Protein AF-A0A7C7DMS9-F1 (afdb_monomer)

Nearest PDB structures (foldseek):
  5zb8-assembly1_A  TM=8.514E-01  e=8.353E-33  Pyrococcus furiosus
  7k33-assembly1_A  TM=8.145E-01  e=4.654E-29  Pyrococcus furiosus
  4hyk-assembly1_A  TM=7.665E-01  e=1.404E+00  Sulfolobus acidocaldarius DSM 639
  6l97-assembly1_A  TM=7.652E-01  e=1.778E+00  Saccharolobus solfataricus P2
  4f50-assembly1_A  TM=7.042E-01  e=1.886E+00  Sulfolobus acidocaldarius DSM 639

Foldseek 3Di:
DDDQPQAPDDDPPDDPDPDDQAFDKFWEFAAAEAQDFPNHGAEVLFDPCSYPVSLVCLCQFAANGQEYHYAQLLAPRNLVSVVVCVVVVQWDFDPQAFIQGNVGYTYWYKHKAWEDAVNAIAIKIKTARDSVLSVVLSVVQVVFFPDSNHGHTYGPDLVLVNQVSSVVRVIAMERALQLPCHRHVLNINDLDCQVSVCSSPVHRQCLDQLQLASHPPDDDHHYAYENHLQDDPQLQVLFVNNSSHQYFHHQNDSYSLSGPLKTWMFGFSHDGNSRVSCLGRVRVPNGTAAIEHADNLQPQQAFKAQQVPGDTDDLVNVVVQADPVPRDGPPRMRHGSSSSSVVSGPHDGPDHGPPRHYYHHFDFQCQQPPRHPVLSSQQSNQQRHRCSSLRHDALVSSCVRRRNVSSVSSVCVNVVQKDWAGHRDRHGIHIDHPDPPDDDD

Radius of gyration: 21.7 Å; Cα contacts (8 Å, |Δi|>4): 1029; chains: 1; bounding box: 55×47×57 Å

Solvent-accessible surface area (backbone atoms only — not comparable to full-atom values): 22758 Å² total; per-residue (Å²): 135,85,74,76,84,46,79,81,71,72,78,90,73,85,74,94,63,92,82,80,78,68,59,44,79,38,41,29,26,58,36,31,51,45,8,24,30,83,92,39,78,25,24,85,93,26,38,77,70,17,24,69,69,48,45,55,50,30,38,45,50,52,28,40,36,39,30,35,15,43,25,33,32,38,8,66,40,43,43,47,54,51,47,52,34,37,75,72,63,48,29,37,80,44,81,60,20,18,32,32,35,78,86,63,31,34,36,32,43,16,28,36,32,27,40,69,47,93,90,26,44,20,37,36,32,37,38,29,39,36,71,68,45,30,52,55,49,27,64,64,43,44,90,32,30,94,49,46,50,36,45,50,33,57,42,71,65,62,66,27,63,53,53,52,50,38,47,76,53,70,24,38,37,27,42,32,34,23,36,28,76,67,41,2,36,61,37,53,40,47,78,68,62,61,72,58,46,20,69,37,68,76,45,68,65,57,50,44,76,54,32,35,42,39,46,71,96,84,59,89,76,58,55,34,36,23,36,25,74,44,36,50,59,63,63,50,37,11,28,65,84,51,43,22,40,38,75,40,25,32,33,68,14,44,39,66,87,39,48,64,52,10,20,25,31,33,38,32,61,52,95,21,36,48,35,53,50,36,18,54,40,42,42,97,67,42,31,53,62,32,29,32,25,49,56,22,48,39,21,30,40,18,35,20,16,33,70,83,79,65,46,77,42,55,71,64,41,56,69,70,40,38,37,90,90,75,65,52,42,72,84,43,57,38,80,8,36,54,54,53,43,64,74,53,40,80,46,62,81,82,57,67,49,76,86,65,54,53,66,44,69,49,76,55,57,82,72,40,89,92,35,49,72,69,55,39,51,54,42,9,70,75,41,60,1,44,49,24,51,64,61,47,54,51,59,67,62,39,24,74,74,66,33,59,71,52,20,53,51,50,53,28,50,69,70,64,46,53,50,76,44,70,9,32,67,74,36,61,29,50,78,49,66,82,50,101,80,61,74,91,127

pLDDT: mean 87.85, std 17.33, range [26.2, 98.75]

Sequence (441 aa):
MRRHWWQSYGNGSDAEGPGKCISGEYRIDLHIHVGKACGKPVKIPSSCDMTVPRILEAALYDKGLDALGIVDCNSRWVVADLDELIQAGDLKEVEGGGLLWRKKLLVIPGAEVEIDKDGRPFHLVAFFPGIVQCREFTAFLMPHCANVNMSTPRVNIDPGSLLRKVESLGGFSAIAHAFTPYKGYFGSAGTRLSPWLERAYGFLPMLEPGSYSPFGKGTTGHIALELGLSADTTMADRISELHGFPFLSSSDAHSPQRIAREFTVLYMELPSFEGVKSSLFGGSMRFQVANVGIDPRLGKYHRSVCGKCGSFLDSQAYANGTCPACGAKRPHFVKGVKERIDEIADLEEGNHPPGRPPYIYQVPLSMIPGIGPVTASRLSHALGGEIGVLHGSSHDDISRVAGVRVADTIMALRAGRYGVKEGGGGRYGEVWTYLPHSKHI

Secondary structure (DSSP, 8-state):
----GGGG--------SS-----EEEEEEEEE--SEETTEES-TTS-TT--HHHHHHIIIIII--SEEEETBTTSHHHHHHHHHHHHTTSEEE-TTS-EEETTTEEEEEEEEEEEEETTEEEEEEEE-SSHHHHHHHHHHHGGGSS-TTSSS-EE-S-HHHHHHHHHHTT-EEEETTTT-TTB-IIIII-S-SHHHHHHHHSS-----TT-SSTT-TT----EEEE--TT--HHHHTTSGGGGGS-EE----BSSGGGTTSSEEEEEESS-SHHHHHHHHH-GGG--EEEEEE--GGGSTTSB-EETTT--B--HHHHHHTB-TTT-PBTTSEEPPHHHHHHHH--S-TT-PPTTPPPEEE---GGGSTT--HHHHHHHHHHTTHHHIIIII--HHHHHHHH-HHHHHHHHHHHTT-EEEE--BTTB--EEEE--TT----

Structure (mmCIF, N/CA/C/O backbone):
data_AF-A0A7C7DMS9-F1
#
_entry.id   AF-A0A7C7DMS9-F1
#
loop_
_atom_site.group_PDB
_atom_site.id
_atom_site.type_symbol
_atom_site.label_atom_id
_atom_site.label_alt_id
_atom_site.label_comp_id
_atom_site.label_asym_id
_atom_site.label_entity_id
_atom_site.label_seq_id
_atom_site.pdbx_PDB_ins_code
_atom_site.Cartn_x
_atom_site.Cartn_y
_atom_site.Cartn_z
_atom_site.occupancy
_atom_site.B_iso_or_equiv
_atom_site.auth_seq_id
_atom_site.auth_comp_id
_atom_site.auth_asym_id
_atom_site.auth_atom_id
_atom_site.pdbx_PDB_model_num
ATOM 1 N N . MET A 1 1 ? -9.057 -24.529 -12.590 1.00 26.41 1 MET A N 1
ATOM 2 C CA . MET A 1 1 ? -10.408 -24.563 -11.986 1.00 26.41 1 MET A CA 1
ATOM 3 C C . MET A 1 1 ? -10.534 -23.403 -11.003 1.00 26.41 1 MET A C 1
ATOM 5 O O . MET A 1 1 ? -10.032 -23.505 -9.894 1.00 26.41 1 MET A O 1
ATOM 9 N N . ARG A 1 2 ? -11.118 -22.270 -11.417 1.00 31.89 2 ARG A N 1
ATOM 10 C CA . ARG A 1 2 ? -11.382 -21.126 -10.529 1.00 31.89 2 ARG A CA 1
ATOM 11 C C . ARG A 1 2 ? -12.698 -21.407 -9.798 1.00 31.89 2 ARG A C 1
ATOM 13 O O . ARG A 1 2 ? -13.753 -21.283 -10.409 1.00 31.89 2 ARG A O 1
ATOM 20 N N . ARG A 1 3 ? -12.649 -21.869 -8.544 1.00 31.64 3 ARG A N 1
ATOM 21 C CA . ARG A 1 3 ? -13.853 -21.901 -7.696 1.00 31.64 3 ARG A CA 1
ATOM 22 C C . ARG A 1 3 ? -14.326 -20.453 -7.519 1.00 31.64 3 ARG A C 1
ATOM 24 O O . ARG A 1 3 ? -13.498 -19.557 -7.387 1.00 31.64 3 ARG A O 1
ATOM 31 N N . HIS A 1 4 ? -15.630 -20.209 -7.599 1.00 37.47 4 HIS A N 1
ATOM 32 C CA . HIS A 1 4 ? -16.215 -18.893 -7.351 1.00 37.47 4 HIS A CA 1
ATOM 33 C C . HIS A 1 4 ? -16.080 -18.553 -5.857 1.00 37.47 4 HIS A C 1
ATOM 35 O O . HIS A 1 4 ? -16.980 -18.837 -5.078 1.00 37.47 4 HIS A O 1
ATOM 41 N N . TRP A 1 5 ? -14.943 -17.968 -5.467 1.00 39.28 5 TRP A N 1
ATOM 42 C CA . TRP A 1 5 ? -14.619 -17.568 -4.086 1.00 39.28 5 TRP A CA 1
ATOM 43 C C . TRP A 1 5 ? -15.650 -16.611 -3.466 1.00 39.28 5 TRP A C 1
ATOM 45 O O . TRP A 1 5 ? -15.839 -16.590 -2.262 1.00 39.28 5 TRP A O 1
ATOM 55 N N . TRP A 1 6 ? -16.364 -15.855 -4.298 1.00 42.12 6 TRP A N 1
ATOM 56 C CA . TRP A 1 6 ? -17.214 -14.748 -3.861 1.00 42.12 6 TRP A CA 1
ATOM 57 C C . TRP A 1 6 ? -18.674 -15.118 -3.548 1.00 42.12 6 TRP A C 1
ATOM 59 O O . TRP A 1 6 ? -19.425 -14.265 -3.084 1.00 42.12 6 TRP A O 1
ATOM 69 N N . GLN A 1 7 ? -19.108 -16.361 -3.800 1.00 31.94 7 GLN A N 1
ATOM 70 C CA . GLN A 1 7 ? -20.526 -16.753 -3.688 1.00 31.94 7 GLN A CA 1
ATOM 71 C C . GLN A 1 7 ? -21.050 -16.910 -2.247 1.00 31.94 7 GLN A C 1
ATOM 73 O O . GLN A 1 7 ? -22.244 -17.130 -2.064 1.00 31.94 7 GLN A O 1
ATOM 78 N N . SER A 1 8 ? -20.209 -16.761 -1.223 1.00 32.09 8 SER A N 1
ATOM 79 C CA . SER A 1 8 ? -20.615 -16.807 0.191 1.00 32.09 8 SER A CA 1
ATOM 80 C C . SER A 1 8 ? -21.048 -15.453 0.778 1.00 32.09 8 SER A C 1
ATOM 82 O O . SER A 1 8 ? -21.508 -15.418 1.916 1.00 32.09 8 SER A O 1
ATOM 84 N N . TYR A 1 9 ? -20.970 -14.346 0.031 1.00 38.66 9 TYR A N 1
ATOM 85 C CA . TYR A 1 9 ? -21.384 -13.024 0.521 1.00 38.66 9 TYR A CA 1
ATOM 86 C C . TYR A 1 9 ? -22.782 -12.650 0.018 1.00 38.66 9 TYR A C 1
ATOM 88 O O . TYR A 1 9 ? -22.940 -11.902 -0.943 1.00 38.66 9 TYR A O 1
ATOM 96 N N . GLY A 1 10 ? -23.800 -13.187 0.692 1.00 28.66 10 GLY A N 1
ATOM 97 C CA . GLY A 1 10 ? -2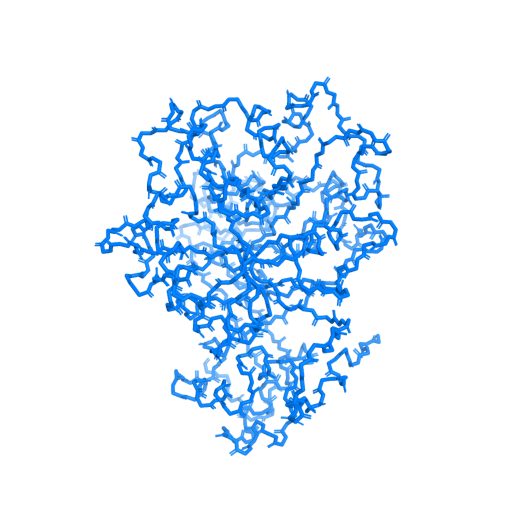5.203 -12.812 0.520 1.00 28.66 10 GLY A CA 1
ATOM 98 C C . GLY A 1 10 ? -25.795 -12.284 1.827 1.00 28.66 10 GLY A C 1
ATOM 99 O O . GLY A 1 10 ? -25.859 -13.015 2.808 1.00 28.66 10 GLY A O 1
ATOM 100 N N . ASN A 1 11 ? -26.221 -11.019 1.808 1.00 31.11 11 ASN A N 1
ATOM 101 C CA . ASN A 1 11 ? -27.142 -10.348 2.735 1.00 31.11 11 ASN A CA 1
ATOM 102 C C . ASN A 1 11 ? -26.954 -10.594 4.242 1.00 31.11 11 ASN A C 1
ATOM 104 O O . ASN A 1 11 ? -27.740 -11.283 4.883 1.00 31.11 11 ASN A O 1
ATOM 108 N N . GLY A 1 12 ? -26.004 -9.870 4.836 1.00 31.86 12 GLY A N 1
ATOM 109 C CA . GLY A 1 12 ? -26.105 -9.429 6.230 1.00 31.86 12 GLY A CA 1
ATOM 110 C C . GLY A 1 12 ? -26.983 -8.178 6.355 1.00 31.86 12 GLY A C 1
ATOM 111 O O . GLY A 1 12 ? -26.533 -7.167 6.885 1.00 31.86 12 GLY A O 1
ATOM 112 N N . SER A 1 13 ? -28.198 -8.206 5.803 1.00 34.38 13 SER A N 1
ATOM 113 C CA . SER A 1 13 ? -29.260 -7.285 6.212 1.00 34.38 13 SER A CA 1
ATOM 114 C C . SER A 1 13 ? -30.003 -7.958 7.361 1.00 34.38 13 SER A C 1
ATOM 116 O O . SER A 1 13 ? -30.458 -9.086 7.201 1.00 34.38 13 SER A O 1
ATOM 118 N N . ASP A 1 14 ? -30.091 -7.262 8.492 1.00 32.62 14 ASP A N 1
ATOM 119 C CA . ASP A 1 14 ? -30.799 -7.646 9.722 1.00 32.62 14 ASP A CA 1
ATOM 120 C C . ASP A 1 14 ? -30.001 -8.515 10.710 1.00 32.62 14 ASP A C 1
ATOM 122 O O . ASP A 1 14 ? -30.327 -9.658 11.017 1.00 32.62 14 ASP A O 1
ATOM 126 N N . ALA A 1 15 ? -28.973 -7.908 11.304 1.00 30.06 15 ALA A N 1
ATOM 127 C CA . ALA A 1 15 ? -28.509 -8.289 12.636 1.00 30.06 15 ALA A CA 1
ATOM 128 C C . ALA A 1 15 ? -28.464 -7.048 13.540 1.00 30.06 15 ALA A C 1
ATOM 130 O O . ALA A 1 15 ? -27.403 -6.585 13.958 1.00 30.06 15 ALA A O 1
ATOM 131 N N . GLU A 1 16 ? -29.638 -6.489 13.844 1.00 30.06 16 GLU A N 1
ATOM 132 C CA . GLU A 1 16 ? -29.807 -5.644 15.027 1.00 30.06 16 GLU A CA 1
ATOM 133 C C . GLU A 1 16 ? -29.753 -6.541 16.274 1.00 30.06 16 GLU A C 1
ATOM 135 O O . GLU A 1 16 ? -30.755 -7.065 16.752 1.00 30.06 16 GLU A O 1
ATOM 140 N N . GLY A 1 17 ? -28.545 -6.769 16.785 1.00 26.20 17 GLY A N 1
ATOM 141 C CA . GLY A 1 17 ? -28.317 -7.469 18.045 1.00 26.20 17 GLY A CA 1
ATOM 142 C C . GLY A 1 17 ? -26.904 -7.206 18.573 1.00 26.20 17 GLY A C 1
ATOM 143 O O . GLY A 1 17 ? -25.962 -7.119 17.782 1.00 26.20 17 GLY A O 1
ATOM 144 N N . PRO A 1 18 ? -26.708 -7.043 19.894 1.00 30.00 18 PRO A N 1
ATOM 145 C CA . PRO A 1 18 ? -25.389 -6.780 20.446 1.00 30.00 18 PRO A CA 1
ATOM 146 C C . PRO A 1 18 ? -24.520 -8.047 20.383 1.00 30.00 18 PRO A C 1
ATOM 148 O O . PRO A 1 18 ? -24.828 -9.050 21.017 1.00 30.00 18 PRO A O 1
ATOM 151 N N . GLY A 1 19 ? -23.400 -7.976 19.658 1.00 35.91 19 GLY A N 1
ATOM 152 C CA . GLY A 1 19 ? -22.199 -8.753 19.987 1.00 35.91 19 GLY A CA 1
ATOM 153 C C . GLY A 1 19 ? -22.096 -10.191 19.470 1.00 35.91 19 GLY A C 1
ATOM 154 O O . GLY A 1 19 ? -21.625 -11.048 20.212 1.00 35.91 19 GLY A O 1
ATOM 155 N N . LYS A 1 20 ? -22.445 -10.477 18.208 1.00 30.36 20 LYS A N 1
ATOM 156 C CA . LYS A 1 20 ? -21.991 -11.721 17.560 1.00 30.36 20 LYS A CA 1
ATOM 157 C C . LYS A 1 20 ? -20.785 -11.446 16.662 1.00 30.36 20 LYS A C 1
ATOM 159 O O . LYS A 1 20 ? -20.908 -10.836 15.606 1.00 30.36 20 LYS A O 1
ATOM 164 N N . CYS A 1 21 ? -19.623 -11.881 17.136 1.00 34.12 21 CYS A N 1
ATOM 165 C CA . CYS A 1 21 ? -18.363 -11.925 16.407 1.00 34.12 21 CYS A CA 1
ATOM 166 C C . CYS A 1 21 ? -18.504 -12.955 15.280 1.00 34.12 21 CYS A C 1
ATOM 168 O O . CYS A 1 21 ? -18.748 -14.128 15.564 1.00 34.12 21 CYS A O 1
ATOM 170 N N . ILE A 1 22 ? -18.439 -12.528 14.020 1.00 48.78 22 ILE A N 1
ATOM 171 C CA . ILE A 1 22 ? -18.521 -13.437 12.873 1.00 48.78 22 ILE A CA 1
ATOM 172 C C . ILE A 1 22 ? -17.105 -13.595 12.334 1.00 48.78 22 ILE A C 1
ATOM 174 O O . ILE A 1 22 ? -16.583 -12.657 11.742 1.00 48.78 22 ILE A O 1
ATOM 178 N N . SER A 1 23 ? -16.506 -14.770 12.530 1.00 62.44 23 SER A N 1
ATOM 179 C CA . SER A 1 23 ? -15.273 -15.152 11.842 1.00 62.44 23 SER A CA 1
ATOM 180 C C . SER A 1 23 ? -15.491 -15.113 10.329 1.00 62.44 23 SER A C 1
ATOM 182 O O . SER A 1 23 ? -16.500 -15.637 9.847 1.00 62.44 23 SER A O 1
ATOM 184 N N . GLY A 1 24 ? -14.566 -14.538 9.567 1.00 85.88 24 GLY A N 1
ATOM 185 C CA . GLY A 1 24 ? -14.749 -14.388 8.125 1.00 85.88 24 GLY A CA 1
ATOM 186 C C . GLY A 1 24 ? -13.552 -13.781 7.414 1.00 85.88 24 GLY A C 1
ATOM 187 O O . GLY A 1 24 ? -12.518 -13.519 8.024 1.00 85.88 24 GLY A O 1
ATOM 188 N N . GLU A 1 25 ? -13.696 -13.575 6.105 1.00 92.25 25 GLU A N 1
ATOM 189 C CA . GLU A 1 25 ? -12.704 -12.865 5.300 1.00 92.25 25 GLU A CA 1
ATOM 190 C C . GLU A 1 25 ? -12.939 -11.350 5.386 1.00 92.25 25 GLU A C 1
ATOM 192 O O . GLU A 1 25 ? -14.057 -10.869 5.180 1.00 92.25 25 GLU A O 1
ATOM 197 N N . TYR A 1 26 ? -11.867 -10.615 5.662 1.00 95.75 26 TYR A N 1
ATOM 198 C CA . TYR A 1 26 ? -11.822 -9.167 5.828 1.00 95.75 26 TYR A CA 1
ATOM 199 C C . TYR A 1 26 ? -10.931 -8.552 4.751 1.00 95.75 26 TYR A C 1
ATOM 201 O O . TYR A 1 26 ? -9.820 -9.030 4.508 1.00 95.75 26 TYR A O 1
ATOM 209 N N . ARG A 1 27 ? -11.400 -7.471 4.125 1.00 97.31 27 ARG A N 1
ATOM 210 C CA . ARG A 1 27 ? -10.677 -6.690 3.111 1.00 97.31 27 ARG A CA 1
ATOM 211 C C . ARG A 1 27 ? -9.934 -5.552 3.791 1.00 97.31 27 ARG A C 1
ATOM 213 O O . ARG A 1 27 ? -10.553 -4.715 4.452 1.00 97.31 27 ARG A O 1
ATOM 220 N N . ILE A 1 28 ? -8.619 -5.525 3.618 1.00 98.00 28 ILE A N 1
ATOM 221 C CA . ILE A 1 28 ? -7.737 -4.669 4.404 1.00 98.00 28 ILE A CA 1
ATOM 222 C C . ILE A 1 28 ? -6.769 -3.913 3.503 1.00 98.00 28 ILE A C 1
ATOM 224 O O . ILE A 1 28 ? -5.976 -4.520 2.787 1.00 98.00 28 ILE A O 1
ATOM 228 N N . ASP A 1 29 ? -6.800 -2.588 3.585 1.00 98.75 29 ASP A N 1
ATOM 229 C CA . ASP A 1 29 ? -5.851 -1.699 2.909 1.00 98.75 29 ASP A CA 1
ATOM 230 C C . ASP A 1 29 ? -4.980 -0.991 3.950 1.00 98.75 29 ASP A C 1
ATOM 232 O O . ASP A 1 29 ? -5.421 -0.043 4.600 1.00 98.75 29 ASP A O 1
ATOM 236 N N . LEU A 1 30 ? -3.751 -1.469 4.154 1.00 98.56 30 LEU A N 1
ATOM 237 C CA . LEU A 1 30 ? -2.907 -1.016 5.263 1.00 98.56 30 LEU A CA 1
ATOM 238 C C . LEU A 1 30 ? -2.098 0.254 4.963 1.00 98.56 30 LEU A C 1
ATOM 240 O O . LEU A 1 30 ? -1.422 0.743 5.859 1.00 98.56 30 LEU A O 1
ATOM 244 N N . HIS A 1 31 ? -2.146 0.809 3.752 1.00 98.75 31 HIS A N 1
ATOM 245 C CA . HIS A 1 31 ? -1.252 1.904 3.365 1.00 98.75 31 HIS A CA 1
ATOM 246 C C . HIS A 1 31 ? -2.032 3.102 2.817 1.00 98.75 31 HIS A C 1
ATOM 248 O O . HIS A 1 31 ? -2.155 3.295 1.608 1.00 98.75 31 HIS A O 1
ATOM 254 N N . ILE A 1 32 ? -2.562 3.930 3.722 1.00 98.69 32 ILE A N 1
ATOM 255 C CA . ILE A 1 32 ? -3.317 5.139 3.376 1.00 98.69 32 ILE A CA 1
ATOM 256 C C . ILE A 1 32 ? -2.698 6.365 4.050 1.00 98.69 32 ILE A C 1
ATOM 258 O O . ILE A 1 32 ? -2.464 6.373 5.261 1.00 98.69 32 ILE A O 1
ATOM 262 N N . HIS A 1 33 ? -2.486 7.423 3.264 1.00 98.50 33 HIS A N 1
ATOM 263 C CA . HIS A 1 33 ? -1.915 8.677 3.748 1.00 98.50 33 HIS A CA 1
ATOM 264 C C . HIS A 1 33 ? -2.957 9.734 4.091 1.00 98.50 33 HIS A C 1
ATOM 266 O O . HIS A 1 33 ? -3.932 9.938 3.374 1.00 98.50 33 HIS A O 1
ATOM 272 N N . VAL A 1 34 ? -2.673 10.513 5.125 1.00 98.31 34 VAL A N 1
ATOM 273 C CA . VAL A 1 34 ? -3.381 11.731 5.498 1.00 98.31 34 VAL A CA 1
ATOM 274 C C . VAL A 1 34 ? -2.728 12.914 4.785 1.00 98.31 34 VAL A C 1
ATOM 276 O O . VAL A 1 34 ? -1.529 13.163 4.880 1.00 98.31 34 VAL A O 1
ATOM 279 N N . GLY A 1 35 ? -3.521 13.676 4.041 1.00 96.88 35 GLY A N 1
ATOM 280 C CA . GLY A 1 35 ? -3.081 14.914 3.399 1.00 96.88 35 GLY A CA 1
ATOM 281 C C . GLY A 1 35 ? -3.106 16.102 4.355 1.00 96.88 35 GLY A C 1
ATOM 282 O O . GLY A 1 35 ? -2.210 16.946 4.308 1.00 96.88 35 GLY A O 1
ATOM 283 N N . LYS A 1 36 ? -4.098 16.158 5.253 1.00 97.12 36 LYS A N 1
ATOM 284 C CA . LYS A 1 36 ? -4.298 17.263 6.201 1.00 97.12 36 LYS A CA 1
ATOM 285 C C . LYS A 1 36 ? -4.911 16.763 7.514 1.00 97.12 36 LYS A C 1
ATOM 287 O O . LYS A 1 36 ? -5.907 16.050 7.473 1.00 97.12 36 LYS A O 1
ATOM 292 N N . ALA A 1 37 ? -4.361 17.202 8.644 1.00 97.00 37 ALA A N 1
ATOM 293 C CA . ALA A 1 37 ? -4.853 16.912 9.997 1.00 97.00 37 ALA A CA 1
ATOM 294 C C . ALA A 1 37 ? -4.740 18.161 10.879 1.00 97.00 37 ALA A C 1
ATOM 296 O O . ALA A 1 37 ? -3.832 18.968 10.664 1.00 97.00 37 ALA A O 1
ATOM 297 N N . CYS A 1 38 ? -5.665 18.382 11.818 1.00 94.62 38 CYS A N 1
ATOM 298 C CA . CYS A 1 38 ? -5.740 19.613 12.628 1.00 94.62 38 CYS A CA 1
ATOM 299 C C . CYS A 1 38 ? -5.626 20.921 11.801 1.00 94.62 38 CYS A C 1
ATOM 301 O O . CYS A 1 38 ? -5.010 21.906 12.219 1.00 94.62 38 CYS A O 1
ATOM 303 N N . GLY A 1 39 ? -6.124 20.922 10.557 1.00 92.56 39 GLY A N 1
ATOM 304 C CA . GLY A 1 39 ? -5.988 22.046 9.618 1.00 92.56 39 GLY A CA 1
ATOM 305 C C . GLY A 1 39 ? -4.570 22.298 9.070 1.00 92.56 39 GLY A C 1
ATOM 306 O O . GLY A 1 39 ? -4.370 23.265 8.334 1.00 92.56 39 GLY A O 1
ATOM 307 N N . LYS A 1 40 ? -3.587 21.448 9.385 1.00 95.38 40 LYS A N 1
ATOM 308 C CA . LYS A 1 40 ? -2.196 21.524 8.911 1.00 95.38 40 LYS A CA 1
ATOM 309 C C . LYS A 1 40 ? -1.921 20.481 7.820 1.00 95.38 40 LYS A C 1
ATOM 311 O O . LYS A 1 40 ? -2.456 19.374 7.893 1.00 95.38 40 LYS A O 1
ATOM 316 N N . PRO A 1 41 ? -1.097 20.800 6.805 1.00 95.38 41 PRO A N 1
ATOM 317 C CA . PRO A 1 41 ? -0.682 19.815 5.810 1.00 95.38 41 PRO A CA 1
ATOM 318 C C . PRO A 1 41 ? 0.203 18.738 6.452 1.00 95.38 41 PRO A C 1
ATOM 320 O O . PRO A 1 41 ? 1.110 19.063 7.214 1.00 95.38 41 PRO A O 1
ATOM 323 N N . VAL A 1 42 ? -0.047 17.474 6.107 1.00 96.38 42 VAL A N 1
ATOM 324 C CA . VAL A 1 42 ? 0.716 16.300 6.572 1.00 96.38 42 VAL A CA 1
ATOM 325 C C . VAL A 1 42 ? 1.512 15.702 5.409 1.00 96.38 42 VAL A C 1
ATOM 327 O O . VAL A 1 42 ? 2.730 15.560 5.503 1.00 96.38 42 VAL A O 1
ATOM 330 N N . LYS A 1 43 ? 0.856 15.428 4.272 1.00 92.94 43 LYS A N 1
ATOM 331 C CA . LYS A 1 43 ? 1.487 14.952 3.030 1.00 92.94 43 LYS A CA 1
ATOM 332 C C . LYS A 1 43 ? 1.133 15.874 1.868 1.00 92.94 43 LYS A C 1
ATOM 334 O O . LYS A 1 43 ? 0.009 15.858 1.381 1.00 92.94 43 LYS A O 1
ATOM 339 N N . ILE A 1 44 ? 2.102 16.666 1.403 1.00 84.31 44 ILE A N 1
ATOM 340 C CA . ILE A 1 44 ? 1.887 17.683 0.352 1.00 84.31 44 ILE A CA 1
ATOM 341 C C . ILE A 1 44 ? 1.374 17.079 -0.972 1.00 84.31 44 ILE A C 1
ATOM 343 O O . ILE A 1 44 ? 0.464 17.660 -1.556 1.00 84.31 44 ILE A O 1
ATOM 347 N N . PRO A 1 45 ? 1.896 15.934 -1.464 1.00 80.31 45 PRO A N 1
ATOM 348 C CA . PRO A 1 45 ? 1.376 15.315 -2.687 1.00 80.31 45 PRO A CA 1
ATOM 349 C C . PRO A 1 45 ? -0.034 14.715 -2.562 1.00 80.31 45 PRO A C 1
ATOM 351 O O . PRO A 1 45 ? -0.609 14.323 -3.579 1.00 80.31 45 PRO A O 1
ATOM 354 N N . SER A 1 46 ? -0.581 14.604 -1.347 1.00 79.62 46 SER A N 1
ATOM 355 C CA . SER A 1 46 ? -1.927 14.081 -1.110 1.00 79.62 46 SER A CA 1
ATOM 356 C C . SER A 1 46 ? -2.991 15.161 -1.241 1.00 79.62 46 SER A C 1
ATOM 358 O O . SER A 1 46 ? -2.753 16.335 -0.963 1.00 79.62 46 SER A O 1
ATOM 360 N N . SER A 1 47 ? -4.201 14.751 -1.626 1.00 89.31 47 SER A N 1
ATOM 361 C CA . SER A 1 47 ? -5.356 15.650 -1.638 1.00 89.31 47 SER A CA 1
ATOM 362 C C . SER A 1 47 ? -5.580 16.260 -0.251 1.00 89.31 47 SER A C 1
ATOM 364 O O . SER A 1 47 ? -5.486 15.568 0.764 1.00 89.31 47 SER A O 1
ATOM 366 N N . CYS A 1 48 ? -5.952 17.540 -0.202 1.00 87.75 48 CYS A N 1
ATOM 367 C CA . CYS A 1 48 ? -6.355 18.201 1.040 1.00 87.75 48 CYS A CA 1
ATOM 368 C C . CYS A 1 48 ? -7.656 17.628 1.636 1.00 87.75 48 CYS A C 1
ATOM 370 O O . CYS A 1 48 ? -7.950 17.902 2.804 1.00 87.75 48 CYS A O 1
ATOM 372 N N . ASP A 1 49 ? -8.378 16.815 0.855 1.00 91.44 49 ASP A N 1
ATOM 373 C CA . ASP A 1 49 ? -9.544 16.031 1.271 1.00 91.44 49 ASP A CA 1
ATOM 374 C C . ASP A 1 49 ? -9.166 14.712 1.958 1.00 91.44 49 ASP A C 1
ATOM 376 O O . ASP A 1 49 ? -10.039 14.040 2.499 1.00 91.44 49 ASP A O 1
ATOM 380 N N . MET A 1 50 ? -7.888 14.314 1.958 1.00 96.81 50 MET A N 1
ATOM 381 C CA . MET A 1 50 ? -7.408 13.179 2.756 1.00 96.81 50 MET A CA 1
ATOM 382 C C . MET A 1 50 ? -7.290 13.593 4.228 1.00 96.81 50 MET A C 1
ATOM 384 O O . MET A 1 50 ? -6.190 13.696 4.766 1.00 96.81 50 MET A O 1
ATOM 388 N N . THR A 1 51 ? -8.419 13.892 4.865 1.00 98.00 51 THR A N 1
ATOM 389 C CA . THR A 1 51 ? -8.538 14.055 6.321 1.00 98.00 51 THR A CA 1
ATOM 390 C C . THR A 1 51 ? -8.915 12.721 6.956 1.00 98.00 51 THR A C 1
ATOM 392 O O . THR A 1 51 ? -9.502 11.870 6.283 1.00 98.00 51 THR A O 1
ATOM 395 N N . VAL A 1 52 ? -8.627 12.532 8.250 1.00 97.81 52 VAL A N 1
ATOM 396 C CA . VAL A 1 52 ? -8.980 11.285 8.953 1.00 97.81 52 VAL A CA 1
ATOM 397 C C . VAL A 1 52 ? -10.473 10.948 8.782 1.00 97.81 52 VAL A C 1
ATOM 399 O O . VAL A 1 52 ? -10.754 9.866 8.269 1.00 97.81 52 VAL A O 1
ATOM 402 N N . PRO A 1 53 ? -11.444 11.849 9.050 1.00 96.62 53 PRO A N 1
ATOM 403 C CA . PRO A 1 53 ? -12.860 11.528 8.853 1.00 96.62 53 PRO A CA 1
ATOM 404 C C . PRO A 1 53 ? -13.207 11.118 7.417 1.00 96.62 53 PRO A C 1
ATOM 406 O O . PRO A 1 53 ? -13.926 10.141 7.212 1.00 96.62 53 PRO A O 1
ATOM 409 N N . ARG A 1 54 ? -12.669 11.815 6.403 1.00 97.62 54 ARG A N 1
ATOM 410 C CA . ARG A 1 54 ? -12.982 11.506 5.001 1.00 97.62 54 ARG A CA 1
ATOM 411 C C . ARG A 1 54 ? -12.399 10.164 4.563 1.00 97.62 54 ARG A C 1
ATOM 413 O O . ARG A 1 54 ? -13.044 9.468 3.780 1.00 97.62 54 ARG A O 1
ATOM 420 N N . ILE A 1 55 ? -11.219 9.798 5.067 1.00 98.56 55 ILE A N 1
ATOM 421 C CA . ILE A 1 55 ? -10.607 8.482 4.839 1.00 98.56 55 ILE A CA 1
ATOM 422 C C . ILE A 1 55 ? -11.502 7.379 5.405 1.00 98.56 55 ILE A C 1
ATOM 424 O O . ILE A 1 55 ? -11.796 6.427 4.685 1.00 98.56 55 ILE A O 1
ATOM 428 N N . LEU A 1 56 ? -11.976 7.526 6.647 1.00 98.44 56 LEU A N 1
ATOM 429 C CA . LEU A 1 56 ? -12.852 6.541 7.291 1.00 98.44 56 LEU A CA 1
ATOM 430 C C . LEU A 1 56 ? -14.172 6.369 6.524 1.00 98.44 56 LEU A C 1
ATOM 432 O O . LEU A 1 56 ? -14.590 5.241 6.260 1.00 98.44 56 LEU A O 1
ATOM 436 N N . GLU A 1 57 ? -14.795 7.473 6.095 1.00 97.44 57 GLU A N 1
ATOM 437 C CA . GLU A 1 57 ? -16.015 7.418 5.281 1.00 97.44 57 GLU A CA 1
ATOM 438 C C . GLU A 1 57 ? -15.779 6.749 3.922 1.00 97.44 57 GLU A C 1
ATOM 440 O O . GLU A 1 57 ? -16.554 5.884 3.516 1.00 97.44 57 GLU A O 1
ATOM 445 N N . ALA A 1 58 ? -14.708 7.127 3.217 1.00 97.56 58 ALA A N 1
ATOM 446 C CA . ALA A 1 58 ? -14.396 6.569 1.906 1.00 97.56 58 ALA A CA 1
ATOM 447 C C . ALA A 1 58 ? -14.079 5.072 1.987 1.00 97.56 58 ALA A C 1
ATOM 449 O O . ALA A 1 58 ? -14.572 4.289 1.178 1.00 97.56 58 ALA A O 1
ATOM 450 N N . ALA A 1 59 ? -13.284 4.662 2.974 1.00 98.19 59 ALA A N 1
ATOM 451 C CA . ALA A 1 59 ? -12.931 3.267 3.174 1.00 98.19 59 ALA A CA 1
ATOM 452 C C . ALA A 1 59 ? -14.169 2.405 3.457 1.00 98.19 59 ALA A C 1
ATOM 454 O O . ALA A 1 59 ? -14.359 1.389 2.789 1.00 98.19 59 ALA A O 1
ATOM 455 N N . LEU A 1 60 ? -15.041 2.829 4.378 1.00 96.62 60 LEU A N 1
ATOM 456 C CA . LEU A 1 60 ? -16.218 2.042 4.747 1.00 96.62 60 LEU A CA 1
ATOM 457 C C . LEU A 1 60 ? -17.314 2.067 3.673 1.00 96.62 60 LEU A C 1
ATOM 459 O O . LEU A 1 60 ? -17.816 1.013 3.297 1.00 96.62 60 LEU A O 1
ATOM 463 N N . TYR A 1 61 ? -17.701 3.248 3.184 1.00 95.31 61 TYR A N 1
ATOM 464 C CA . TYR A 1 61 ? -18.906 3.397 2.357 1.00 95.31 61 TYR A CA 1
ATOM 465 C C . TYR A 1 61 ? -18.617 3.429 0.856 1.00 95.31 61 TYR A C 1
ATOM 467 O O . TYR A 1 61 ? -19.302 2.758 0.086 1.00 95.31 61 TYR A O 1
ATOM 475 N N . ASP A 1 62 ? -17.595 4.172 0.421 1.00 95.88 62 ASP A N 1
ATOM 476 C CA . ASP A 1 62 ? -17.288 4.280 -1.012 1.00 95.88 62 ASP A CA 1
ATOM 477 C C . ASP A 1 62 ? -16.605 3.001 -1.526 1.00 95.88 62 ASP A C 1
ATOM 479 O O . ASP A 1 62 ? -16.834 2.573 -2.664 1.00 95.88 62 ASP A O 1
ATOM 483 N N . LYS A 1 63 ? -15.759 2.388 -0.688 1.00 97.31 63 LYS A N 1
ATOM 484 C CA . LYS A 1 63 ? -14.910 1.246 -1.052 1.00 97.31 63 LYS A CA 1
ATOM 485 C C . LYS A 1 63 ? -15.393 -0.089 -0.498 1.00 97.31 63 LYS A C 1
ATOM 487 O O . LYS A 1 63 ? -15.333 -1.066 -1.241 1.00 97.31 63 LYS A O 1
ATOM 492 N N . GLY A 1 64 ? -15.913 -0.135 0.726 1.00 96.19 64 GLY A N 1
ATOM 493 C CA . GLY A 1 64 ? -16.342 -1.384 1.366 1.00 96.19 64 GLY A CA 1
ATOM 494 C C . GLY A 1 64 ? -15.179 -2.174 1.975 1.00 96.19 64 GLY A C 1
ATOM 495 O O . GLY A 1 64 ? -15.118 -3.394 1.829 1.00 96.19 64 GLY A O 1
ATOM 496 N N . LEU A 1 65 ? -14.219 -1.473 2.585 1.00 97.88 65 LEU A N 1
ATOM 497 C CA . LEU A 1 65 ? -13.156 -2.075 3.390 1.00 97.88 65 LEU A CA 1
ATOM 498 C C . LEU A 1 65 ? -13.671 -2.437 4.782 1.00 97.88 65 LEU A C 1
ATOM 500 O O . LEU A 1 65 ? -14.495 -1.723 5.354 1.00 97.88 65 LEU A O 1
ATOM 504 N N . ASP A 1 66 ? -13.105 -3.500 5.345 1.00 97.50 66 ASP A N 1
ATOM 505 C CA . ASP A 1 66 ? -13.390 -3.927 6.713 1.00 97.50 66 ASP A CA 1
ATOM 506 C C . ASP A 1 66 ? -12.309 -3.438 7.696 1.00 97.50 66 ASP A C 1
ATOM 508 O O . ASP A 1 66 ? -12.577 -3.198 8.877 1.00 97.50 66 ASP A O 1
ATOM 512 N N . ALA A 1 67 ? -11.084 -3.229 7.201 1.00 98.19 67 ALA A N 1
ATOM 513 C CA . ALA A 1 67 ? -10.014 -2.589 7.951 1.00 98.19 67 ALA A CA 1
ATOM 514 C C . ALA A 1 67 ? -9.115 -1.718 7.062 1.00 98.19 67 ALA A C 1
ATOM 516 O O . ALA A 1 67 ? -9.019 -1.917 5.849 1.00 98.19 67 ALA A O 1
ATOM 517 N N . LEU A 1 68 ? -8.426 -0.756 7.672 1.00 98.62 68 LEU A N 1
ATOM 518 C CA . LEU A 1 68 ? -7.443 0.082 6.994 1.00 98.62 68 LEU A CA 1
ATOM 519 C C . LEU A 1 68 ? -6.276 0.473 7.894 1.00 98.62 68 LEU A C 1
ATOM 521 O O . LEU A 1 68 ? -6.409 0.518 9.115 1.00 98.62 68 LEU A O 1
ATOM 525 N N . GLY A 1 69 ? -5.150 0.813 7.274 1.00 98.62 69 GLY A N 1
ATOM 526 C CA . GLY A 1 69 ? -3.988 1.386 7.937 1.00 98.62 69 GLY A CA 1
ATOM 527 C C . GLY A 1 69 ? -3.834 2.871 7.624 1.00 98.62 69 GLY A C 1
ATOM 528 O O . GLY A 1 69 ? -3.779 3.256 6.457 1.00 98.62 69 GLY A O 1
ATOM 529 N N . ILE A 1 70 ? -3.747 3.705 8.662 1.00 98.69 70 ILE A N 1
ATOM 530 C CA . ILE A 1 70 ? -3.368 5.120 8.526 1.00 98.69 70 ILE A CA 1
ATOM 531 C C . ILE A 1 70 ? -1.885 5.221 8.848 1.00 98.69 70 ILE A C 1
ATOM 533 O O . ILE A 1 70 ? -1.499 5.066 10.003 1.00 98.69 70 ILE A O 1
ATOM 537 N N . VAL A 1 71 ? -1.054 5.486 7.841 1.00 98.50 71 VAL A N 1
ATOM 538 C CA . VAL A 1 71 ? 0.411 5.375 7.968 1.00 98.50 71 VAL A CA 1
ATOM 539 C C . VAL A 1 71 ? 1.114 6.702 8.258 1.00 98.50 71 VAL A C 1
ATOM 541 O O . VAL A 1 71 ? 2.311 6.830 8.035 1.00 98.50 71 VAL A O 1
ATOM 544 N N . ASP A 1 72 ? 0.383 7.699 8.753 1.00 98.44 72 ASP A N 1
ATOM 545 C CA . ASP A 1 72 ? 0.934 9.014 9.104 1.00 98.44 72 ASP A CA 1
ATOM 546 C C . ASP A 1 72 ? 0.777 9.331 10.602 1.00 98.44 72 ASP A C 1
ATOM 548 O O . ASP A 1 72 ? 0.829 10.488 11.019 1.00 98.44 72 ASP A O 1
ATOM 552 N N . CYS A 1 73 ? 0.603 8.307 11.445 1.00 98.31 73 CYS A N 1
ATOM 553 C CA . CYS A 1 73 ? 0.476 8.436 12.900 1.00 98.31 73 CYS A CA 1
ATOM 554 C C . CYS A 1 73 ? 1.812 8.705 13.619 1.00 98.31 73 CYS A C 1
ATOM 556 O O . CYS A 1 73 ? 1.831 8.810 14.843 1.00 98.31 73 CYS A O 1
ATOM 558 N N . ASN A 1 74 ? 2.923 8.877 12.891 1.00 97.81 74 ASN A N 1
ATOM 559 C CA . ASN A 1 74 ? 4.091 9.607 13.403 1.00 97.81 74 ASN A CA 1
ATOM 560 C C . ASN A 1 74 ? 3.788 11.105 13.589 1.00 97.81 74 ASN A C 1
ATOM 562 O O . ASN A 1 74 ? 4.465 11.800 14.346 1.00 97.81 74 ASN A O 1
ATOM 566 N N . SER A 1 75 ? 2.780 11.626 12.883 1.00 98.19 75 SER A N 1
ATOM 567 C CA . SER A 1 75 ? 2.377 13.016 13.000 1.00 98.19 75 SER A CA 1
ATOM 568 C C . SER A 1 75 ? 1.501 13.239 14.220 1.00 98.19 75 SER A C 1
ATOM 570 O O . SER A 1 75 ? 0.424 12.657 14.358 1.00 98.19 75 SER A O 1
ATOM 572 N N . ARG A 1 76 ? 1.915 14.177 15.076 1.00 97.50 76 ARG A N 1
ATOM 573 C CA . ARG A 1 76 ? 1.139 14.569 16.262 1.00 97.50 76 ARG A CA 1
ATOM 574 C C . ARG A 1 76 ? -0.227 15.150 15.896 1.00 97.50 76 ARG A C 1
ATOM 576 O O . ARG A 1 76 ? -1.147 15.055 16.695 1.00 97.50 76 ARG A O 1
ATOM 583 N N . TRP A 1 77 ? -0.363 15.725 14.700 1.00 97.81 77 TRP A N 1
ATOM 584 C CA . TRP A 1 77 ? -1.638 16.243 14.197 1.00 97.81 77 TRP A CA 1
ATOM 585 C C . TRP A 1 77 ? -2.599 15.108 13.840 1.00 97.81 77 TRP A C 1
ATOM 587 O O . TRP A 1 77 ? -3.768 15.158 14.191 1.00 97.81 77 TRP A O 1
ATOM 597 N N . VAL A 1 78 ? -2.100 14.051 13.194 1.00 98.38 78 VAL A N 1
ATOM 598 C CA . VAL A 1 78 ? -2.915 12.874 12.857 1.00 98.38 78 VAL A CA 1
ATOM 599 C C . VAL A 1 78 ? -3.348 12.137 14.123 1.00 98.38 78 VAL A C 1
ATOM 601 O O . VAL A 1 78 ? -4.500 11.728 14.230 1.00 98.38 78 VAL A O 1
ATOM 604 N N . VAL A 1 79 ? -2.449 12.000 15.104 1.00 98.00 79 VAL A N 1
ATOM 605 C CA . VAL A 1 79 ? -2.791 11.408 16.407 1.00 98.00 79 VAL A CA 1
ATOM 606 C C . VAL A 1 79 ? -3.847 12.245 17.138 1.00 98.00 79 VAL A C 1
ATOM 608 O O . VAL A 1 79 ? -4.766 11.663 17.702 1.00 98.00 79 VAL A O 1
ATOM 611 N N . ALA A 1 80 ? -3.773 13.579 17.080 1.00 97.69 80 ALA A N 1
ATOM 612 C CA . ALA A 1 80 ? -4.793 14.455 17.658 1.00 97.69 80 ALA A CA 1
ATOM 613 C C . ALA A 1 80 ? -6.173 14.289 16.992 1.00 97.69 80 ALA A C 1
ATOM 615 O O . ALA A 1 80 ? -7.160 14.146 17.707 1.00 97.69 80 ALA A O 1
ATOM 616 N N . ASP A 1 81 ? -6.255 14.210 15.658 1.00 97.62 81 ASP A N 1
ATOM 617 C CA . ASP A 1 81 ? -7.526 13.925 14.967 1.00 97.62 81 ASP A CA 1
ATOM 618 C C . ASP A 1 81 ? -8.124 12.568 15.416 1.00 97.62 81 ASP A C 1
ATOM 620 O O . ASP A 1 81 ? -9.337 12.436 15.585 1.00 97.62 81 ASP A O 1
ATOM 624 N N . LEU A 1 82 ? -7.286 11.543 15.632 1.00 97.81 82 LEU A N 1
ATOM 625 C CA . LEU A 1 82 ? -7.734 10.241 16.149 1.00 97.81 82 LEU A CA 1
ATOM 626 C C . LEU A 1 82 ? -8.190 10.325 17.614 1.00 97.81 82 LEU A C 1
ATOM 628 O O . LEU A 1 82 ? -9.196 9.712 17.969 1.00 97.81 82 LEU A O 1
ATOM 632 N N . ASP A 1 83 ? -7.486 11.089 18.453 1.00 97.38 83 ASP A N 1
ATOM 633 C CA . ASP A 1 83 ? -7.868 11.330 19.848 1.00 97.38 83 ASP A CA 1
ATOM 634 C C . ASP A 1 83 ? -9.228 12.014 19.959 1.00 97.38 83 ASP A C 1
ATOM 636 O O . ASP A 1 83 ? -10.034 11.628 20.804 1.00 97.38 83 ASP A O 1
ATOM 640 N N . GLU A 1 84 ? -9.504 13.003 19.109 1.00 97.12 84 GLU A N 1
ATOM 641 C CA . GLU A 1 84 ? -10.799 13.687 19.075 1.00 97.12 84 GLU A CA 1
ATOM 642 C C . GLU A 1 84 ? -11.937 12.698 18.784 1.00 97.12 84 GLU A C 1
ATOM 644 O O . GLU A 1 84 ? -12.958 12.702 19.475 1.00 97.12 84 GLU A O 1
ATOM 649 N N . LEU A 1 85 ? -11.740 11.784 17.827 1.00 97.19 85 LEU A N 1
ATOM 650 C CA . LEU A 1 85 ? -12.711 10.728 17.522 1.00 97.19 85 LEU A CA 1
ATOM 651 C C . LEU A 1 85 ? -12.887 9.727 18.675 1.00 97.19 85 LEU A C 1
ATOM 653 O O . LEU A 1 85 ? -13.994 9.225 18.888 1.00 97.19 85 LEU A O 1
ATOM 657 N N . ILE A 1 86 ? -11.817 9.436 19.420 1.00 96.88 86 ILE A N 1
ATOM 658 C CA . ILE A 1 86 ? -11.874 8.572 20.607 1.00 96.88 86 ILE A CA 1
ATOM 659 C C . ILE A 1 86 ? -12.644 9.256 21.736 1.00 96.88 86 ILE A C 1
ATOM 661 O O . ILE A 1 86 ? -13.535 8.649 22.330 1.00 96.88 86 ILE A O 1
ATOM 665 N N . GLN A 1 87 ? -12.357 10.531 22.003 1.00 96.75 87 GLN A N 1
ATOM 666 C CA . GLN A 1 87 ? -13.046 11.326 23.022 1.00 96.75 87 GLN A CA 1
ATOM 667 C C . GLN A 1 87 ? -14.532 11.511 22.696 1.00 96.75 87 GLN A C 1
ATOM 669 O O . GLN A 1 87 ? -15.369 11.451 23.595 1.00 96.75 87 GLN A O 1
ATOM 674 N N . ALA A 1 88 ? -14.874 11.665 21.413 1.00 96.00 88 ALA A N 1
ATOM 675 C CA . ALA A 1 88 ? -16.256 11.692 20.938 1.00 96.00 88 ALA A CA 1
ATOM 676 C C . ALA A 1 88 ? -16.962 10.322 21.029 1.00 96.00 88 ALA A C 1
ATOM 678 O O . ALA A 1 88 ? -18.185 10.245 20.925 1.00 96.00 88 ALA A O 1
ATOM 679 N N . GLY A 1 89 ? -16.213 9.232 21.227 1.00 95.44 89 GLY A N 1
ATOM 680 C CA . GLY A 1 89 ? -16.733 7.866 21.305 1.00 95.44 89 GLY A CA 1
ATOM 681 C C . GLY A 1 89 ? -17.049 7.218 19.952 1.00 95.44 89 GLY A C 1
ATOM 682 O O . GLY A 1 89 ? -17.571 6.097 19.932 1.00 95.44 89 GLY A O 1
ATOM 683 N N . ASP A 1 90 ? -16.722 7.887 18.842 1.00 95.69 90 ASP A N 1
ATOM 684 C CA . ASP A 1 90 ? -16.875 7.383 17.471 1.00 95.69 90 ASP A CA 1
ATOM 685 C C . ASP A 1 90 ? -15.831 6.312 17.128 1.00 95.69 90 ASP A C 1
ATOM 687 O O . ASP A 1 90 ? -16.097 5.405 16.330 1.00 95.69 90 ASP A O 1
ATOM 691 N N . LEU A 1 91 ? -14.649 6.411 17.739 1.00 96.81 91 LEU A N 1
ATOM 692 C CA . LEU A 1 91 ? -13.533 5.488 17.587 1.00 96.81 91 LEU A CA 1
ATOM 693 C C . LEU A 1 91 ? -13.230 4.822 18.936 1.00 96.81 91 LEU A C 1
ATOM 695 O O . LEU A 1 91 ? -13.141 5.499 19.956 1.00 96.81 91 LEU A O 1
ATOM 699 N N . LYS A 1 92 ? -13.112 3.491 18.972 1.00 97.12 92 LYS A N 1
ATOM 700 C CA . LYS A 1 92 ? -12.908 2.748 20.228 1.00 97.12 92 LYS A CA 1
ATOM 701 C C . LYS A 1 92 ? -11.785 1.739 20.103 1.00 97.12 92 LYS A C 1
ATOM 703 O O . LYS A 1 92 ? -11.760 0.983 19.139 1.00 97.12 92 LYS A O 1
ATOM 708 N N . GLU A 1 93 ? -10.895 1.696 21.086 1.00 96.19 93 GLU A N 1
ATOM 709 C CA . GLU A 1 93 ? -9.923 0.608 21.195 1.00 96.19 93 GLU A CA 1
ATOM 710 C C . GLU A 1 93 ? -10.649 -0.735 21.345 1.00 96.19 93 GLU A C 1
ATOM 712 O O . GLU A 1 93 ? -11.705 -0.816 21.984 1.00 96.19 93 GLU A O 1
ATOM 717 N N . VAL A 1 94 ? -10.098 -1.781 20.732 1.00 95.31 94 VAL A N 1
ATOM 718 C CA . VAL A 1 94 ? -10.627 -3.147 20.826 1.00 95.31 94 VAL A CA 1
ATOM 719 C C . VAL A 1 94 ? -9.617 -4.089 21.464 1.00 95.31 94 VAL A C 1
ATOM 721 O O . VAL A 1 94 ? -8.409 -3.844 21.460 1.00 95.31 94 VAL A O 1
ATOM 724 N N . GLU A 1 95 ? -10.120 -5.191 22.015 1.00 94.31 95 GLU A N 1
ATOM 725 C CA . GLU A 1 95 ? -9.277 -6.276 22.507 1.00 94.31 95 GLU A CA 1
ATOM 726 C C . GLU A 1 95 ? -8.387 -6.819 21.375 1.00 94.31 95 GLU A C 1
ATOM 728 O O . GLU A 1 95 ? -8.831 -6.990 20.239 1.00 94.31 95 GLU A O 1
ATOM 733 N N . GLY A 1 96 ? -7.104 -7.045 21.670 1.00 94.44 96 GLY A N 1
ATOM 734 C CA . GLY A 1 96 ? -6.104 -7.388 20.653 1.00 94.44 96 GLY A CA 1
ATOM 735 C C . GLY A 1 96 ? -5.602 -6.196 19.823 1.00 94.44 96 GLY A C 1
ATOM 736 O O . GLY A 1 96 ? -4.859 -6.400 18.868 1.00 94.44 96 GLY A O 1
ATOM 737 N N . GLY A 1 97 ? -5.969 -4.961 20.177 1.00 97.38 97 GLY A N 1
ATOM 738 C CA . GLY A 1 97 ? -5.461 -3.733 19.565 1.00 97.38 97 GLY A CA 1
ATOM 739 C C . GLY A 1 97 ? -6.174 -3.320 18.276 1.00 97.38 97 GLY A C 1
ATOM 740 O O . GLY A 1 97 ? -6.923 -4.077 17.661 1.00 97.38 97 GLY A O 1
ATOM 741 N N . GLY A 1 98 ? -5.901 -2.095 17.843 1.00 97.81 98 GLY A N 1
ATOM 742 C CA . GLY A 1 98 ? -6.596 -1.395 16.772 1.00 97.81 98 GLY A CA 1
ATOM 743 C C . GLY A 1 98 ? -7.759 -0.553 17.296 1.00 97.81 98 GLY A C 1
ATOM 744 O O . GLY A 1 98 ? -8.131 -0.608 18.469 1.00 97.81 98 GLY A O 1
ATOM 745 N N . LEU A 1 99 ? -8.314 0.266 16.407 1.00 97.94 99 LEU A N 1
ATOM 746 C CA . LEU A 1 99 ? -9.339 1.250 16.733 1.00 97.94 99 LEU A CA 1
ATOM 747 C C . LEU A 1 99 ? -10.569 1.015 15.854 1.00 97.94 99 LEU A C 1
ATOM 749 O O . LEU A 1 99 ? -10.521 1.207 14.644 1.00 97.94 99 LEU A O 1
ATOM 753 N N . LEU A 1 100 ? -11.683 0.593 16.436 1.00 97.50 100 LEU A N 1
ATOM 754 C CA . LEU A 1 100 ? -12.899 0.279 15.702 1.00 97.50 100 LEU A CA 1
ATOM 755 C C . LEU A 1 100 ? -13.785 1.520 15.572 1.00 97.50 100 LEU A C 1
ATOM 757 O O . LEU A 1 100 ? -14.359 2.009 16.549 1.00 97.50 100 LEU A O 1
ATOM 761 N N . TRP A 1 101 ? -13.913 2.023 14.348 1.00 97.62 101 TRP A N 1
ATOM 762 C CA . TRP A 1 101 ? -14.754 3.167 14.028 1.00 97.62 101 TRP A CA 1
ATOM 763 C C . TRP A 1 101 ? -16.198 2.722 13.805 1.00 97.62 101 TRP A C 1
ATOM 765 O O . TRP A 1 101 ? -16.471 1.825 12.998 1.00 97.62 101 TRP A O 1
ATOM 775 N N . ARG A 1 102 ? -17.133 3.320 14.556 1.00 93.44 102 ARG A N 1
ATOM 776 C CA . ARG A 1 102 ? -18.583 3.039 14.492 1.00 93.44 102 ARG A CA 1
ATOM 777 C C . ARG A 1 102 ? -18.943 1.545 14.508 1.00 93.44 102 ARG A C 1
ATOM 779 O O . ARG A 1 102 ? -19.941 1.137 13.919 1.00 93.44 102 ARG A O 1
ATOM 786 N N . LYS A 1 103 ? -18.135 0.728 15.194 1.00 91.94 103 LYS A N 1
ATOM 787 C CA . LYS A 1 103 ? -18.268 -0.740 15.280 1.00 91.94 103 LYS A CA 1
ATOM 788 C C . LYS A 1 103 ? -18.167 -1.494 13.939 1.00 91.94 103 LYS A C 1
ATOM 790 O O . LYS A 1 103 ? -18.580 -2.647 13.882 1.00 91.94 103 LYS A O 1
ATOM 795 N N . LYS A 1 104 ? -17.669 -0.861 12.870 1.00 93.62 104 LYS A N 1
ATOM 796 C CA . LYS A 1 104 ? -17.696 -1.423 11.505 1.00 93.62 104 LYS A CA 1
ATOM 797 C C . LYS A 1 104 ? -16.335 -1.491 10.825 1.00 93.62 104 LYS A C 1
ATOM 799 O O . LYS A 1 104 ? -16.096 -2.436 10.090 1.00 93.62 104 LYS A O 1
ATOM 804 N N . LEU A 1 105 ? -15.475 -0.499 11.048 1.00 97.69 105 LEU A N 1
ATOM 805 C CA . LEU A 1 105 ? -14.209 -0.359 10.329 1.00 97.69 105 LEU A CA 1
ATOM 806 C C . LEU A 1 105 ? -13.044 -0.365 11.312 1.00 97.69 105 LEU A C 1
ATOM 808 O O . LEU A 1 105 ? -12.959 0.520 12.164 1.00 97.69 105 LEU A O 1
ATOM 812 N N . LEU A 1 106 ? -12.156 -1.348 11.204 1.00 98.50 106 LEU A N 1
ATOM 813 C CA . LEU A 1 106 ? -10.952 -1.408 12.027 1.00 98.50 106 LEU A CA 1
ATOM 814 C C . LEU A 1 106 ? -9.875 -0.478 11.457 1.00 98.50 106 LEU A C 1
ATOM 816 O O . LEU A 1 106 ? -9.485 -0.589 10.299 1.00 98.50 106 LEU A O 1
ATOM 820 N N . VAL A 1 107 ? -9.351 0.411 12.288 1.00 98.75 107 VAL A N 1
ATOM 821 C CA . VAL A 1 107 ? -8.244 1.305 11.957 1.00 98.75 107 VAL A CA 1
ATOM 822 C C . VAL A 1 107 ? -6.994 0.811 12.671 1.00 98.75 107 VAL A C 1
ATOM 824 O O . VAL A 1 107 ? -6.957 0.714 13.899 1.00 98.75 107 VAL A O 1
ATOM 827 N N . ILE A 1 108 ? -5.961 0.514 11.890 1.00 98.69 108 ILE A N 1
ATOM 828 C CA . ILE A 1 108 ? -4.625 0.180 12.370 1.00 98.69 108 ILE A CA 1
ATOM 829 C C . ILE A 1 108 ? -3.743 1.423 12.232 1.00 98.69 108 ILE A C 1
ATOM 831 O O . ILE A 1 108 ? -3.468 1.861 11.112 1.00 98.69 108 ILE A O 1
ATOM 835 N N . PRO A 1 109 ? -3.299 2.034 13.338 1.00 98.44 109 PRO A N 1
ATOM 836 C CA . PRO A 1 109 ? -2.422 3.185 13.250 1.00 98.44 109 PRO A CA 1
ATOM 837 C C . PRO A 1 109 ? -0.995 2.742 12.888 1.00 98.44 109 PRO A C 1
ATOM 839 O O . PRO A 1 109 ? -0.494 1.712 13.350 1.00 98.44 109 PRO A O 1
ATOM 842 N N . GLY A 1 110 ? -0.328 3.528 12.051 1.00 98.44 110 GLY A N 1
ATOM 843 C CA . GLY A 1 110 ? 1.005 3.225 11.551 1.00 98.44 110 GLY A CA 1
ATOM 844 C C . GLY A 1 110 ? 1.795 4.463 11.145 1.00 98.44 110 GLY A C 1
ATOM 845 O O . GLY A 1 110 ? 1.310 5.589 11.208 1.00 98.44 110 GLY A O 1
ATOM 846 N N . ALA A 1 111 ? 3.038 4.253 10.736 1.00 98.44 111 ALA A N 1
ATO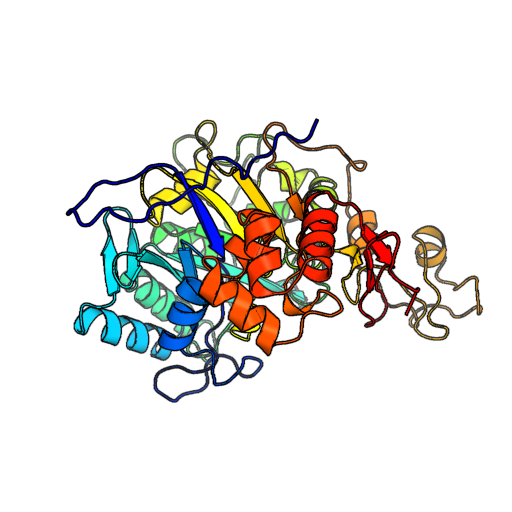M 847 C CA . ALA A 1 111 ? 3.960 5.292 10.302 1.00 98.44 111 ALA A CA 1
ATOM 848 C C . ALA A 1 111 ? 4.815 4.780 9.137 1.00 98.44 111 ALA A C 1
ATOM 850 O O . ALA A 1 111 ? 5.599 3.848 9.317 1.00 98.44 111 ALA A O 1
ATOM 851 N N . GLU A 1 112 ? 4.691 5.385 7.959 1.00 98.50 112 GLU A N 1
ATOM 852 C CA . GLU A 1 112 ? 5.671 5.243 6.883 1.00 98.50 112 GLU A CA 1
ATOM 853 C C . GLU A 1 112 ? 6.871 6.146 7.196 1.00 98.50 112 GLU A C 1
ATOM 855 O O . GLU A 1 112 ? 6.703 7.291 7.612 1.00 98.50 112 GLU A O 1
ATOM 860 N N . VAL A 1 113 ? 8.089 5.651 6.994 1.00 97.81 113 VAL A N 1
ATOM 861 C CA . VAL A 1 113 ? 9.334 6.417 7.117 1.00 97.81 113 VAL A CA 1
ATOM 862 C C . VAL A 1 113 ? 10.229 6.175 5.908 1.00 97.81 113 VAL A C 1
ATOM 864 O O . VAL A 1 113 ? 10.224 5.091 5.323 1.00 97.81 113 VAL A O 1
ATOM 867 N N . GLU A 1 114 ? 11.030 7.175 5.547 1.00 97.31 114 GLU A N 1
ATOM 868 C CA . GLU A 1 114 ? 12.048 7.042 4.504 1.00 97.31 114 GLU A CA 1
ATOM 869 C C . GLU A 1 114 ? 13.415 6.748 5.132 1.00 97.31 114 GLU A C 1
ATOM 871 O O . GLU A 1 114 ? 13.930 7.525 5.939 1.00 97.31 114 GLU A O 1
ATOM 876 N N . ILE A 1 115 ? 14.024 5.640 4.714 1.00 93.62 115 ILE A N 1
ATOM 877 C CA . ILE A 1 115 ? 15.338 5.176 5.158 1.00 93.62 115 ILE A CA 1
ATOM 878 C C . ILE A 1 115 ? 16.318 5.331 3.998 1.00 93.62 115 ILE A C 1
ATOM 880 O O . ILE A 1 115 ? 16.052 4.870 2.889 1.00 93.62 115 ILE A O 1
ATOM 884 N N . ASP A 1 116 ? 17.472 5.950 4.245 1.00 90.50 116 ASP A N 1
ATOM 885 C CA . ASP A 1 116 ? 18.543 6.025 3.252 1.00 90.50 116 ASP A CA 1
ATOM 886 C C . ASP A 1 116 ? 19.437 4.785 3.316 1.00 90.50 116 ASP A C 1
ATOM 888 O O . ASP A 1 116 ? 19.959 4.435 4.375 1.00 90.50 116 ASP A O 1
ATOM 892 N N . LYS A 1 117 ? 19.623 4.123 2.173 1.00 87.06 117 LYS A N 1
ATOM 893 C CA . LYS A 1 117 ? 20.602 3.053 2.016 1.00 87.06 117 LYS A CA 1
ATOM 894 C C . LYS A 1 117 ? 21.666 3.488 1.012 1.00 87.06 117 LYS A C 1
ATOM 896 O O . LYS A 1 117 ? 21.480 3.329 -0.193 1.00 87.06 117 LYS A O 1
ATOM 901 N N . ASP A 1 118 ? 22.787 4.005 1.503 1.00 87.06 118 ASP A N 1
ATOM 902 C CA . ASP A 1 118 ? 23.946 4.392 0.685 1.00 87.06 118 ASP A CA 1
ATOM 903 C C . ASP A 1 118 ? 23.580 5.390 -0.439 1.00 87.06 118 ASP A C 1
ATOM 905 O O . ASP A 1 118 ? 23.950 5.221 -1.603 1.00 87.06 118 ASP A O 1
ATOM 909 N N . GLY A 1 119 ? 22.774 6.406 -0.113 1.00 89.19 119 GLY A N 1
ATOM 910 C CA . GLY A 1 119 ? 22.250 7.394 -1.060 1.00 89.19 119 GLY A CA 1
ATOM 911 C C . GLY A 1 119 ? 21.053 6.911 -1.884 1.00 89.19 119 GLY A C 1
ATOM 912 O O . GLY A 1 119 ? 20.595 7.626 -2.779 1.00 89.19 119 GLY A O 1
ATOM 913 N N . ARG A 1 120 ? 20.541 5.703 -1.616 1.00 92.00 120 ARG A N 1
ATOM 914 C CA . ARG A 1 120 ? 19.365 5.129 -2.279 1.00 92.00 120 ARG A CA 1
ATOM 915 C C . ARG A 1 120 ? 18.232 4.936 -1.270 1.00 92.00 120 ARG A C 1
ATOM 917 O O . ARG A 1 120 ? 18.188 3.921 -0.573 1.00 92.00 120 ARG A O 1
ATOM 924 N N . PRO A 1 121 ? 17.335 5.920 -1.148 1.00 93.94 121 PRO A N 1
ATOM 925 C CA . PRO A 1 121 ? 16.265 5.869 -0.168 1.00 93.94 121 PRO A CA 1
ATOM 926 C C . PRO A 1 121 ? 15.191 4.846 -0.536 1.00 93.94 121 PRO A C 1
ATOM 928 O O . PRO A 1 121 ? 14.865 4.683 -1.712 1.00 93.94 121 PRO A O 1
ATOM 931 N N . PHE A 1 122 ? 14.608 4.220 0.480 1.00 95.81 122 PHE A N 1
ATOM 932 C CA . PHE A 1 122 ? 13.419 3.382 0.369 1.00 95.81 122 PHE A CA 1
ATOM 933 C C . PHE A 1 122 ? 12.467 3.626 1.540 1.00 95.81 122 PHE A C 1
ATOM 935 O O . PHE A 1 122 ? 12.855 4.230 2.541 1.00 95.81 122 PHE A O 1
ATOM 942 N N . HIS A 1 123 ? 11.223 3.179 1.413 1.00 97.69 123 HIS A N 1
ATOM 943 C CA . HIS A 1 123 ? 10.219 3.359 2.455 1.00 97.69 123 HIS A CA 1
ATOM 944 C C . HIS A 1 123 ? 9.972 2.081 3.262 1.00 97.69 123 HIS A C 1
ATOM 946 O O . HIS A 1 123 ? 10.015 0.959 2.748 1.00 97.69 123 HIS A O 1
ATOM 952 N N . LEU A 1 124 ? 9.688 2.274 4.545 1.00 96.94 124 LEU A N 1
ATOM 953 C CA . LEU A 1 124 ? 9.291 1.233 5.481 1.00 96.94 124 LEU A CA 1
ATOM 954 C C . LEU A 1 124 ? 8.064 1.716 6.247 1.00 96.94 124 LEU A C 1
ATOM 956 O O . LEU A 1 124 ? 8.053 2.843 6.733 1.00 96.94 124 LEU A O 1
ATOM 960 N N . VAL A 1 125 ? 7.054 0.862 6.381 1.00 98.44 125 VAL A N 1
ATOM 961 C CA . VAL A 1 125 ? 5.878 1.134 7.210 1.00 98.44 125 VAL A CA 1
ATOM 962 C C . VAL A 1 125 ? 6.001 0.377 8.523 1.00 98.44 125 VAL A C 1
ATOM 964 O O . VAL A 1 125 ? 6.355 -0.800 8.535 1.00 98.44 125 VAL A O 1
ATOM 967 N N . ALA A 1 126 ? 5.700 1.042 9.631 1.00 98.31 126 ALA A N 1
ATOM 968 C CA . ALA A 1 126 ? 5.515 0.437 10.941 1.00 98.31 126 ALA A CA 1
ATOM 969 C C . ALA A 1 126 ? 4.035 0.486 11.332 1.00 98.31 126 ALA A C 1
ATOM 971 O O . ALA A 1 126 ? 3.396 1.521 11.173 1.00 98.31 126 ALA A O 1
ATOM 972 N N . PHE A 1 127 ? 3.506 -0.607 11.871 1.00 98.69 127 PHE A N 1
ATOM 973 C CA . PHE A 1 127 ? 2.124 -0.727 12.335 1.00 98.69 127 PHE A CA 1
ATOM 974 C C . PHE A 1 127 ? 2.095 -1.017 13.827 1.00 98.69 127 PHE A C 1
ATOM 976 O O . PHE A 1 127 ? 2.909 -1.804 14.319 1.00 98.69 127 PHE A O 1
ATOM 983 N N . PHE A 1 128 ? 1.145 -0.413 14.538 1.00 98.50 128 PHE A N 1
ATOM 984 C CA . PHE A 1 128 ? 1.100 -0.455 15.994 1.00 98.50 128 PHE A CA 1
ATOM 985 C C . PHE A 1 128 ? -0.262 -0.911 16.536 1.00 98.50 128 PHE A C 1
ATOM 987 O O . PHE A 1 128 ? -1.290 -0.628 15.917 1.00 98.50 128 PHE A O 1
ATOM 994 N N . PRO A 1 129 ? -0.290 -1.544 17.727 1.00 98.00 129 PRO A N 1
ATOM 995 C CA . PRO A 1 129 ? -1.534 -1.925 18.395 1.00 98.00 129 PRO A CA 1
ATOM 996 C C . PRO A 1 129 ? -2.465 -0.757 18.733 1.00 98.00 129 PRO A C 1
ATOM 998 O O . PRO A 1 129 ? -3.659 -0.970 18.902 1.00 98.00 129 PRO A O 1
ATOM 1001 N N . GLY A 1 130 ? -1.961 0.470 18.864 1.00 97.38 130 GLY A N 1
ATOM 1002 C CA . GLY A 1 130 ? -2.778 1.604 19.281 1.00 97.38 130 GLY A CA 1
ATOM 1003 C C . GLY A 1 130 ? -2.036 2.935 19.257 1.00 97.38 130 GLY A C 1
ATOM 1004 O O . GLY A 1 130 ? -0.841 3.019 18.967 1.00 97.38 130 GLY A O 1
ATOM 1005 N N . ILE A 1 131 ? -2.767 4.003 19.581 1.00 96.50 131 ILE A N 1
ATOM 1006 C CA . ILE A 1 131 ? -2.257 5.383 19.550 1.00 96.50 131 ILE A CA 1
ATOM 1007 C C . ILE A 1 131 ? -1.178 5.653 20.603 1.00 96.50 131 ILE A C 1
ATOM 1009 O O . ILE A 1 131 ? -0.336 6.530 20.408 1.00 96.50 131 ILE A O 1
ATOM 1013 N N . VAL A 1 132 ? -1.169 4.910 21.716 1.00 97.25 132 VAL A N 1
ATOM 1014 C CA . VAL A 1 132 ? -0.136 5.028 22.758 1.00 97.25 132 VAL A CA 1
ATOM 1015 C C . VAL A 1 132 ? 1.233 4.687 22.171 1.00 97.25 132 VAL A C 1
ATOM 1017 O O . VAL A 1 132 ? 2.161 5.491 22.255 1.00 97.25 132 VAL A O 1
ATOM 1020 N N . GLN A 1 133 ? 1.327 3.559 21.468 1.00 98.38 133 GLN A N 1
ATOM 1021 C CA . GLN A 1 133 ? 2.550 3.124 20.802 1.00 98.38 133 GLN A CA 1
ATOM 1022 C C . GLN A 1 133 ? 2.974 4.101 19.699 1.00 98.38 133 GLN A C 1
ATOM 1024 O O . GLN A 1 133 ? 4.164 4.378 19.555 1.00 98.38 133 GLN A O 1
ATOM 1029 N N . CYS A 1 134 ? 2.028 4.702 18.969 1.00 98.00 134 CYS A N 1
ATOM 1030 C CA . CYS A 1 134 ? 2.345 5.742 17.986 1.00 98.00 134 CYS A CA 1
ATOM 1031 C C . CYS A 1 134 ? 2.994 6.978 18.618 1.00 98.00 134 CYS A C 1
ATOM 1033 O O . CYS A 1 134 ? 3.937 7.530 18.048 1.00 98.00 134 CYS A O 1
ATOM 1035 N N . ARG A 1 135 ? 2.548 7.409 19.807 1.00 98.44 135 ARG A N 1
ATOM 1036 C CA . ARG A 1 135 ? 3.183 8.526 20.529 1.00 98.44 135 ARG A CA 1
ATOM 1037 C C . ARG A 1 135 ? 4.604 8.181 20.962 1.00 98.44 135 ARG A C 1
ATOM 1039 O O . ARG A 1 135 ? 5.507 8.996 20.778 1.00 98.44 135 ARG A O 1
ATOM 1046 N N . GLU A 1 136 ? 4.819 6.974 21.480 1.00 98.50 136 GLU A N 1
ATOM 1047 C CA . GLU A 1 136 ? 6.159 6.504 21.843 1.00 98.50 136 GLU A CA 1
ATOM 1048 C C . GLU A 1 136 ? 7.089 6.404 20.630 1.00 98.50 136 GLU A C 1
ATOM 1050 O O . GLU A 1 136 ? 8.255 6.799 20.699 1.00 98.50 136 GLU A O 1
ATOM 1055 N N . PHE A 1 137 ? 6.577 5.909 19.503 1.00 98.31 137 PHE A N 1
ATOM 1056 C CA . PHE A 1 137 ? 7.326 5.843 18.253 1.00 98.31 137 PHE A CA 1
ATOM 1057 C C . PHE A 1 137 ? 7.646 7.240 17.710 1.00 98.31 137 PHE A C 1
ATOM 1059 O O . PHE A 1 137 ? 8.773 7.506 17.306 1.00 98.31 137 PHE A O 1
ATOM 1066 N N . THR A 1 138 ? 6.692 8.169 17.782 1.00 98.12 138 THR A N 1
ATOM 1067 C CA . THR A 1 138 ? 6.893 9.577 17.417 1.00 98.12 138 THR A CA 1
ATOM 1068 C C . THR A 1 138 ? 8.020 10.201 18.238 1.00 98.12 138 THR A C 1
ATOM 1070 O O . THR A 1 138 ? 8.937 10.790 17.668 1.00 98.12 138 THR A O 1
ATOM 1073 N N . ALA A 1 139 ? 7.996 10.035 19.565 1.00 98.19 139 ALA A N 1
ATOM 1074 C CA . ALA A 1 139 ? 9.041 10.547 20.452 1.00 98.19 139 ALA A CA 1
ATOM 1075 C C . ALA A 1 139 ? 10.419 9.953 20.120 1.00 98.19 139 ALA A C 1
ATOM 1077 O O . ALA A 1 139 ? 11.419 10.669 20.127 1.00 98.19 139 ALA A O 1
ATOM 1078 N N . PHE A 1 140 ? 10.460 8.667 19.764 1.00 98.12 140 PHE A N 1
ATOM 1079 C CA . PHE A 1 140 ? 11.670 8.002 19.293 1.00 98.12 140 PHE A CA 1
ATOM 1080 C C . PHE A 1 140 ? 12.190 8.569 17.964 1.00 98.12 140 PHE A C 1
ATOM 1082 O O . PHE A 1 140 ? 13.396 8.713 17.813 1.00 98.12 140 PHE A O 1
ATOM 1089 N N . LEU A 1 141 ? 11.320 8.932 17.014 1.00 97.62 141 LEU A N 1
ATOM 1090 C CA . LEU A 1 141 ? 11.730 9.468 15.708 1.00 97.62 141 LEU A CA 1
ATOM 1091 C C . LEU A 1 141 ? 12.175 10.935 15.739 1.00 97.62 141 LEU A C 1
ATOM 1093 O O . LEU A 1 141 ? 12.972 11.345 14.893 1.00 97.62 141 LEU A O 1
ATOM 1097 N N . MET A 1 142 ? 11.666 11.737 16.678 1.00 96.81 142 MET A N 1
ATOM 1098 C CA . MET A 1 142 ? 11.945 13.177 16.772 1.00 96.81 142 MET A CA 1
ATOM 1099 C C . MET A 1 142 ? 13.434 13.566 16.694 1.00 96.81 142 MET A C 1
ATOM 1101 O O . MET A 1 142 ? 13.739 14.477 15.927 1.00 96.81 142 MET A O 1
ATOM 1105 N N . PRO A 1 143 ? 14.375 12.921 17.413 1.00 97.25 143 PRO A N 1
ATOM 1106 C CA . PRO A 1 143 ? 15.797 13.265 17.307 1.00 97.25 143 PRO A CA 1
ATOM 1107 C C . PRO A 1 143 ? 16.443 12.852 15.973 1.00 97.25 143 PRO A C 1
ATOM 1109 O O . PRO A 1 143 ? 17.553 13.289 15.676 1.00 97.25 143 PRO A O 1
ATOM 1112 N N . HIS A 1 144 ? 15.773 12.027 15.164 1.00 96.38 144 HIS A N 1
ATOM 1113 C CA . HIS A 1 144 ? 16.318 11.444 13.936 1.00 96.38 144 HIS A CA 1
ATOM 1114 C C . HIS A 1 144 ? 15.721 12.029 12.651 1.00 96.38 144 HIS A C 1
ATOM 1116 O O . HIS A 1 144 ? 16.091 11.591 11.563 1.00 96.38 14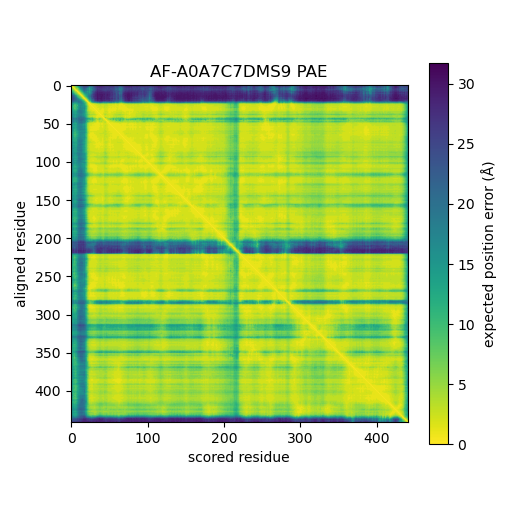4 HIS A O 1
ATOM 1122 N N . CYS A 1 145 ? 14.812 13.004 12.734 1.00 96.06 145 CYS A N 1
ATOM 1123 C CA . CYS A 1 145 ? 14.203 13.627 11.560 1.00 96.06 145 CYS A CA 1
ATOM 1124 C C . CYS A 1 145 ? 13.992 15.135 11.750 1.00 96.06 145 CYS A C 1
ATOM 1126 O O . CYS A 1 145 ? 13.848 15.631 12.863 1.00 96.06 145 CYS A O 1
ATOM 1128 N N . ALA A 1 146 ? 13.955 15.880 10.643 1.00 95.31 146 ALA A N 1
ATOM 1129 C CA . ALA A 1 146 ? 13.789 17.335 10.688 1.00 95.31 146 ALA A CA 1
ATOM 1130 C C . ALA A 1 146 ? 12.369 17.761 11.097 1.00 95.31 146 ALA A C 1
ATOM 1132 O O . ALA A 1 146 ? 12.184 18.778 11.763 1.00 95.31 146 ALA A O 1
ATOM 1133 N N . ASN A 1 147 ? 11.353 17.002 10.678 1.00 95.44 147 ASN A N 1
ATOM 1134 C CA . ASN A 1 147 ? 9.962 17.282 11.008 1.00 95.44 147 ASN A CA 1
ATOM 1135 C C . ASN A 1 147 ? 9.153 15.985 11.074 1.00 95.44 147 ASN A C 1
ATOM 1137 O O . ASN A 1 147 ? 8.694 15.477 10.053 1.00 95.44 147 ASN A O 1
ATOM 1141 N N . VAL A 1 148 ? 8.938 15.495 12.295 1.00 96.19 148 VAL A N 1
ATOM 1142 C CA . VAL A 1 148 ? 8.169 14.270 12.554 1.00 96.19 148 VAL A CA 1
ATOM 1143 C C . VAL A 1 148 ? 6.696 14.391 12.167 1.00 96.19 148 VAL A C 1
ATOM 1145 O O . VAL A 1 148 ? 6.020 13.384 12.034 1.00 96.19 148 VAL A O 1
ATOM 1148 N N . ASN A 1 149 ? 6.175 15.609 11.996 1.00 97.12 149 ASN A N 1
ATOM 1149 C CA . ASN A 1 149 ? 4.764 15.797 11.688 1.00 97.12 149 ASN A CA 1
ATOM 1150 C C . ASN A 1 149 ? 4.442 15.701 10.186 1.00 97.12 149 ASN A C 1
ATOM 1152 O O . ASN A 1 149 ? 3.265 15.655 9.825 1.00 97.12 149 ASN A O 1
ATOM 1156 N N . MET A 1 150 ? 5.463 15.663 9.324 1.00 96.94 150 MET A N 1
ATOM 1157 C CA . MET A 1 150 ? 5.282 15.342 7.910 1.00 96.94 150 MET A CA 1
ATOM 1158 C C . MET A 1 150 ? 5.095 13.837 7.731 1.00 96.94 150 MET A C 1
ATOM 1160 O O . MET A 1 150 ? 5.694 13.039 8.451 1.00 96.94 150 MET A O 1
ATOM 1164 N N . SER A 1 151 ? 4.294 13.463 6.738 1.00 95.69 151 SER A N 1
ATOM 1165 C CA . SER A 1 151 ? 4.225 12.085 6.254 1.00 95.69 151 SER A CA 1
ATOM 1166 C C . SER A 1 151 ? 5.582 11.628 5.726 1.00 95.69 151 SER A C 1
ATOM 1168 O O . SER A 1 151 ? 6.321 12.426 5.138 1.00 95.69 151 SER A O 1
ATOM 1170 N N . THR A 1 152 ? 5.882 10.344 5.917 1.00 96.81 152 THR A N 1
ATOM 1171 C CA . THR A 1 152 ? 7.088 9.693 5.398 1.00 96.81 152 THR A CA 1
ATOM 1172 C C . THR A 1 152 ? 8.373 10.457 5.750 1.00 96.81 152 THR A C 1
ATOM 1174 O O . THR A 1 152 ? 9.165 10.784 4.859 1.00 96.81 152 THR A O 1
ATOM 1177 N N . PRO A 1 153 ? 8.604 10.827 7.028 1.00 96.81 153 PRO A N 1
ATOM 1178 C CA . PRO A 1 153 ? 9.780 11.600 7.374 1.00 96.81 153 PRO A CA 1
ATOM 1179 C C . PRO A 1 153 ? 11.026 10.784 7.035 1.00 96.81 153 PRO A C 1
ATOM 1181 O O . PRO A 1 153 ? 11.121 9.592 7.339 1.00 96.81 153 PRO A O 1
ATOM 1184 N N . ARG A 1 154 ? 12.007 11.442 6.417 1.00 96.50 154 ARG A N 1
ATOM 1185 C CA . ARG A 1 154 ? 13.332 10.854 6.265 1.00 96.50 154 ARG A CA 1
ATOM 1186 C C . ARG A 1 154 ? 13.991 10.775 7.632 1.00 96.50 154 ARG A C 1
ATOM 1188 O O . ARG A 1 154 ? 14.144 11.797 8.306 1.00 96.50 154 ARG A O 1
ATOM 1195 N N . VAL A 1 155 ? 14.383 9.567 8.014 1.00 95.69 155 VAL A N 1
ATOM 1196 C CA . VAL A 1 155 ? 14.985 9.278 9.314 1.00 95.69 155 VAL A CA 1
ATOM 1197 C C . VAL A 1 155 ? 16.463 8.950 9.143 1.00 95.69 155 VAL A C 1
ATOM 1199 O O . VAL A 1 155 ? 16.847 8.133 8.308 1.00 95.69 155 VAL A O 1
ATOM 1202 N N . ASN A 1 156 ? 17.310 9.608 9.931 1.00 93.50 156 ASN A N 1
ATOM 1203 C CA . ASN A 1 156 ? 18.731 9.298 10.031 1.00 93.50 156 ASN A CA 1
ATOM 1204 C C . ASN A 1 156 ? 18.961 8.395 11.246 1.00 93.50 156 ASN A C 1
ATOM 1206 O O . ASN A 1 156 ? 19.356 8.854 12.321 1.00 93.50 156 ASN A O 1
ATOM 1210 N N . ILE A 1 157 ? 18.622 7.120 11.081 1.00 89.88 157 ILE A N 1
ATOM 1211 C CA . ILE A 1 157 ? 18.726 6.107 12.124 1.00 89.88 157 ILE A CA 1
ATOM 1212 C C . ILE A 1 157 ? 19.233 4.794 11.537 1.00 89.88 157 ILE A C 1
ATOM 1214 O O . ILE A 1 157 ? 18.930 4.453 10.393 1.00 89.88 157 ILE A O 1
ATOM 1218 N N . ASP A 1 158 ? 19.988 4.050 12.344 1.00 85.50 158 ASP A N 1
ATOM 1219 C CA . ASP A 1 158 ? 20.298 2.657 12.052 1.00 85.50 158 ASP A CA 1
ATOM 1220 C C . ASP A 1 158 ? 18.990 1.858 11.849 1.00 85.50 158 ASP A C 1
ATOM 1222 O O . ASP A 1 158 ? 18.134 1.842 12.743 1.00 85.50 158 ASP A O 1
ATOM 1226 N N . PRO A 1 159 ? 18.813 1.173 10.706 1.00 81.19 159 PRO A N 1
ATOM 1227 C CA . PRO A 1 159 ? 17.578 0.453 10.423 1.00 81.19 159 PRO A CA 1
ATOM 1228 C C . PRO A 1 159 ? 17.256 -0.665 11.422 1.00 81.19 159 PRO A C 1
ATOM 1230 O O . PRO A 1 159 ? 16.084 -0.911 11.702 1.00 81.19 159 PRO A O 1
ATOM 1233 N N . GLY A 1 160 ? 18.271 -1.308 12.010 1.00 83.44 160 GLY A N 1
ATOM 1234 C CA . GLY A 1 160 ? 18.057 -2.306 13.060 1.00 83.44 160 GLY A CA 1
ATOM 1235 C C . GLY A 1 160 ? 17.433 -1.711 14.313 1.00 83.44 160 GLY A C 1
ATOM 1236 O O . GLY A 1 160 ? 16.523 -2.287 14.902 1.00 83.44 160 GLY A O 1
ATOM 1237 N N . SER A 1 161 ? 17.879 -0.519 14.698 1.00 89.31 161 SER A N 1
ATOM 1238 C CA . SER A 1 161 ? 17.325 0.219 15.834 1.00 89.31 161 SER A CA 1
ATOM 1239 C C . SER A 1 161 ? 15.864 0.605 15.607 1.00 89.31 161 SER A C 1
ATOM 1241 O O . SER A 1 161 ? 15.062 0.524 16.536 1.00 89.31 161 SER A O 1
ATOM 1243 N N . LEU A 1 162 ? 15.503 0.956 14.370 1.00 92.31 162 LEU A N 1
ATOM 1244 C CA . LEU A 1 162 ? 14.119 1.219 13.984 1.00 92.31 162 LEU A CA 1
ATOM 1245 C C . LEU A 1 162 ? 13.244 -0.039 14.106 1.00 92.31 162 LEU A C 1
ATOM 1247 O O . LEU A 1 162 ? 12.220 0.008 14.783 1.00 92.31 162 LEU A O 1
ATOM 1251 N N . LEU A 1 163 ? 13.659 -1.160 13.504 1.00 90.75 163 LEU A N 1
ATOM 1252 C CA . LEU A 1 163 ? 12.917 -2.428 13.548 1.00 90.75 163 LEU A CA 1
ATOM 1253 C C . LEU A 1 163 ? 12.725 -2.930 14.986 1.00 90.75 163 LEU A C 1
ATOM 1255 O O . LEU A 1 163 ? 11.598 -3.189 15.408 1.00 90.75 163 LEU A O 1
ATOM 1259 N N . ARG A 1 164 ? 13.801 -2.949 15.785 1.00 89.38 164 ARG A N 1
ATOM 1260 C CA . ARG A 1 164 ? 13.739 -3.320 17.209 1.00 89.38 164 ARG A CA 1
ATOM 1261 C C . ARG A 1 164 ? 12.814 -2.405 18.003 1.00 89.38 164 ARG A C 1
ATOM 1263 O O . ARG A 1 164 ? 12.126 -2.869 18.911 1.00 89.38 164 ARG A O 1
ATOM 1270 N N . LYS A 1 165 ? 12.762 -1.105 17.675 1.00 94.88 165 LYS A N 1
ATOM 1271 C CA . LYS A 1 165 ? 11.818 -0.193 18.330 1.00 94.88 165 LYS A CA 1
ATOM 1272 C C . LYS A 1 165 ? 10.376 -0.558 17.989 1.00 94.88 165 LYS A C 1
ATOM 1274 O O . LYS A 1 165 ? 9.565 -0.617 18.912 1.00 94.88 165 LYS A O 1
ATOM 1279 N N . VAL A 1 166 ? 10.060 -0.827 16.721 1.00 95.81 166 VAL A N 1
ATOM 1280 C CA . VAL A 1 166 ? 8.711 -1.258 16.311 1.00 95.81 166 VAL A CA 1
ATOM 1281 C C . VAL A 1 166 ? 8.299 -2.526 17.061 1.00 95.81 166 VAL A C 1
ATOM 1283 O O . VAL A 1 166 ? 7.217 -2.571 17.643 1.00 95.81 166 VAL A O 1
ATOM 1286 N N . GLU A 1 167 ? 9.187 -3.515 17.140 1.00 91.06 167 GLU A N 1
ATOM 1287 C CA . GLU A 1 167 ? 8.951 -4.765 17.871 1.00 91.06 167 GLU A CA 1
ATOM 1288 C C . GLU A 1 167 ? 8.744 -4.554 19.372 1.00 91.06 167 GLU A C 1
ATOM 1290 O O . GLU A 1 167 ? 7.818 -5.124 19.945 1.00 91.06 167 GLU A O 1
ATOM 1295 N N . SER A 1 168 ? 9.560 -3.703 20.007 1.00 93.62 168 SER A N 1
ATOM 1296 C CA . SER A 1 168 ? 9.429 -3.382 21.438 1.00 93.62 168 SER A CA 1
ATOM 1297 C C . SER A 1 168 ? 8.081 -2.743 21.785 1.00 93.62 168 SER A C 1
ATOM 1299 O O . SER A 1 168 ? 7.636 -2.822 22.924 1.00 93.62 168 SER A O 1
ATOM 1301 N N . LEU A 1 169 ? 7.418 -2.140 20.792 1.00 96.69 169 LEU A N 1
ATOM 1302 C CA . LEU A 1 169 ? 6.081 -1.561 20.901 1.00 96.69 169 LEU A CA 1
ATOM 1303 C C . LEU A 1 169 ? 4.975 -2.569 20.533 1.00 96.69 169 LEU A C 1
ATOM 1305 O O . LEU A 1 169 ? 3.824 -2.183 20.349 1.00 96.69 169 LEU A O 1
ATOM 1309 N N . GLY A 1 170 ? 5.308 -3.852 20.371 1.00 94.44 170 GLY A N 1
ATOM 1310 C CA . GLY A 1 170 ? 4.376 -4.897 19.944 1.00 94.44 170 GLY A CA 1
ATOM 1311 C C . GLY A 1 170 ? 3.986 -4.818 18.464 1.00 94.44 170 GLY A C 1
ATOM 1312 O O . GLY A 1 170 ? 3.132 -5.585 18.017 1.00 94.44 170 GLY A O 1
ATOM 1313 N N . GLY A 1 171 ? 4.607 -3.919 17.699 1.00 96.19 171 GLY A N 1
ATOM 1314 C CA . GLY A 1 171 ? 4.291 -3.652 16.303 1.00 96.19 171 GLY A CA 1
ATOM 1315 C C . GLY A 1 171 ? 4.773 -4.721 15.319 1.00 96.19 171 GLY A C 1
ATOM 1316 O O . GLY A 1 171 ? 5.385 -5.728 15.687 1.00 96.19 171 GLY A O 1
ATOM 1317 N N . PHE A 1 172 ? 4.514 -4.467 14.037 1.00 95.69 172 PHE A N 1
ATOM 1318 C CA . PHE A 1 172 ? 5.160 -5.148 12.912 1.00 95.69 172 PHE A CA 1
ATOM 1319 C C . PHE A 1 172 ? 5.518 -4.137 11.818 1.00 95.69 172 PHE A C 1
ATOM 1321 O O . PHE A 1 172 ? 5.015 -3.013 11.811 1.00 95.69 172 PHE A O 1
ATOM 1328 N N . SER A 1 173 ? 6.398 -4.520 10.898 1.00 96.19 173 SER A N 1
ATOM 1329 C CA . SER A 1 173 ? 6.849 -3.663 9.801 1.00 96.19 173 SER A CA 1
ATOM 1330 C C . SER A 1 173 ? 6.477 -4.230 8.435 1.00 96.19 173 SER A C 1
ATOM 1332 O O . SER A 1 173 ? 6.241 -5.426 8.281 1.00 96.19 173 SER A O 1
ATOM 1334 N N . ALA A 1 174 ? 6.465 -3.373 7.420 1.00 96.94 174 ALA A N 1
ATOM 1335 C CA . ALA A 1 174 ? 6.418 -3.768 6.022 1.00 96.94 174 ALA A CA 1
ATOM 1336 C C . ALA A 1 174 ? 7.442 -2.970 5.211 1.00 96.94 174 ALA A C 1
ATOM 1338 O O . ALA A 1 174 ? 7.545 -1.752 5.359 1.00 96.94 174 ALA A O 1
ATOM 1339 N N . ILE A 1 175 ? 8.187 -3.641 4.332 1.00 96.88 175 ILE A N 1
ATOM 1340 C CA . ILE A 1 175 ? 8.938 -2.943 3.281 1.00 96.88 175 ILE A CA 1
ATOM 1341 C C . ILE A 1 175 ? 7.909 -2.431 2.276 1.00 96.88 175 ILE A C 1
ATOM 1343 O O . ILE A 1 175 ? 7.228 -3.237 1.640 1.00 96.88 175 ILE A O 1
ATOM 1347 N N . ALA A 1 176 ? 7.766 -1.112 2.182 1.00 97.81 176 ALA A N 1
ATOM 1348 C CA . ALA A 1 176 ? 6.702 -0.481 1.414 1.00 97.81 176 ALA A CA 1
ATOM 1349 C C . ALA A 1 176 ? 6.957 -0.604 -0.092 1.00 97.81 176 ALA A C 1
ATOM 1351 O O . ALA A 1 176 ? 8.115 -0.514 -0.516 1.00 97.81 176 ALA A O 1
ATOM 1352 N N . HIS A 1 177 ? 5.879 -0.800 -0.866 1.00 97.62 177 HIS A N 1
ATOM 1353 C CA . HIS A 1 177 ? 5.831 -0.782 -2.336 1.00 97.62 177 HIS A CA 1
ATOM 1354 C C . HIS A 1 177 ? 7.147 -1.194 -3.018 1.00 97.62 177 HIS A C 1
ATOM 1356 O O . HIS A 1 177 ? 7.737 -0.467 -3.825 1.00 97.62 177 HIS A O 1
ATOM 1362 N N . ALA A 1 178 ? 7.626 -2.391 -2.673 1.00 97.75 178 ALA A N 1
ATOM 1363 C CA . ALA A 1 178 ? 9.039 -2.754 -2.718 1.00 97.75 178 ALA A CA 1
ATOM 1364 C C . ALA A 1 178 ? 9.658 -2.721 -4.125 1.00 97.75 178 ALA A C 1
ATOM 1366 O O . ALA A 1 178 ? 10.875 -2.574 -4.272 1.00 97.75 178 ALA A O 1
ATOM 1367 N N . PHE A 1 179 ? 8.835 -2.829 -5.167 1.00 97.88 179 PHE A N 1
ATOM 1368 C CA . PHE A 1 179 ? 9.265 -2.881 -6.564 1.00 97.88 179 PHE A CA 1
ATOM 1369 C C . PHE A 1 179 ? 9.087 -1.563 -7.318 1.00 97.88 179 PHE A C 1
ATOM 1371 O O . PHE A 1 179 ? 9.434 -1.478 -8.498 1.00 97.88 179 PHE A O 1
ATOM 1378 N N . THR A 1 180 ? 8.568 -0.518 -6.670 1.00 94.44 180 THR A N 1
ATOM 1379 C CA . THR A 1 180 ? 8.416 0.782 -7.326 1.00 94.44 180 THR A CA 1
ATOM 1380 C C . THR A 1 180 ? 9.787 1.358 -7.725 1.00 94.44 180 THR A C 1
ATOM 1382 O O . THR A 1 180 ? 10.743 1.288 -6.947 1.00 94.44 180 THR A O 1
ATOM 1385 N N . PRO A 1 181 ? 9.930 1.962 -8.925 1.00 92.19 181 PRO A N 1
ATOM 1386 C CA . PRO A 1 181 ? 11.222 2.477 -9.410 1.00 92.19 181 PRO A CA 1
ATOM 1387 C C . PRO A 1 181 ? 11.834 3.606 -8.574 1.00 92.19 181 PRO A C 1
ATOM 1389 O O . PRO A 1 181 ? 12.978 3.994 -8.802 1.00 92.19 181 PRO A O 1
ATOM 1392 N N . TYR A 1 182 ? 11.063 4.171 -7.649 1.00 90.88 182 TYR A N 1
ATOM 1393 C CA . TYR A 1 182 ? 11.470 5.255 -6.771 1.00 90.88 182 TYR A CA 1
ATOM 1394 C C . TYR A 1 182 ? 11.020 4.900 -5.367 1.00 90.88 182 TYR A C 1
ATOM 1396 O O . TYR A 1 182 ? 9.834 4.668 -5.171 1.00 90.88 182 TYR A O 1
ATOM 1404 N N . LYS A 1 183 ? 11.945 4.891 -4.405 1.00 94.56 183 LYS A N 1
ATOM 1405 C CA . LYS A 1 183 ? 11.657 4.614 -2.989 1.00 94.56 183 LYS A CA 1
ATOM 1406 C C . LYS A 1 183 ? 11.150 3.192 -2.683 1.00 94.56 183 LYS A C 1
ATOM 1408 O O . LYS A 1 183 ? 10.977 2.862 -1.514 1.00 94.56 183 LYS A O 1
ATOM 1413 N N . GLY A 1 184 ? 11.027 2.321 -3.684 1.00 96.25 184 GLY A N 1
ATOM 1414 C CA . GLY A 1 184 ? 10.924 0.876 -3.499 1.00 96.25 184 GLY A CA 1
ATOM 1415 C C . GLY A 1 184 ? 12.300 0.242 -3.281 1.00 96.25 184 GLY A C 1
ATOM 1416 O O . GLY A 1 184 ? 13.275 0.592 -3.966 1.00 96.25 184 GLY A O 1
ATOM 1417 N N . TYR A 1 185 ? 12.391 -0.706 -2.344 1.00 96.56 185 TYR A N 1
ATOM 1418 C CA . TYR A 1 185 ? 13.653 -1.366 -2.001 1.00 96.56 185 TYR A CA 1
ATOM 1419 C C . TYR A 1 185 ? 14.285 -2.083 -3.202 1.00 96.56 185 TYR A C 1
ATOM 1421 O O . TYR A 1 185 ? 15.384 -1.732 -3.620 1.00 96.56 185 TYR A O 1
ATOM 1429 N N . PHE A 1 186 ? 13.592 -3.044 -3.810 1.00 96.94 186 PHE A N 1
ATOM 1430 C CA . PHE A 1 186 ? 14.092 -3.802 -4.962 1.00 96.94 186 PHE A CA 1
ATOM 1431 C C . PHE A 1 186 ? 14.060 -2.994 -6.257 1.00 96.94 186 PHE A C 1
ATOM 1433 O O . PHE A 1 186 ? 14.912 -3.179 -7.133 1.00 96.94 186 PHE A O 1
ATOM 1440 N N . GLY A 1 187 ? 13.114 -2.060 -6.365 1.00 94.06 187 GLY A N 1
ATOM 1441 C CA . GLY A 1 187 ? 13.008 -1.173 -7.518 1.00 94.06 187 GLY A CA 1
ATOM 1442 C C . GLY A 1 187 ? 14.176 -0.191 -7.637 1.00 94.06 187 GLY A C 1
ATOM 1443 O O . GLY A 1 187 ? 14.605 0.098 -8.755 1.00 94.06 187 GLY A O 1
ATOM 1444 N N . SER A 1 188 ? 14.734 0.282 -6.512 1.00 92.75 188 SER A N 1
ATOM 1445 C CA . SER A 1 188 ? 15.738 1.358 -6.534 1.00 92.75 188 SER A CA 1
ATOM 1446 C C . SER A 1 188 ? 16.892 1.254 -5.528 1.00 92.75 188 SER A C 1
ATOM 1448 O O . SER A 1 188 ? 18.001 1.680 -5.857 1.00 92.75 188 SER A O 1
ATOM 1450 N N . ALA A 1 189 ? 16.698 0.674 -4.339 1.00 92.25 189 ALA A N 1
ATOM 1451 C CA . ALA A 1 189 ? 17.678 0.750 -3.248 1.00 92.25 189 ALA A CA 1
ATOM 1452 C C . ALA A 1 189 ? 18.640 -0.443 -3.146 1.00 92.25 189 ALA A C 1
ATOM 1454 O O . ALA A 1 189 ? 19.833 -0.264 -2.886 1.00 92.25 189 ALA A O 1
ATOM 1455 N N . GLY A 1 190 ? 18.154 -1.659 -3.378 1.00 92.94 190 GLY A N 1
ATOM 1456 C CA . GLY A 1 190 ? 18.883 -2.901 -3.146 1.00 92.94 190 GLY A CA 1
ATOM 1457 C C . GLY A 1 190 ? 18.475 -4.029 -4.090 1.00 92.94 190 GLY A C 1
ATOM 1458 O O . GLY A 1 190 ? 17.591 -3.887 -4.933 1.00 92.94 190 GLY A O 1
ATOM 1459 N N . THR A 1 191 ? 19.186 -5.148 -3.981 1.00 94.62 191 THR A N 1
ATOM 1460 C CA . THR A 1 191 ? 18.922 -6.392 -4.728 1.00 94.62 191 THR A CA 1
ATOM 1461 C C . THR A 1 191 ? 18.618 -7.565 -3.805 1.00 94.62 191 THR A C 1
ATOM 1463 O O . THR A 1 191 ? 17.976 -8.513 -4.248 1.00 94.62 191 THR A O 1
ATOM 1466 N N . ARG A 1 192 ? 19.093 -7.508 -2.553 1.00 92.69 192 ARG A N 1
ATOM 1467 C CA . ARG A 1 192 ? 18.868 -8.512 -1.515 1.00 92.69 192 ARG A CA 1
ATOM 1468 C C . ARG A 1 192 ? 18.629 -7.851 -0.157 1.00 92.69 192 ARG A C 1
ATOM 1470 O O . ARG A 1 192 ? 19.400 -6.964 0.212 1.00 92.69 192 ARG A O 1
ATOM 1477 N N . LEU A 1 193 ? 17.592 -8.274 0.563 1.00 89.62 193 LEU A N 1
ATOM 1478 C CA . LEU A 1 193 ? 17.263 -7.830 1.924 1.00 89.62 193 LEU A CA 1
ATOM 1479 C C . LEU A 1 193 ? 18.135 -8.509 2.980 1.00 89.62 193 LEU A C 1
ATOM 1481 O O . LEU A 1 193 ? 18.430 -7.894 4.004 1.00 89.62 193 LEU A O 1
ATOM 1485 N N . SER A 1 194 ? 18.576 -9.743 2.727 1.00 85.25 194 SER A N 1
ATOM 1486 C CA . SER A 1 194 ? 19.338 -10.560 3.681 1.00 85.25 194 SER A CA 1
ATOM 1487 C C . SER A 1 194 ? 20.502 -9.826 4.375 1.00 85.25 194 SER A C 1
ATOM 1489 O O . SER A 1 194 ? 20.513 -9.816 5.607 1.00 85.25 194 SER A O 1
ATOM 1491 N N . PRO A 1 195 ? 21.407 -9.090 3.690 1.00 84.56 195 PRO A N 1
ATOM 1492 C CA . PRO A 1 195 ? 22.509 -8.409 4.376 1.00 84.56 195 PRO A CA 1
ATOM 1493 C C . PRO A 1 195 ? 22.035 -7.226 5.229 1.00 84.56 195 PRO A C 1
ATOM 1495 O O . PRO A 1 195 ? 22.709 -6.814 6.170 1.00 84.56 195 PRO A O 1
ATOM 1498 N N . TRP A 1 196 ? 20.905 -6.613 4.866 1.00 83.31 196 TRP A N 1
ATOM 1499 C CA . TRP A 1 196 ? 20.311 -5.520 5.634 1.00 83.31 196 TRP A CA 1
ATOM 1500 C C . TRP A 1 196 ? 19.646 -6.046 6.910 1.00 83.31 196 TRP A C 1
ATOM 1502 O O . TRP A 1 196 ? 19.843 -5.459 7.971 1.00 83.31 196 TRP A O 1
ATOM 1512 N N . LEU A 1 197 ? 18.951 -7.184 6.827 1.00 82.69 197 LEU A N 1
ATOM 1513 C CA . LEU A 1 197 ? 18.348 -7.859 7.979 1.00 82.69 197 LEU A CA 1
ATOM 1514 C C . LEU A 1 197 ? 19.398 -8.436 8.927 1.00 82.69 197 LEU A C 1
ATOM 1516 O O . LEU A 1 197 ? 19.276 -8.277 10.135 1.00 82.69 197 LEU A O 1
ATOM 1520 N N . GLU A 1 198 ? 20.461 -9.036 8.395 1.00 80.31 198 GLU A N 1
ATOM 1521 C CA . GLU A 1 198 ? 21.561 -9.548 9.212 1.00 80.31 198 GLU A CA 1
ATOM 1522 C C . GLU A 1 198 ? 22.214 -8.436 10.039 1.00 80.31 198 GLU A C 1
ATOM 1524 O O . GLU A 1 198 ? 22.436 -8.603 11.235 1.00 80.31 198 GLU A O 1
ATOM 1529 N N . ARG A 1 199 ? 22.437 -7.254 9.449 1.00 79.19 199 ARG A N 1
ATOM 1530 C CA . ARG A 1 199 ? 22.901 -6.084 10.212 1.00 79.19 199 ARG A CA 1
ATOM 1531 C C . ARG A 1 199 ? 21.881 -5.614 11.245 1.00 79.19 199 ARG A C 1
ATOM 1533 O O . ARG A 1 199 ? 22.271 -5.186 12.327 1.00 79.19 199 ARG A O 1
ATOM 1540 N N . ALA A 1 200 ? 20.593 -5.676 10.915 1.00 77.06 200 ALA A N 1
ATOM 1541 C CA . ALA A 1 200 ? 19.530 -5.242 11.809 1.00 77.06 200 ALA A CA 1
ATOM 1542 C C . ALA A 1 200 ? 19.389 -6.138 13.049 1.00 77.06 200 ALA A C 1
ATOM 1544 O O . ALA A 1 200 ? 19.162 -5.623 14.142 1.00 77.06 200 ALA A O 1
ATOM 1545 N N . TYR A 1 201 ? 19.543 -7.452 12.899 1.00 73.75 201 TYR A N 1
ATOM 1546 C CA . TYR A 1 201 ? 19.310 -8.423 13.973 1.00 73.75 201 TYR A CA 1
ATOM 1547 C C . TYR A 1 201 ? 20.591 -9.031 14.559 1.00 73.75 201 TYR A C 1
ATOM 1549 O O . TYR A 1 201 ? 20.541 -9.660 15.612 1.00 73.75 201 TYR A O 1
ATOM 1557 N N . GLY A 1 202 ? 21.747 -8.827 13.922 1.00 71.38 202 GLY A N 1
ATOM 1558 C CA . GLY A 1 202 ? 23.025 -9.435 14.310 1.00 71.38 202 GLY A CA 1
ATOM 1559 C C . GLY A 1 202 ? 23.185 -10.896 13.871 1.00 71.38 202 GLY A C 1
ATOM 1560 O O . GLY A 1 202 ? 24.203 -11.513 14.169 1.00 71.38 202 GLY A O 1
ATOM 1561 N N . PHE A 1 203 ? 22.192 -11.447 13.173 1.00 65.75 203 PHE A N 1
ATOM 1562 C CA . PHE A 1 203 ? 22.196 -12.763 12.538 1.00 65.75 203 PHE A CA 1
ATOM 1563 C C . PHE A 1 203 ? 21.218 -12.741 11.362 1.00 65.75 203 PHE A C 1
ATOM 1565 O O . PHE A 1 203 ? 20.266 -11.956 11.366 1.00 65.75 203 PHE A O 1
ATOM 1572 N N . LEU A 1 204 ? 21.430 -13.593 10.357 1.00 63.50 204 LEU A N 1
ATOM 1573 C CA . LEU A 1 204 ? 20.448 -13.754 9.292 1.00 63.50 204 LEU A CA 1
ATOM 1574 C C . LEU A 1 204 ? 19.237 -14.514 9.856 1.00 63.50 204 LEU A C 1
ATOM 1576 O O . LEU A 1 204 ? 19.404 -15.662 10.278 1.00 63.50 204 LEU A O 1
ATOM 1580 N N . PRO A 1 205 ? 18.031 -13.921 9.874 1.00 57.72 205 PRO A N 1
ATOM 1581 C CA . PRO A 1 205 ? 16.842 -14.654 10.273 1.00 57.72 205 PRO A CA 1
ATOM 1582 C C . PRO A 1 205 ? 16.686 -15.864 9.347 1.00 57.72 205 PRO A C 1
ATOM 1584 O O . PRO A 1 205 ? 16.744 -15.702 8.124 1.00 57.72 205 PRO A O 1
ATOM 1587 N N . MET A 1 206 ? 16.527 -17.073 9.893 1.00 53.50 206 MET A N 1
ATOM 1588 C CA . MET A 1 206 ? 16.272 -18.253 9.067 1.00 53.50 206 MET A CA 1
ATOM 1589 C C . MET A 1 206 ? 14.854 -18.153 8.507 1.00 53.50 206 MET A C 1
ATOM 1591 O O . MET A 1 206 ? 13.884 -18.611 9.102 1.00 53.50 206 MET A O 1
ATOM 1595 N N . LEU A 1 207 ? 14.743 -17.527 7.341 1.00 55.81 207 LEU A N 1
ATOM 1596 C CA . LEU A 1 207 ? 13.554 -17.542 6.504 1.00 55.81 207 LEU A CA 1
ATOM 1597 C C . LEU A 1 207 ? 13.438 -18.931 5.869 1.00 55.81 207 LEU A C 1
ATOM 1599 O O . LEU A 1 207 ? 13.740 -19.099 4.688 1.00 55.81 207 LEU A O 1
ATOM 1603 N N . GLU A 1 208 ? 13.078 -19.958 6.644 1.00 51.41 208 GLU A N 1
ATOM 1604 C CA . GLU A 1 208 ? 12.760 -21.239 6.014 1.00 51.41 208 GLU A CA 1
ATOM 1605 C C . GLU A 1 208 ? 11.570 -21.035 5.060 1.00 51.41 208 GLU A C 1
ATOM 1607 O O . GLU A 1 208 ? 10.587 -20.391 5.442 1.00 51.41 208 GLU A O 1
ATOM 1612 N N . PRO A 1 209 ? 11.622 -21.543 3.815 1.00 48.91 209 PRO A N 1
ATOM 1613 C CA . PRO A 1 209 ? 10.499 -21.446 2.889 1.00 48.91 209 PRO A CA 1
ATOM 1614 C C . PRO A 1 209 ? 9.218 -22.000 3.524 1.00 48.91 209 PRO A C 1
ATOM 1616 O O . PRO A 1 209 ? 9.174 -23.146 3.963 1.00 48.91 209 PRO A O 1
ATOM 1619 N N . GLY A 1 210 ? 8.171 -21.176 3.606 1.00 46.00 210 GLY A N 1
ATOM 1620 C CA . GLY A 1 210 ? 6.920 -21.536 4.288 1.00 46.00 210 GLY A CA 1
ATOM 1621 C C . GLY A 1 210 ? 6.914 -21.307 5.808 1.00 46.00 210 GLY A C 1
ATOM 1622 O O . GLY A 1 210 ? 5.836 -21.243 6.400 1.00 46.00 210 GLY A O 1
ATOM 1623 N N . SER A 1 211 ? 8.069 -21.081 6.442 1.00 47.41 211 SER A N 1
ATOM 1624 C CA . SER A 1 211 ? 8.171 -20.538 7.800 1.00 47.41 211 SER A CA 1
ATOM 1625 C C . SER A 1 211 ? 8.116 -19.014 7.728 1.00 47.41 211 SER A C 1
ATOM 1627 O O . SER A 1 211 ? 9.116 -18.312 7.831 1.00 47.41 211 SER A O 1
ATOM 1629 N N . TYR A 1 212 ? 6.907 -18.474 7.568 1.00 53.19 212 TYR A N 1
ATOM 1630 C CA . TYR A 1 212 ? 6.632 -17.025 7.583 1.00 53.19 212 TYR A CA 1
ATOM 1631 C C . TYR A 1 212 ? 6.827 -16.365 8.967 1.00 53.19 212 TYR A C 1
ATOM 1633 O O . TYR A 1 212 ? 6.369 -15.249 9.208 1.00 53.19 212 TYR A O 1
ATOM 1641 N N . SER A 1 213 ? 7.504 -17.069 9.878 1.00 46.19 213 SER A N 1
ATOM 1642 C CA . SER A 1 213 ? 8.164 -16.534 11.058 1.00 46.19 213 SER A CA 1
ATOM 1643 C C . SER A 1 213 ? 9.640 -16.945 10.974 1.00 46.19 213 SER A C 1
ATOM 1645 O O . SER A 1 213 ? 9.939 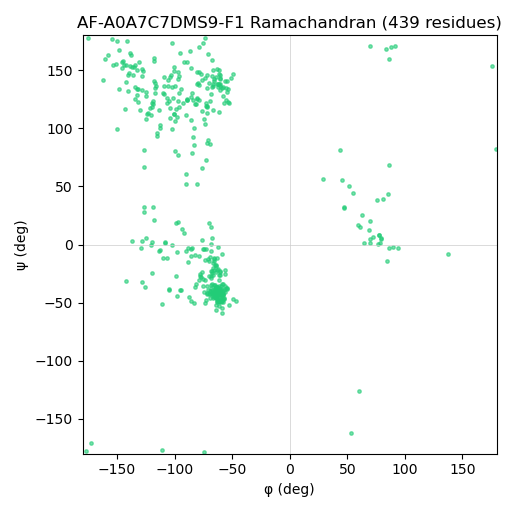-18.139 11.068 1.00 46.19 213 SER A O 1
ATOM 1647 N N . PRO A 1 214 ? 10.571 -15.996 10.801 1.00 41.88 214 PRO A N 1
ATOM 1648 C CA . PRO A 1 214 ? 11.991 -16.311 10.644 1.00 41.88 214 PRO A CA 1
ATOM 1649 C C . PRO A 1 214 ? 12.681 -16.881 11.902 1.00 41.88 214 PRO A C 1
ATOM 1651 O O . PRO A 1 214 ? 13.897 -17.079 11.895 1.00 41.88 214 PRO A O 1
ATOM 1654 N N . PHE A 1 215 ? 11.956 -17.046 13.017 1.00 45.84 215 PHE A N 1
ATOM 1655 C CA . PHE A 1 215 ? 12.573 -17.053 14.349 1.00 45.84 215 PHE A CA 1
ATOM 1656 C C . PHE A 1 215 ? 12.210 -18.226 15.264 1.00 45.84 215 PHE A C 1
ATOM 1658 O O . PHE A 1 215 ? 12.751 -18.314 16.366 1.00 45.84 215 PHE A O 1
ATOM 1665 N N . GLY A 1 216 ? 11.322 -19.142 14.865 1.00 39.09 216 GLY A N 1
ATOM 1666 C CA . GLY A 1 216 ? 10.847 -20.173 15.795 1.00 39.09 216 GLY A CA 1
ATOM 1667 C C . GLY A 1 216 ? 10.302 -19.572 17.107 1.00 39.09 216 GLY A C 1
ATOM 1668 O O . GLY A 1 216 ? 9.960 -18.391 17.190 1.00 39.09 216 GLY A O 1
ATOM 1669 N N . LYS A 1 217 ? 10.174 -20.381 18.163 1.00 34.84 217 LYS A N 1
ATOM 1670 C CA . LYS A 1 217 ? 9.734 -19.888 19.478 1.00 34.84 217 LYS A CA 1
ATOM 1671 C C . LYS A 1 217 ? 10.859 -19.081 20.146 1.00 34.84 217 LYS A C 1
ATOM 1673 O O . LYS A 1 217 ? 11.757 -19.690 20.717 1.00 34.84 217 LYS A O 1
ATOM 1678 N N . GLY A 1 218 ? 10.770 -17.746 20.158 1.00 37.03 218 GLY A N 1
ATOM 1679 C CA . GLY A 1 218 ? 11.492 -16.924 21.144 1.00 37.03 218 GLY A CA 1
ATOM 1680 C C . GLY A 1 218 ? 12.189 -15.636 20.688 1.00 37.03 218 GLY A C 1
ATOM 1681 O O . GLY A 1 218 ? 12.608 -14.899 21.574 1.00 37.03 218 GLY A O 1
ATOM 1682 N N . THR A 1 219 ? 12.300 -15.306 19.394 1.00 43.34 219 THR A N 1
ATOM 1683 C CA . THR A 1 219 ? 12.801 -13.984 18.932 1.00 43.34 219 THR A CA 1
ATOM 1684 C C . THR A 1 219 ? 12.060 -13.443 17.698 1.00 43.34 219 THR A C 1
ATOM 1686 O O . THR A 1 219 ? 11.110 -14.052 17.219 1.00 43.34 219 THR A O 1
ATOM 1689 N N . THR A 1 220 ? 12.396 -12.214 17.292 1.00 50.81 220 THR A N 1
ATOM 1690 C CA . THR A 1 220 ? 11.468 -11.115 17.009 1.00 50.81 220 THR A CA 1
ATOM 1691 C C . THR A 1 220 ? 11.743 -10.457 15.650 1.00 50.81 220 THR A C 1
ATOM 1693 O O . THR A 1 220 ? 12.789 -9.855 15.454 1.00 50.81 220 THR A O 1
ATOM 1696 N N . GLY A 1 221 ? 10.804 -10.539 14.704 1.00 66.56 221 GLY A N 1
ATOM 1697 C CA . GLY A 1 221 ? 10.887 -9.768 13.459 1.00 66.56 221 GLY A CA 1
ATOM 1698 C C . GLY A 1 221 ? 9.719 -10.037 12.526 1.00 66.56 221 GLY 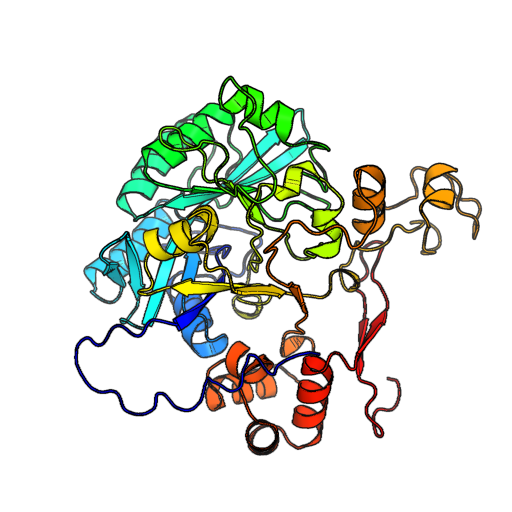A C 1
ATOM 1699 O O . GLY A 1 221 ? 9.799 -10.839 11.599 1.00 66.56 221 GLY A O 1
ATOM 1700 N N . HIS A 1 222 ? 8.605 -9.363 12.795 1.00 86.25 222 HIS A N 1
ATOM 1701 C CA . HIS A 1 222 ? 7.415 -9.414 11.955 1.00 86.25 222 HIS A CA 1
ATOM 1702 C C . HIS A 1 222 ? 7.574 -8.400 10.822 1.00 86.25 222 HIS A C 1
ATOM 1704 O O . HIS A 1 222 ? 7.266 -7.221 10.997 1.00 86.25 222 HIS A O 1
ATOM 1710 N N . ILE A 1 223 ? 8.102 -8.848 9.682 1.00 91.50 223 ILE A N 1
ATOM 1711 C CA . ILE A 1 223 ? 8.284 -8.010 8.494 1.00 91.50 223 ILE A CA 1
ATOM 1712 C C . ILE A 1 223 ? 7.485 -8.604 7.340 1.00 91.50 223 ILE A C 1
ATOM 1714 O O . ILE A 1 223 ? 7.706 -9.745 6.944 1.00 91.50 223 ILE A O 1
ATOM 1718 N N . ALA A 1 224 ? 6.564 -7.823 6.791 1.00 94.88 224 ALA A N 1
ATOM 1719 C CA . ALA A 1 224 ? 5.892 -8.121 5.536 1.00 94.88 224 ALA A CA 1
ATOM 1720 C C . ALA A 1 224 ? 6.591 -7.421 4.359 1.00 94.88 224 ALA A C 1
ATOM 1722 O O . ALA A 1 224 ? 7.376 -6.485 4.532 1.00 94.88 224 ALA A O 1
ATOM 1723 N N . LEU A 1 225 ? 6.278 -7.854 3.143 1.00 96.75 225 LEU A N 1
ATOM 1724 C CA . LEU A 1 225 ? 6.684 -7.171 1.919 1.00 96.75 225 LEU A CA 1
ATOM 1725 C C . LEU A 1 225 ? 5.434 -6.633 1.225 1.00 96.75 225 LEU A C 1
ATOM 1727 O O . LEU A 1 225 ? 4.587 -7.409 0.789 1.00 96.75 225 LEU A O 1
ATOM 1731 N N . GLU A 1 226 ? 5.309 -5.318 1.106 1.00 98.62 226 GLU A N 1
ATOM 1732 C CA . GLU A 1 226 ? 4.263 -4.722 0.284 1.00 98.62 226 GLU A CA 1
ATOM 1733 C C . GLU A 1 226 ? 4.707 -4.736 -1.182 1.00 98.62 226 GLU A C 1
ATOM 1735 O O . GLU A 1 226 ? 5.746 -4.173 -1.533 1.00 98.62 226 GLU A O 1
ATOM 1740 N N . LEU A 1 227 ? 3.930 -5.388 -2.046 1.00 98.44 227 LEU A N 1
ATOM 1741 C CA . LEU A 1 227 ? 4.246 -5.513 -3.473 1.00 98.44 227 LEU A CA 1
ATOM 1742 C C . LEU A 1 227 ? 4.237 -4.136 -4.156 1.00 98.44 227 LEU A C 1
ATOM 1744 O O . LEU A 1 227 ? 5.175 -3.761 -4.870 1.00 98.44 227 LEU A O 1
ATOM 1748 N N . GLY A 1 228 ? 3.192 -3.361 -3.862 1.00 95.94 228 GLY A N 1
ATOM 1749 C CA . GLY A 1 228 ? 2.882 -2.092 -4.502 1.00 95.94 228 GLY A CA 1
ATOM 1750 C C . GLY A 1 228 ? 2.423 -2.255 -5.953 1.00 95.94 228 GLY A C 1
ATOM 1751 O O . GLY A 1 228 ? 2.588 -3.292 -6.585 1.00 95.94 228 GLY A O 1
ATOM 1752 N N . LEU A 1 229 ? 1.949 -1.152 -6.530 1.00 95.19 229 LEU A N 1
ATOM 1753 C CA . LEU A 1 229 ? 1.240 -1.099 -7.824 1.00 95.19 229 LEU A CA 1
ATOM 1754 C C . LEU A 1 229 ? 2.028 -1.561 -9.064 1.00 95.19 229 LEU A C 1
ATOM 1756 O O . LEU A 1 229 ? 1.550 -1.420 -10.190 1.00 95.19 229 LEU A O 1
ATOM 1760 N N . SER A 1 230 ? 3.298 -1.927 -8.902 1.00 96.62 230 SER A N 1
ATOM 1761 C CA . SER A 1 230 ? 4.219 -2.210 -10.009 1.00 96.62 230 SER A CA 1
ATOM 1762 C C . SER A 1 230 ? 4.641 -3.674 -10.095 1.00 96.62 230 SER A C 1
ATOM 1764 O O . SER A 1 230 ? 5.348 -4.027 -11.040 1.00 96.62 230 SER A O 1
ATOM 1766 N N . ALA A 1 231 ? 4.232 -4.509 -9.141 1.00 97.69 231 ALA A N 1
ATOM 1767 C CA . ALA A 1 231 ? 4.534 -5.930 -9.130 1.00 97.69 231 ALA A CA 1
ATOM 1768 C C . ALA A 1 231 ? 3.372 -6.730 -8.542 1.00 97.69 231 ALA A C 1
ATOM 1770 O O . ALA A 1 231 ? 2.629 -6.246 -7.695 1.00 97.69 231 ALA A O 1
ATOM 1771 N N . ASP A 1 232 ? 3.255 -7.977 -8.975 1.00 97.94 232 ASP A N 1
ATOM 1772 C CA . ASP A 1 232 ? 2.369 -8.962 -8.372 1.00 97.94 232 ASP A CA 1
ATOM 1773 C C . ASP A 1 232 ? 3.180 -10.064 -7.672 1.00 97.94 232 ASP A C 1
ATOM 1775 O O . ASP A 1 232 ? 4.413 -10.033 -7.593 1.00 97.94 232 ASP A O 1
ATOM 1779 N N . THR A 1 233 ? 2.469 -11.059 -7.141 1.00 97.31 233 THR A N 1
ATOM 1780 C CA . THR A 1 233 ? 3.084 -12.215 -6.478 1.00 97.31 233 THR A CA 1
ATOM 1781 C C . THR A 1 233 ? 3.983 -13.025 -7.413 1.00 97.31 233 THR A C 1
ATOM 1783 O O . THR A 1 233 ? 5.040 -13.473 -6.981 1.00 97.31 233 THR A O 1
ATOM 1786 N N . THR A 1 234 ? 3.617 -13.185 -8.686 1.00 97.00 234 THR A N 1
ATOM 1787 C CA . THR A 1 234 ? 4.403 -13.952 -9.665 1.00 97.00 234 THR A CA 1
ATOM 1788 C C . THR A 1 234 ? 5.717 -13.264 -10.003 1.00 97.00 234 THR A C 1
ATOM 1790 O O . THR A 1 234 ? 6.745 -13.927 -10.115 1.00 97.00 234 THR A O 1
ATOM 1793 N N . MET A 1 235 ? 5.715 -11.937 -10.092 1.00 97.50 235 MET A N 1
ATOM 1794 C CA . MET A 1 235 ? 6.931 -11.150 -10.260 1.00 97.50 235 MET A CA 1
ATOM 1795 C C . MET A 1 235 ? 7.829 -11.232 -9.015 1.00 97.50 235 MET A C 1
ATOM 1797 O O . MET A 1 235 ? 9.031 -11.450 -9.147 1.00 97.50 235 MET A O 1
ATOM 1801 N N . ALA A 1 236 ? 7.262 -11.089 -7.813 1.00 97.44 236 ALA A N 1
ATOM 1802 C CA . ALA A 1 236 ? 8.028 -11.077 -6.565 1.00 97.44 236 ALA A CA 1
ATOM 1803 C C . ALA A 1 236 ? 8.606 -12.451 -6.178 1.00 97.44 236 ALA A C 1
ATOM 1805 O O . ALA A 1 236 ? 9.750 -12.527 -5.733 1.00 97.44 236 ALA A O 1
ATOM 1806 N N . ASP A 1 237 ? 7.863 -13.544 -6.381 1.00 96.31 237 ASP A N 1
ATOM 1807 C CA . ASP A 1 237 ? 8.308 -14.900 -6.017 1.00 96.31 237 ASP A CA 1
ATOM 1808 C C . ASP A 1 237 ? 9.475 -15.418 -6.871 1.00 96.31 237 ASP A C 1
ATOM 1810 O O . ASP A 1 237 ? 10.060 -16.449 -6.553 1.00 96.31 237 ASP A O 1
ATOM 1814 N N . ARG A 1 238 ? 9.892 -14.687 -7.908 1.00 97.12 238 ARG A N 1
ATOM 1815 C CA . ARG A 1 238 ? 11.126 -14.987 -8.649 1.00 97.12 238 ARG A CA 1
ATOM 1816 C C . ARG A 1 238 ? 12.408 -14.653 -7.879 1.00 97.12 238 ARG A C 1
ATOM 1818 O O . ARG A 1 238 ? 13.504 -14.892 -8.381 1.00 97.12 238 ARG A O 1
ATOM 1825 N N . ILE A 1 239 ? 12.275 -14.077 -6.685 1.00 95.62 239 ILE A N 1
ATOM 1826 C CA . ILE A 1 239 ? 13.369 -13.768 -5.769 1.00 95.62 239 ILE A CA 1
ATOM 1827 C C . ILE A 1 239 ? 13.207 -14.668 -4.539 1.00 95.62 239 ILE A C 1
ATOM 1829 O O . ILE A 1 239 ? 12.369 -14.413 -3.676 1.00 95.62 239 ILE A O 1
ATOM 1833 N N . SER A 1 240 ? 14.016 -15.718 -4.456 1.00 91.94 240 SER A N 1
ATOM 1834 C CA . SER A 1 240 ? 13.902 -16.800 -3.473 1.00 91.94 240 SER A CA 1
ATOM 1835 C C . SER A 1 240 ? 13.906 -16.327 -2.014 1.00 91.94 240 SER A C 1
ATOM 1837 O O . SER A 1 240 ? 13.129 -16.835 -1.208 1.00 91.94 240 SER A O 1
ATOM 1839 N N . GLU A 1 241 ? 14.690 -15.299 -1.660 1.00 88.69 241 GLU A N 1
ATOM 1840 C CA . GLU A 1 241 ? 14.694 -14.758 -0.287 1.00 88.69 241 GLU A CA 1
ATOM 1841 C C . GLU A 1 241 ? 13.325 -14.186 0.131 1.00 88.69 241 GLU A C 1
ATOM 1843 O O . GLU A 1 241 ? 13.030 -14.103 1.320 1.00 88.69 241 GLU A O 1
ATOM 1848 N N . LEU A 1 242 ? 12.459 -13.828 -0.828 1.00 91.81 242 LEU A N 1
ATOM 1849 C CA . LEU A 1 242 ? 11.117 -13.305 -0.564 1.00 91.81 242 LEU A CA 1
ATOM 1850 C C . LEU A 1 242 ? 10.100 -14.396 -0.202 1.00 91.81 242 LEU A C 1
ATOM 1852 O O . LEU A 1 242 ? 8.991 -14.093 0.252 1.00 91.81 242 LEU A O 1
ATOM 1856 N N . HIS A 1 243 ? 10.464 -15.673 -0.350 1.00 89.81 243 HIS A N 1
ATOM 1857 C CA . HIS A 1 243 ? 9.589 -16.803 -0.025 1.00 89.81 243 HIS A CA 1
ATOM 1858 C C . HIS A 1 243 ? 9.273 -16.907 1.470 1.00 89.81 243 HIS A C 1
ATOM 1860 O O . HIS A 1 243 ? 8.230 -17.457 1.819 1.00 89.81 243 HIS A O 1
ATOM 1866 N N . GLY A 1 244 ? 10.112 -16.330 2.336 1.00 80.88 244 GLY A N 1
ATOM 1867 C CA . GLY A 1 244 ? 9.882 -16.261 3.784 1.00 80.88 244 GLY A CA 1
ATOM 1868 C C . GLY A 1 244 ? 9.021 -15.084 4.256 1.00 80.88 244 GLY A C 1
ATOM 1869 O O . GLY A 1 244 ? 8.719 -14.998 5.442 1.00 80.88 244 GLY A O 1
ATOM 1870 N N . PHE A 1 245 ? 8.597 -14.179 3.365 1.00 88.31 245 PHE A N 1
ATOM 1871 C CA . PHE A 1 245 ? 7.812 -12.996 3.738 1.00 88.31 245 PHE A CA 1
ATOM 1872 C C . PHE A 1 245 ? 6.339 -13.150 3.344 1.00 88.31 245 PHE A C 1
ATOM 1874 O O . PHE A 1 245 ? 6.043 -13.567 2.214 1.00 88.31 245 PHE A O 1
ATOM 1881 N N . PRO A 1 246 ? 5.381 -12.775 4.214 1.00 92.06 246 PRO A N 1
ATOM 1882 C CA . PRO A 1 246 ? 4.019 -12.545 3.762 1.00 92.06 246 PRO A CA 1
ATOM 1883 C C . PRO A 1 246 ? 3.998 -11.327 2.835 1.00 92.06 246 PRO A C 1
ATOM 1885 O O . PRO A 1 246 ? 4.667 -10.319 3.078 1.00 92.06 246 PRO A O 1
ATOM 1888 N N . PHE A 1 247 ? 3.231 -11.436 1.753 1.00 96.06 247 PHE A N 1
ATOM 1889 C CA . PHE A 1 247 ? 3.048 -10.342 0.806 1.00 96.06 247 PHE A CA 1
ATOM 1890 C C . PHE A 1 247 ? 1.790 -9.572 1.158 1.00 96.06 247 PHE A C 1
ATOM 1892 O O . PHE A 1 247 ? 0.751 -10.187 1.386 1.00 96.06 247 PHE A O 1
ATOM 1899 N N . LEU A 1 248 ? 1.894 -8.249 1.172 1.00 97.81 248 LEU A N 1
ATOM 1900 C CA . LEU A 1 248 ? 0.778 -7.328 1.308 1.00 97.81 248 LEU A CA 1
ATOM 1901 C C . LEU A 1 248 ? 0.537 -6.616 -0.020 1.00 97.81 248 LEU A C 1
ATOM 1903 O O . LEU A 1 248 ? 1.476 -6.255 -0.731 1.00 97.81 248 LEU A O 1
ATOM 1907 N N . SER A 1 249 ? -0.731 -6.373 -0.312 1.00 98.50 249 SER A N 1
ATOM 1908 C CA . SER A 1 249 ? -1.165 -5.435 -1.344 1.00 98.50 249 SER A CA 1
ATOM 1909 C C . SER A 1 249 ? -1.981 -4.353 -0.653 1.00 98.50 249 SER A C 1
ATOM 1911 O O . SER A 1 249 ? -2.937 -4.670 0.057 1.00 98.50 249 SER A O 1
ATOM 1913 N N . SER A 1 250 ? -1.564 -3.104 -0.826 1.00 98.25 250 SER A N 1
ATOM 1914 C CA . SER A 1 250 ? -2.153 -1.916 -0.205 1.00 98.25 250 SER A CA 1
ATOM 1915 C C . SER A 1 250 ? -2.092 -0.764 -1.198 1.00 98.25 250 SER A C 1
ATOM 1917 O O . SER A 1 250 ? -1.249 -0.738 -2.096 1.00 98.25 250 SER A O 1
ATOM 1919 N N . SER A 1 251 ? -2.992 0.199 -1.062 1.00 97.75 251 SER A N 1
ATOM 1920 C CA . SER A 1 251 ? -3.218 1.174 -2.119 1.00 97.75 251 SER A CA 1
ATOM 1921 C C . SER A 1 251 ? -2.149 2.257 -2.235 1.00 97.75 251 SER A C 1
ATOM 1923 O O . SER A 1 251 ? -2.063 2.844 -3.317 1.00 97.75 251 SER A O 1
ATOM 1925 N N . ASP A 1 252 ? -1.392 2.571 -1.178 1.00 97.44 252 ASP A N 1
ATOM 1926 C CA . ASP A 1 252 ? -0.597 3.808 -1.074 1.00 97.44 252 ASP A CA 1
ATOM 1927 C C . ASP A 1 252 ? -1.455 5.012 -1.520 1.00 97.44 252 ASP A C 1
ATOM 1929 O O . ASP A 1 252 ? -1.215 5.679 -2.536 1.00 97.44 252 ASP A O 1
ATOM 1933 N N . ALA A 1 253 ? -2.611 5.168 -0.867 1.00 97.38 253 ALA A N 1
ATOM 1934 C CA . ALA A 1 253 ? -3.624 6.124 -1.295 1.00 97.38 253 ALA A CA 1
ATOM 1935 C C . ALA A 1 253 ? -3.276 7.558 -0.882 1.00 97.38 253 ALA A C 1
ATOM 1937 O O . ALA A 1 253 ? -3.155 7.885 0.297 1.00 97.38 253 ALA A O 1
ATOM 1938 N N . HIS A 1 254 ? -3.244 8.443 -1.883 1.00 96.38 254 HIS A N 1
ATOM 1939 C CA . HIS A 1 254 ? -3.115 9.904 -1.731 1.00 96.38 254 HIS A CA 1
ATOM 1940 C C . HIS A 1 254 ? -4.409 10.668 -2.056 1.00 96.38 254 HIS A C 1
ATOM 1942 O O . HIS A 1 254 ? -4.430 11.900 -2.055 1.00 96.38 254 HIS A O 1
ATOM 1948 N N . SER A 1 255 ? -5.490 9.958 -2.388 1.00 96.38 255 SER A N 1
ATOM 1949 C CA . SER A 1 255 ? -6.829 10.526 -2.575 1.00 96.38 255 SER A CA 1
ATOM 1950 C C . SER A 1 255 ? -7.907 9.488 -2.236 1.00 96.38 255 SER A C 1
ATOM 1952 O O . SER A 1 255 ? -7.644 8.289 -2.388 1.00 96.38 255 SER A O 1
ATOM 1954 N N . PRO A 1 256 ? -9.132 9.901 -1.852 1.00 94.94 256 PRO A N 1
ATOM 1955 C CA . PRO A 1 256 ? -10.181 8.957 -1.454 1.00 94.94 256 PRO A CA 1
ATOM 1956 C C . PRO A 1 256 ? -10.523 7.936 -2.549 1.00 94.94 256 PRO A C 1
ATOM 1958 O O . PRO A 1 256 ? -10.779 6.767 -2.283 1.00 94.94 256 PRO A O 1
ATOM 1961 N N . GLN A 1 257 ? -10.452 8.352 -3.815 1.00 93.19 257 GLN A N 1
ATOM 1962 C CA . GLN A 1 257 ? -10.750 7.499 -4.968 1.00 93.19 257 GLN A CA 1
ATOM 1963 C C . GLN A 1 257 ? -9.715 6.386 -5.172 1.00 93.19 257 GLN A C 1
ATOM 1965 O O . GLN A 1 257 ? -10.032 5.391 -5.822 1.00 93.19 257 GLN A O 1
ATOM 1970 N N . ARG A 1 258 ? -8.490 6.552 -4.653 1.00 95.31 258 ARG A N 1
ATOM 1971 C CA . ARG A 1 258 ? -7.397 5.577 -4.785 1.00 95.31 258 ARG A CA 1
ATOM 1972 C C . ARG A 1 258 ? -7.379 4.529 -3.676 1.00 95.31 258 ARG A C 1
ATOM 1974 O O . ARG A 1 258 ? -6.712 3.517 -3.866 1.00 95.31 258 ARG A O 1
ATOM 1981 N N . ILE A 1 259 ? -8.103 4.748 -2.577 1.00 97.88 259 ILE A N 1
ATOM 1982 C CA . ILE A 1 259 ? -8.254 3.763 -1.496 1.00 97.88 259 ILE A CA 1
ATOM 1983 C C . ILE A 1 259 ? -8.770 2.443 -2.081 1.00 97.88 259 ILE A C 1
ATOM 1985 O O . ILE A 1 259 ? -9.609 2.451 -2.990 1.00 97.88 259 ILE A O 1
ATOM 1989 N N . ALA A 1 260 ? -8.247 1.323 -1.579 1.00 97.44 260 ALA A N 1
ATOM 1990 C CA . ALA A 1 260 ? -8.597 -0.035 -1.988 1.00 97.44 260 ALA A CA 1
ATOM 1991 C C . ALA A 1 260 ? -8.360 -0.379 -3.472 1.00 97.44 260 ALA A C 1
ATOM 1993 O O . ALA A 1 260 ? -8.872 -1.388 -3.962 1.00 97.44 260 ALA A O 1
ATOM 1994 N N . ARG A 1 261 ? -7.564 0.411 -4.213 1.00 96.44 261 ARG A N 1
ATOM 1995 C CA . ARG A 1 261 ? -7.095 -0.019 -5.548 1.00 96.44 261 ARG A CA 1
ATOM 1996 C C . ARG A 1 261 ? -6.197 -1.257 -5.469 1.00 96.44 261 ARG A C 1
ATOM 1998 O O . ARG A 1 261 ? -6.131 -2.013 -6.434 1.00 96.44 261 ARG A O 1
ATOM 2005 N N . GLU A 1 262 ? -5.581 -1.474 -4.311 1.00 98.19 262 GLU A N 1
ATOM 2006 C CA . GLU A 1 262 ? -5.031 -2.748 -3.863 1.00 98.19 262 GLU A CA 1
ATOM 2007 C C . GLU A 1 262 ? -5.414 -2.958 -2.397 1.00 98.19 262 GLU A C 1
ATOM 2009 O O . GLU A 1 262 ? -5.535 -1.985 -1.650 1.00 98.19 262 GLU A O 1
ATOM 2014 N N . PHE A 1 263 ? -5.641 -4.206 -2.007 1.00 98.56 263 PHE A N 1
ATOM 2015 C CA . PHE A 1 263 ? -5.930 -4.600 -0.635 1.00 98.56 263 PHE A CA 1
ATOM 2016 C C . PHE A 1 263 ? -5.595 -6.079 -0.428 1.00 98.56 263 PHE A C 1
ATOM 2018 O O . PHE A 1 263 ? -5.472 -6.871 -1.365 1.00 98.56 263 PHE A O 1
ATOM 2025 N N . THR A 1 264 ? -5.474 -6.467 0.831 1.00 98.38 264 THR A N 1
ATOM 2026 C CA . THR A 1 264 ? -5.233 -7.841 1.254 1.00 98.38 264 THR A CA 1
ATOM 2027 C C . THR A 1 264 ? -6.510 -8.428 1.844 1.00 98.38 264 THR A C 1
ATOM 2029 O O . THR A 1 264 ? -7.239 -7.736 2.550 1.00 98.38 264 THR A O 1
ATOM 2032 N N . VAL A 1 265 ? -6.787 -9.703 1.569 1.00 97.88 265 VAL A N 1
ATOM 2033 C CA . VAL A 1 265 ? -7.896 -10.434 2.192 1.00 97.88 265 VAL A CA 1
ATOM 2034 C C . VAL A 1 265 ? -7.338 -11.365 3.260 1.00 97.88 265 VAL A C 1
ATOM 2036 O O . VAL A 1 265 ? -6.557 -12.268 2.947 1.00 97.88 265 VAL A O 1
ATOM 2039 N N . LEU A 1 266 ? -7.730 -11.142 4.513 1.00 95.94 266 LEU A N 1
ATOM 2040 C CA . LEU A 1 266 ? -7.339 -11.960 5.664 1.00 95.94 266 LEU A CA 1
ATOM 2041 C C . LEU A 1 266 ? -8.568 -12.632 6.254 1.00 95.94 266 LEU A C 1
ATOM 2043 O O . LEU A 1 266 ? -9.590 -11.981 6.437 1.00 95.94 266 LEU A O 1
ATOM 2047 N N . TYR A 1 267 ? -8.464 -13.909 6.593 1.00 92.69 267 TYR A N 1
ATOM 2048 C CA . TYR A 1 267 ? -9.459 -14.568 7.416 1.00 92.69 267 TYR A CA 1
ATOM 2049 C C . TYR A 1 267 ? -9.088 -14.398 8.890 1.00 92.69 267 TYR A C 1
ATOM 2051 O O . TYR A 1 267 ? -7.976 -14.721 9.297 1.00 92.69 267 TYR A O 1
ATOM 2059 N N . MET A 1 268 ? -10.015 -13.864 9.681 1.00 89.38 268 MET A N 1
ATOM 2060 C CA . MET A 1 268 ? -9.833 -13.621 11.114 1.00 89.38 268 MET A CA 1
ATOM 2061 C C . MET A 1 268 ? -11.078 -14.073 11.875 1.00 89.38 268 MET A C 1
ATOM 2063 O O . MET A 1 268 ? -12.186 -14.057 11.341 1.00 89.38 268 MET A O 1
ATOM 2067 N N . GLU A 1 269 ? -10.915 -14.451 13.142 1.00 84.56 269 GLU A N 1
ATOM 2068 C CA . GLU A 1 269 ? -12.066 -14.658 14.031 1.00 84.56 269 GLU A CA 1
ATOM 2069 C C . GLU A 1 269 ? -12.716 -13.326 14.414 1.00 84.56 269 GLU A C 1
ATOM 2071 O O . GLU A 1 269 ? -13.940 -13.199 14.425 1.00 84.56 269 GLU A O 1
ATOM 2076 N N . LEU A 1 270 ? -11.875 -12.330 14.699 1.00 84.62 270 LEU A N 1
ATOM 2077 C CA . LEU A 1 270 ? -12.261 -10.980 15.069 1.00 84.62 270 LEU A CA 1
ATOM 2078 C C . LEU A 1 270 ? -11.298 -9.957 14.459 1.00 84.62 270 LEU A C 1
ATOM 2080 O O . LEU A 1 270 ? -10.087 -10.193 14.462 1.00 84.62 270 LEU A O 1
ATOM 2084 N N . PRO A 1 271 ? -11.800 -8.809 13.966 1.00 91.12 271 PRO A N 1
ATOM 2085 C CA . PRO A 1 271 ? -10.942 -7.767 13.434 1.00 91.12 271 PRO A CA 1
ATOM 2086 C C . PRO A 1 271 ? -10.244 -7.037 14.589 1.00 91.12 271 PRO A C 1
ATOM 2088 O O . PRO A 1 271 ? -10.858 -6.255 15.315 1.00 91.12 271 PRO A O 1
ATOM 2091 N N . SER A 1 272 ? -8.943 -7.277 14.731 1.00 96.75 272 SER A N 1
ATOM 2092 C CA . SER A 1 272 ? -8.044 -6.578 15.653 1.00 96.75 272 SER A CA 1
ATOM 2093 C C . SER A 1 272 ? -6.635 -6.500 15.063 1.00 96.75 272 SER A C 1
ATOM 2095 O O . SER A 1 272 ? -6.321 -7.175 14.079 1.00 96.75 272 SER A O 1
ATOM 2097 N N . PHE A 1 273 ? -5.766 -5.680 15.651 1.00 97.62 273 PHE A N 1
ATOM 2098 C CA . PHE A 1 273 ? -4.356 -5.607 15.268 1.00 97.62 273 PHE A CA 1
ATOM 2099 C C . PHE A 1 273 ? -3.667 -6.974 15.386 1.00 97.62 273 PHE A C 1
ATOM 2101 O O . PHE A 1 273 ? -3.001 -7.412 14.448 1.00 97.62 273 PHE A O 1
ATOM 2108 N N . GLU A 1 274 ? -3.867 -7.679 16.501 1.00 94.94 274 GLU A N 1
ATOM 2109 C CA . GLU A 1 274 ? -3.341 -9.032 16.699 1.00 94.94 274 GLU A CA 1
ATOM 2110 C C . GLU A 1 274 ? -3.962 -10.038 15.720 1.00 94.94 274 GLU A C 1
ATOM 2112 O O . GLU A 1 274 ? -3.259 -10.917 15.222 1.00 94.94 274 GLU A O 1
ATOM 2117 N N . GLY A 1 275 ? -5.239 -9.883 15.352 1.00 94.12 275 GLY A N 1
ATOM 2118 C CA . GLY A 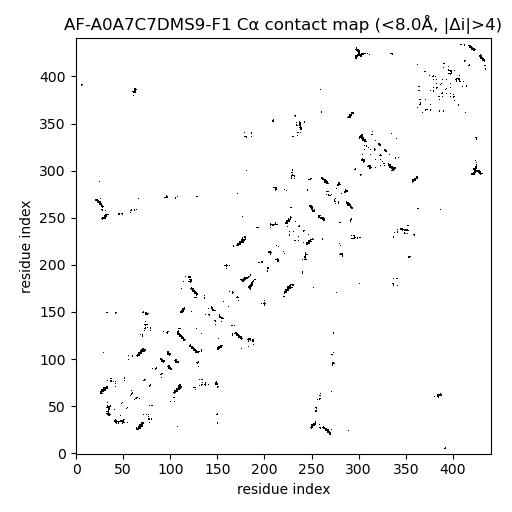1 275 ? -5.868 -10.664 14.282 1.00 94.12 275 GLY A CA 1
ATOM 2119 C C . GLY A 1 275 ? -5.157 -10.480 12.937 1.00 94.12 275 GLY A C 1
ATOM 2120 O O . GLY A 1 275 ? -4.811 -11.461 12.276 1.00 94.12 275 GLY A O 1
ATOM 2121 N N . VAL A 1 276 ? -4.851 -9.234 12.558 1.00 95.81 276 VAL A N 1
ATOM 2122 C CA . VAL A 1 276 ? -4.103 -8.918 11.328 1.00 95.81 276 VAL A CA 1
ATOM 2123 C C . VAL A 1 276 ? -2.691 -9.498 11.392 1.00 95.81 276 VAL A C 1
ATOM 2125 O O . VAL A 1 276 ? -2.254 -10.188 10.471 1.00 95.81 276 VAL A O 1
ATOM 2128 N N . LYS A 1 277 ? -1.979 -9.263 12.496 1.00 93.69 277 LYS A N 1
ATOM 2129 C CA . LYS A 1 277 ? -0.603 -9.724 12.698 1.00 93.69 277 LYS A CA 1
ATOM 2130 C C . LYS A 1 277 ? -0.508 -11.253 12.676 1.00 93.69 277 LYS A C 1
ATOM 2132 O O . LYS A 1 277 ? 0.307 -11.805 11.941 1.00 93.69 277 LYS A O 1
ATOM 2137 N N . SER A 1 278 ? -1.367 -11.955 13.409 1.00 90.25 278 SER A N 1
ATOM 2138 C CA . SER A 1 278 ? -1.414 -13.425 13.406 1.00 90.25 278 SER A CA 1
ATOM 2139 C C . SER A 1 278 ? -1.818 -13.992 12.040 1.00 90.25 278 SER A C 1
ATOM 2141 O O . SER A 1 278 ? -1.226 -14.970 11.587 1.00 90.25 278 SER A O 1
ATOM 2143 N N . SER A 1 279 ? -2.724 -13.336 11.313 1.00 91.69 279 SER A N 1
ATOM 2144 C CA . SER A 1 279 ? -3.109 -13.750 9.956 1.00 91.69 279 SER A CA 1
ATOM 2145 C C . SER A 1 279 ? -1.994 -13.604 8.923 1.00 91.69 279 SER A C 1
ATOM 2147 O O . SER A 1 279 ? -2.060 -14.247 7.876 1.00 91.69 279 SER A O 1
ATOM 2149 N N . LEU A 1 280 ? -0.981 -12.777 9.193 1.00 90.69 280 LEU A N 1
ATOM 2150 C CA . LEU A 1 280 ? 0.200 -12.608 8.343 1.00 90.69 280 LEU A CA 1
ATOM 2151 C C . LEU A 1 280 ? 1.364 -13.506 8.779 1.00 90.69 280 LEU A C 1
ATOM 2153 O O . LEU A 1 280 ? 2.046 -14.070 7.924 1.00 90.69 280 LEU A O 1
ATOM 2157 N N . PHE A 1 281 ? 1.573 -13.659 10.089 1.00 87.12 281 PHE A N 1
ATOM 2158 C CA . PHE A 1 281 ? 2.799 -14.233 10.656 1.00 87.12 281 PHE A CA 1
ATOM 2159 C C . PHE A 1 281 ? 2.592 -15.503 11.503 1.00 87.12 281 PHE A C 1
ATOM 2161 O O . PHE A 1 281 ? 3.562 -16.075 11.995 1.00 87.12 281 PHE A O 1
ATOM 2168 N N . GLY A 1 282 ? 1.358 -15.985 11.672 1.00 75.00 282 GLY A N 1
ATOM 2169 C CA . GLY A 1 282 ? 0.980 -17.106 12.550 1.00 75.00 282 GLY A CA 1
ATOM 2170 C C . GLY A 1 282 ? 1.441 -18.506 12.113 1.00 75.00 282 GLY A C 1
ATOM 2171 O O . GLY A 1 282 ? 0.880 -19.506 12.561 1.00 75.00 282 GLY A O 1
ATOM 2172 N N . GLY A 1 283 ? 2.440 -18.608 11.231 1.00 71.69 283 GLY A N 1
ATOM 2173 C CA . GLY A 1 283 ? 2.985 -19.879 10.750 1.00 71.69 283 GLY A CA 1
ATOM 2174 C C . GLY A 1 283 ? 1.941 -20.744 10.035 1.00 71.69 283 GLY A C 1
ATOM 2175 O O . GLY A 1 283 ? 1.276 -20.285 9.110 1.00 71.69 283 GLY A O 1
ATOM 2176 N N . SER A 1 284 ? 1.780 -21.999 10.466 1.00 62.62 284 SER A N 1
ATOM 2177 C CA . SER A 1 284 ? 0.800 -22.943 9.896 1.00 62.62 284 SER A CA 1
ATOM 2178 C C . SER A 1 284 ? -0.662 -22.545 10.128 1.00 62.62 284 SER A C 1
ATOM 2180 O O . SER A 1 284 ? -1.545 -23.080 9.465 1.00 62.62 284 SER A O 1
ATOM 2182 N N . MET A 1 285 ? -0.918 -21.601 11.039 1.00 61.19 285 MET A N 1
ATOM 2183 C CA . MET A 1 285 ? -2.236 -21.007 11.287 1.00 61.19 285 MET A CA 1
ATOM 2184 C C . MET A 1 285 ? -2.393 -19.656 10.574 1.00 61.19 285 MET A C 1
ATOM 2186 O O . MET A 1 285 ? -3.224 -18.841 10.957 1.00 61.19 285 MET A O 1
ATOM 2190 N N . ARG A 1 286 ? -1.563 -19.365 9.565 1.00 72.75 286 ARG A N 1
ATOM 2191 C CA . ARG A 1 286 ? -1.706 -18.164 8.742 1.00 72.75 286 ARG A CA 1
ATOM 2192 C C . ARG A 1 286 ? -2.965 -18.276 7.889 1.00 72.75 286 ARG A C 1
ATOM 2194 O O . ARG A 1 286 ? -3.144 -19.235 7.143 1.00 72.75 286 ARG A O 1
ATOM 2201 N N . PHE A 1 287 ? -3.780 -17.231 7.934 1.00 84.81 287 PHE A N 1
ATOM 2202 C CA . PHE A 1 287 ? -5.085 -17.186 7.284 1.00 84.81 287 PHE A CA 1
ATOM 2203 C C . PHE A 1 287 ? -5.182 -16.071 6.230 1.00 84.81 287 PHE A C 1
ATOM 2205 O O . PHE A 1 287 ? -6.244 -15.499 6.004 1.00 84.81 287 PHE A O 1
ATOM 2212 N N . GLN A 1 288 ? -4.082 -15.740 5.547 1.00 91.25 288 GLN A N 1
ATOM 2213 C CA . GLN A 1 288 ? -4.154 -14.846 4.390 1.00 91.25 288 GLN A CA 1
ATOM 2214 C C . GLN A 1 288 ? -4.800 -15.564 3.202 1.00 91.25 288 GLN A C 1
ATOM 2216 O O . GLN A 1 288 ? -4.268 -16.550 2.697 1.00 91.25 288 GLN A O 1
ATOM 2221 N N . VAL A 1 289 ? -5.922 -15.028 2.731 1.00 94.19 289 VAL A N 1
ATOM 2222 C CA . VAL A 1 289 ? -6.743 -15.625 1.674 1.00 94.19 289 VAL A CA 1
ATOM 2223 C C . VAL A 1 289 ? -6.233 -15.227 0.295 1.00 94.19 289 VAL A C 1
ATOM 2225 O O . VAL A 1 289 ? -6.064 -16.081 -0.572 1.00 94.19 289 VAL A O 1
ATOM 2228 N N . ALA A 1 290 ? -5.979 -13.934 0.079 1.00 96.00 290 ALA A N 1
ATOM 2229 C CA . ALA A 1 290 ? -5.544 -13.411 -1.211 1.00 96.00 290 ALA A CA 1
ATOM 2230 C C . ALA A 1 290 ? -4.875 -12.039 -1.084 1.00 96.00 290 ALA A C 1
ATOM 2232 O O . ALA A 1 290 ? -5.089 -11.291 -0.129 1.00 96.00 290 ALA A O 1
ATOM 2233 N N . ASN A 1 291 ? -4.104 -11.698 -2.106 1.00 98.06 291 ASN A N 1
ATOM 2234 C CA . ASN A 1 291 ? -3.751 -10.331 -2.452 1.00 98.06 291 ASN A CA 1
ATOM 2235 C C . ASN A 1 291 ? -4.663 -9.884 -3.598 1.00 98.06 291 ASN A C 1
ATOM 2237 O O . ASN A 1 291 ? -4.883 -10.657 -4.527 1.00 98.06 291 ASN A O 1
ATOM 2241 N N . VAL A 1 292 ? -5.206 -8.671 -3.555 1.00 98.25 292 VAL A N 1
ATOM 2242 C CA . VAL A 1 292 ? -6.048 -8.123 -4.625 1.00 98.25 292 VAL A CA 1
ATOM 2243 C C . VAL A 1 292 ? -5.451 -6.800 -5.074 1.00 98.25 292 VAL A C 1
ATOM 2245 O O . VAL A 1 292 ? -5.206 -5.922 -4.251 1.00 98.25 292 VAL A O 1
ATOM 2248 N N . GLY A 1 293 ? -5.227 -6.626 -6.371 1.00 97.06 293 GLY A N 1
ATOM 2249 C CA . GLY A 1 293 ? -4.616 -5.394 -6.855 1.00 97.06 293 GLY A CA 1
ATOM 2250 C C . GLY A 1 293 ? -4.583 -5.252 -8.365 1.00 97.06 293 GLY A C 1
ATOM 2251 O O . GLY A 1 293 ? -5.260 -5.985 -9.087 1.00 97.06 293 GLY A O 1
ATOM 2252 N N . ILE A 1 294 ? -3.868 -4.242 -8.848 1.00 94.69 294 ILE A N 1
ATOM 2253 C CA . ILE A 1 294 ? -3.884 -3.871 -10.264 1.00 94.69 294 ILE A CA 1
ATOM 2254 C C . ILE A 1 294 ? -2.954 -4.804 -11.043 1.00 94.69 294 ILE A C 1
ATOM 2256 O O . ILE A 1 294 ? -1.928 -5.250 -10.548 1.00 94.69 294 ILE A O 1
ATOM 2260 N N . ASP A 1 295 ? -3.289 -5.080 -12.301 1.00 95.75 295 ASP A N 1
ATOM 2261 C CA . ASP A 1 295 ? -2.366 -5.758 -13.208 1.00 95.75 295 ASP A CA 1
ATOM 2262 C C . ASP A 1 295 ? -1.089 -4.911 -13.416 1.00 95.75 295 ASP A C 1
ATOM 2264 O O . ASP A 1 295 ? -1.175 -3.822 -14.003 1.00 95.75 295 ASP A O 1
ATOM 2268 N N . PRO A 1 296 ? 0.100 -5.367 -12.970 1.00 96.56 296 PRO A N 1
ATOM 2269 C CA . PRO A 1 296 ? 1.317 -4.556 -12.987 1.00 96.56 296 PRO A CA 1
ATOM 2270 C C . PRO A 1 296 ? 1.755 -4.192 -14.408 1.00 96.56 296 PRO A C 1
ATOM 2272 O O . PRO A 1 296 ? 2.475 -3.207 -14.595 1.00 96.56 296 PRO A O 1
ATOM 2275 N N . ARG A 1 297 ? 1.268 -4.916 -15.426 1.00 96.25 297 ARG A N 1
ATOM 2276 C CA . ARG A 1 297 ? 1.463 -4.583 -16.843 1.00 96.25 297 ARG A CA 1
ATOM 2277 C C . ARG A 1 297 ? 0.879 -3.228 -17.218 1.00 96.25 297 ARG A C 1
ATOM 2279 O O . ARG A 1 297 ? 1.381 -2.587 -18.134 1.00 96.25 297 ARG A O 1
ATOM 2286 N N . LEU A 1 298 ? -0.137 -2.749 -16.501 1.00 94.50 298 LEU A N 1
ATOM 2287 C CA . LEU A 1 298 ? -0.709 -1.414 -16.698 1.00 94.50 298 LEU A CA 1
ATOM 2288 C C . LEU A 1 298 ? 0.199 -0.297 -16.161 1.00 94.50 298 LEU A C 1
ATOM 2290 O O . LEU A 1 298 ? -0.012 0.876 -16.475 1.00 94.50 298 LEU A O 1
ATOM 2294 N N . GLY A 1 299 ? 1.215 -0.632 -15.362 1.00 94.00 299 GLY A N 1
ATOM 2295 C CA . GLY A 1 299 ? 2.112 0.328 -14.736 1.00 94.00 299 GLY A CA 1
ATOM 2296 C C . GLY A 1 299 ? 2.880 1.187 -15.744 1.00 94.00 299 GLY A C 1
ATOM 2297 O O . GLY A 1 299 ? 3.446 0.699 -16.720 1.00 94.00 299 GLY A O 1
ATOM 2298 N N . LYS A 1 300 ? 2.988 2.491 -15.454 1.00 93.62 300 LYS A N 1
ATOM 2299 C CA . LYS A 1 300 ? 3.711 3.478 -16.283 1.00 93.62 300 LYS A CA 1
ATOM 2300 C C . LYS A 1 300 ? 5.182 3.140 -16.567 1.00 93.62 300 LYS A C 1
ATOM 2302 O O . LYS A 1 300 ? 5.764 3.664 -17.511 1.00 93.62 300 LYS A O 1
ATOM 2307 N N . TYR A 1 301 ? 5.789 2.299 -15.734 1.00 95.06 301 TYR A N 1
ATOM 2308 C CA . TYR A 1 301 ? 7.174 1.850 -15.857 1.00 95.06 301 TYR A CA 1
ATOM 2309 C C . TYR A 1 301 ? 7.262 0.321 -15.842 1.00 95.06 301 TYR A C 1
ATOM 2311 O O . TYR A 1 301 ? 8.228 -0.213 -15.316 1.00 95.06 301 TYR A O 1
ATOM 2319 N N . HIS A 1 302 ? 6.263 -0.398 -16.365 1.00 96.81 302 HIS A N 1
ATOM 2320 C CA . HIS A 1 302 ? 6.319 -1.861 -16.392 1.00 96.81 302 HIS A CA 1
ATOM 2321 C C . HIS A 1 302 ? 7.466 -2.362 -17.283 1.00 96.81 302 HIS A C 1
ATOM 2323 O O . HIS A 1 302 ? 8.358 -3.053 -16.791 1.00 96.81 302 HIS A O 1
ATOM 2329 N N . ARG A 1 303 ? 7.484 -1.946 -18.559 1.00 96.25 303 ARG A N 1
ATOM 2330 C CA . ARG A 1 303 ? 8.525 -2.294 -19.538 1.00 96.25 303 ARG A CA 1
ATOM 2331 C C . ARG A 1 303 ? 9.604 -1.229 -19.680 1.00 96.25 303 ARG A C 1
ATOM 2333 O O . ARG A 1 303 ? 9.347 -0.023 -19.584 1.00 96.25 303 ARG A O 1
ATOM 2340 N N . SER A 1 304 ? 10.810 -1.693 -19.984 1.00 95.69 304 SER A N 1
ATOM 2341 C CA . SER A 1 304 ? 11.943 -0.868 -20.382 1.00 95.69 304 SER A CA 1
ATOM 2342 C C . SER A 1 304 ? 11.720 -0.283 -21.768 1.00 95.69 304 SER A C 1
ATOM 2344 O O . SER A 1 304 ? 11.255 -0.971 -22.677 1.00 95.69 304 SER A O 1
ATOM 2346 N N . VAL A 1 305 ? 12.080 0.989 -21.953 1.00 96.06 305 VAL A N 1
ATOM 2347 C CA . VAL A 1 305 ? 11.904 1.682 -23.236 1.00 96.06 305 VAL A CA 1
ATOM 2348 C C . VAL A 1 305 ? 13.138 2.473 -23.644 1.00 96.06 305 VAL A C 1
ATOM 2350 O O . VAL A 1 305 ? 13.907 2.957 -22.808 1.00 96.06 305 VAL A O 1
ATOM 2353 N N . CYS A 1 306 ? 13.293 2.679 -24.949 1.00 95.81 306 CYS A N 1
ATOM 2354 C CA . CYS A 1 306 ? 14.175 3.707 -25.471 1.00 95.81 306 CYS A CA 1
ATOM 2355 C C . CYS A 1 306 ? 13.504 5.076 -25.316 1.00 95.81 306 CYS A C 1
ATOM 2357 O O . CYS A 1 306 ? 12.519 5.370 -25.979 1.00 95.81 306 CYS A O 1
ATOM 2359 N N . GLY A 1 307 ? 14.065 5.958 -24.501 1.00 94.12 307 GLY A N 1
ATOM 2360 C CA . GLY A 1 307 ? 13.607 7.336 -24.324 1.00 94.12 307 GLY A CA 1
ATOM 2361 C C . GLY A 1 307 ? 13.755 8.223 -25.566 1.00 94.12 307 GLY A C 1
ATOM 2362 O O . GLY A 1 307 ? 13.188 9.308 -25.583 1.00 94.12 307 GLY A O 1
ATOM 2363 N N . LYS A 1 308 ? 14.480 7.785 -26.611 1.00 94.19 308 LYS A N 1
ATOM 2364 C CA . LYS A 1 308 ? 14.565 8.509 -27.895 1.00 94.19 308 LYS A CA 1
ATOM 2365 C C . LYS A 1 308 ? 13.385 8.200 -28.820 1.00 94.19 308 LYS A C 1
ATOM 2367 O O . LYS A 1 308 ? 12.799 9.124 -29.367 1.00 94.19 308 LYS A O 1
ATOM 2372 N N . CYS A 1 309 ? 13.068 6.921 -29.041 1.00 94.06 309 CYS A N 1
ATOM 2373 C CA . CYS A 1 309 ? 12.046 6.509 -30.017 1.00 94.06 309 CYS A CA 1
ATOM 2374 C C . CYS A 1 309 ? 10.800 5.854 -29.401 1.00 94.06 309 CYS A C 1
ATOM 2376 O O . CYS A 1 309 ? 9.860 5.543 -30.123 1.00 94.06 309 CYS A O 1
ATOM 2378 N N . GLY A 1 310 ? 10.784 5.617 -28.089 1.00 93.19 310 GLY A N 1
ATOM 2379 C CA . GLY A 1 310 ? 9.673 4.993 -27.369 1.00 93.19 310 GLY A CA 1
ATOM 2380 C C . GLY A 1 310 ? 9.555 3.476 -27.536 1.00 93.19 310 GLY A C 1
ATOM 2381 O O . GLY A 1 310 ? 8.648 2.890 -26.953 1.00 93.19 310 GLY A O 1
ATOM 2382 N N . SER A 1 311 ? 10.439 2.821 -28.301 1.00 94.12 311 SER A N 1
ATOM 2383 C CA . SER A 1 311 ? 10.374 1.368 -28.499 1.00 94.12 311 SER A CA 1
ATOM 2384 C C . SER A 1 311 ? 10.634 0.619 -27.194 1.00 94.12 311 SER A C 1
ATOM 2386 O O . SER A 1 311 ? 11.548 0.984 -26.447 1.00 94.12 311 SER A O 1
ATOM 2388 N N . PHE A 1 312 ? 9.903 -0.469 -26.963 1.00 94.50 312 PHE A N 1
ATOM 2389 C CA . PHE A 1 312 ? 10.228 -1.402 -25.889 1.00 94.50 312 PHE A CA 1
ATOM 2390 C C . PHE A 1 312 ? 11.610 -2.021 -26.099 1.00 94.50 312 PHE A C 1
ATOM 2392 O O . PHE A 1 312 ? 12.072 -2.199 -27.228 1.00 94.50 312 PHE A O 1
ATOM 2399 N N . LEU A 1 313 ? 12.278 -2.297 -24.987 1.00 92.38 313 LEU A N 1
ATOM 2400 C CA . LEU A 1 313 ? 13.573 -2.953 -24.927 1.00 92.38 313 LEU A CA 1
ATOM 2401 C C . LEU A 1 313 ? 13.382 -4.241 -24.134 1.00 92.38 313 LEU A C 1
ATOM 2403 O O . LEU A 1 313 ? 12.947 -4.194 -22.986 1.00 92.38 313 LEU A O 1
ATOM 2407 N N . ASP A 1 314 ? 13.675 -5.381 -24.749 1.00 85.38 314 ASP A N 1
ATOM 2408 C CA . ASP A 1 314 ? 13.800 -6.636 -24.012 1.00 85.38 314 ASP A CA 1
ATOM 2409 C C . ASP A 1 314 ? 15.129 -6.685 -23.236 1.00 85.38 314 ASP A C 1
ATOM 2411 O O . ASP A 1 314 ? 15.989 -5.801 -23.359 1.00 85.38 314 ASP A O 1
ATOM 2415 N N . SER A 1 315 ? 15.303 -7.724 -22.419 1.00 79.25 315 SER A N 1
ATOM 2416 C CA . SER A 1 315 ? 16.493 -7.901 -21.584 1.00 79.25 315 SER A CA 1
ATOM 2417 C C . SER A 1 315 ? 17.785 -7.951 -22.409 1.00 79.25 315 SER A C 1
ATOM 2419 O O . SER A 1 315 ? 18.809 -7.426 -21.971 1.00 79.25 315 SER A O 1
ATOM 2421 N N . GLN A 1 316 ? 17.743 -8.503 -23.627 1.00 83.56 316 GLN A N 1
ATOM 2422 C CA . GLN A 1 316 ? 18.909 -8.596 -24.506 1.00 83.56 316 GLN A CA 1
ATOM 2423 C C . GLN A 1 316 ? 19.286 -7.226 -25.087 1.00 83.56 316 GLN A C 1
ATOM 2425 O O . GLN A 1 316 ? 20.445 -6.817 -25.011 1.00 83.56 316 GLN A O 1
ATOM 2430 N N . ALA A 1 317 ? 18.321 -6.476 -25.619 1.00 84.88 317 ALA A N 1
ATOM 2431 C CA . ALA A 1 317 ? 18.518 -5.116 -26.111 1.00 84.88 317 ALA A CA 1
ATOM 2432 C C . ALA A 1 317 ? 18.999 -4.178 -24.992 1.00 84.88 317 ALA A C 1
ATOM 2434 O O . ALA A 1 317 ? 19.892 -3.348 -25.201 1.00 84.88 317 ALA A O 1
ATOM 2435 N N . TYR A 1 318 ? 18.449 -4.330 -23.783 1.00 83.62 318 TYR A N 1
ATOM 2436 C CA . TYR A 1 318 ? 18.860 -3.553 -22.619 1.00 83.62 318 TYR A CA 1
ATOM 2437 C C . TYR A 1 318 ? 20.300 -3.875 -22.180 1.00 83.62 318 TYR A C 1
ATOM 2439 O O . TYR A 1 318 ? 21.067 -2.950 -21.869 1.00 83.62 318 TYR A O 1
ATOM 2447 N N . ALA A 1 319 ? 20.690 -5.156 -22.196 1.00 84.81 319 ALA A N 1
ATOM 2448 C CA . ALA A 1 319 ? 22.044 -5.622 -21.887 1.00 84.81 319 ALA A CA 1
ATOM 2449 C C . ALA A 1 319 ? 23.074 -5.163 -22.933 1.00 84.81 319 ALA A C 1
ATOM 2451 O O . ALA A 1 319 ? 24.111 -4.612 -22.567 1.00 84.81 319 ALA A O 1
ATOM 2452 N N . ASN A 1 320 ? 22.747 -5.273 -24.225 1.00 87.56 320 ASN A N 1
ATOM 2453 C CA . ASN A 1 320 ? 23.584 -4.801 -25.337 1.00 87.56 320 ASN A CA 1
ATOM 2454 C C . ASN A 1 320 ? 23.782 -3.273 -25.337 1.00 87.56 320 ASN A C 1
ATOM 2456 O O . ASN A 1 320 ? 24.658 -2.746 -26.026 1.00 87.56 320 ASN A O 1
ATOM 2460 N N . GLY A 1 321 ? 22.941 -2.533 -24.608 1.00 89.88 321 GLY A N 1
ATOM 2461 C CA . GLY A 1 321 ? 23.072 -1.089 -24.426 1.00 89.88 321 GLY A CA 1
ATOM 2462 C C . GLY A 1 321 ? 22.803 -0.260 -25.684 1.00 89.88 321 GLY A C 1
ATOM 2463 O O . GLY A 1 321 ? 23.099 0.935 -25.676 1.00 89.88 321 GLY A O 1
ATOM 2464 N N . THR A 1 322 ? 22.245 -0.867 -26.738 1.00 93.75 322 THR A N 1
ATOM 2465 C CA . THR A 1 322 ? 21.926 -0.224 -28.021 1.00 93.75 322 THR A CA 1
ATOM 2466 C C . THR A 1 322 ? 20.507 -0.585 -28.451 1.00 93.75 322 THR A C 1
ATOM 2468 O O . THR A 1 322 ? 20.132 -1.752 -28.480 1.00 93.75 322 THR A O 1
ATOM 2471 N N . CYS A 1 323 ? 19.705 0.429 -28.774 1.00 95.06 323 CYS A N 1
ATOM 2472 C CA . CYS A 1 323 ? 18.321 0.269 -29.190 1.00 95.06 323 CYS A CA 1
ATOM 2473 C C . CYS A 1 323 ? 18.292 -0.301 -30.614 1.00 95.06 323 CYS A C 1
ATOM 2475 O O . CYS A 1 323 ? 18.807 0.358 -31.522 1.00 95.06 323 CYS A O 1
ATOM 2477 N N . PRO A 1 324 ? 17.655 -1.461 -30.848 1.00 93.44 324 PRO A N 1
ATOM 2478 C CA . PRO A 1 324 ? 17.616 -2.074 -32.175 1.00 93.44 324 PRO A CA 1
ATOM 2479 C C . PRO A 1 324 ? 16.793 -1.256 -33.180 1.00 93.44 324 PRO A C 1
ATOM 2481 O O . PRO A 1 324 ? 17.045 -1.324 -34.376 1.00 93.44 324 PRO A O 1
ATOM 2484 N N . ALA A 1 325 ? 15.840 -0.447 -32.705 1.00 95.00 325 ALA A N 1
ATOM 2485 C CA . ALA A 1 325 ? 14.953 0.332 -33.565 1.00 95.00 325 ALA A CA 1
ATOM 2486 C C . ALA A 1 325 ? 15.574 1.644 -34.077 1.00 95.00 325 ALA A C 1
ATOM 2488 O O . ALA A 1 325 ? 15.251 2.083 -35.175 1.00 95.00 325 ALA A O 1
ATOM 2489 N N . CYS A 1 326 ? 16.428 2.310 -33.287 1.00 95.81 326 CYS A N 1
ATOM 2490 C CA . CYS A 1 326 ? 16.955 3.637 -33.649 1.00 95.81 326 CYS A CA 1
ATOM 2491 C C . CYS A 1 326 ? 18.457 3.838 -33.397 1.00 95.81 326 CYS A C 1
ATOM 2493 O O . CYS A 1 326 ? 18.958 4.954 -33.550 1.00 95.81 326 CYS A O 1
ATOM 2495 N N . GLY A 1 327 ? 19.172 2.802 -32.948 1.00 94.38 327 GLY A N 1
ATOM 2496 C CA . GLY A 1 327 ? 20.607 2.849 -32.654 1.00 94.38 327 GLY A CA 1
ATOM 2497 C C . GLY A 1 327 ? 20.994 3.682 -31.427 1.00 94.38 327 GLY A C 1
ATOM 2498 O O . GLY A 1 327 ? 22.179 3.793 -31.117 1.00 94.38 327 GLY A O 1
ATOM 2499 N N . ALA A 1 328 ? 20.030 4.278 -30.712 1.00 94.25 328 ALA A N 1
ATOM 2500 C CA . ALA A 1 328 ? 20.310 5.036 -29.496 1.00 94.25 328 ALA A CA 1
ATOM 2501 C C . ALA A 1 328 ? 20.960 4.142 -28.438 1.00 94.25 328 ALA A C 1
ATOM 2503 O O . ALA A 1 328 ? 20.507 3.023 -28.203 1.00 94.25 328 ALA A O 1
ATOM 2504 N N . LYS A 1 329 ? 21.995 4.655 -27.776 1.00 93.31 329 LYS A N 1
ATOM 2505 C CA . LYS A 1 329 ? 22.688 3.959 -26.690 1.00 93.31 329 LYS A CA 1
ATOM 2506 C C . LYS A 1 329 ? 22.257 4.504 -25.329 1.00 93.31 329 LYS A C 1
ATOM 2508 O O . LYS A 1 329 ? 21.543 5.509 -25.243 1.00 93.31 329 LYS A O 1
ATOM 2513 N N . ARG A 1 330 ? 22.707 3.865 -24.248 1.00 86.81 330 ARG A N 1
ATOM 2514 C CA . ARG A 1 330 ? 22.645 4.465 -22.901 1.00 86.81 330 ARG A CA 1
ATOM 2515 C C . ARG A 1 330 ? 23.267 5.884 -22.932 1.00 86.81 330 ARG A C 1
ATOM 2517 O O . ARG A 1 330 ? 24.228 6.080 -23.673 1.00 86.81 330 ARG A O 1
ATOM 2524 N N . PRO A 1 331 ? 22.739 6.872 -22.180 1.00 89.31 331 PRO A N 1
ATOM 2525 C CA . PRO A 1 331 ? 21.765 6.767 -21.089 1.00 89.31 331 PRO A CA 1
ATOM 2526 C C . PRO A 1 331 ? 20.296 6.942 -21.510 1.00 89.31 331 PRO A C 1
ATOM 2528 O O . PRO A 1 331 ? 19.438 7.083 -20.648 1.00 89.31 331 PRO A O 1
ATOM 2531 N N . HIS A 1 332 ? 19.961 6.907 -22.804 1.00 91.19 332 HIS A N 1
ATOM 2532 C CA . HIS A 1 332 ? 18.582 7.136 -23.261 1.00 91.19 332 HIS A CA 1
ATOM 2533 C C . HIS A 1 332 ? 17.583 6.039 -22.859 1.00 91.19 332 HIS A C 1
ATOM 2535 O O . HIS A 1 332 ? 16.456 6.070 -23.330 1.00 91.19 332 HIS A O 1
ATOM 2541 N N . PHE A 1 333 ? 17.953 5.035 -22.067 1.00 94.12 333 PHE A N 1
ATOM 2542 C CA . PHE A 1 333 ? 17.058 3.931 -21.723 1.00 94.12 333 PHE A CA 1
ATOM 2543 C C . PHE A 1 333 ? 16.389 4.197 -20.383 1.00 94.12 333 PHE A C 1
ATOM 2545 O O . PHE A 1 333 ? 17.063 4.468 -19.392 1.00 94.12 333 PHE A O 1
ATOM 2552 N N . VAL A 1 334 ? 15.069 4.052 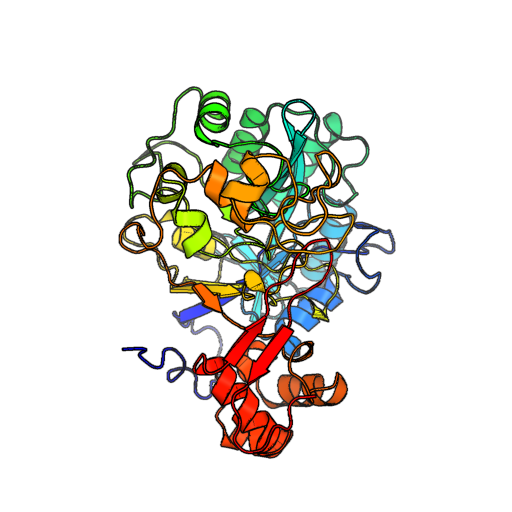-20.344 1.00 93.62 334 VAL A N 1
ATOM 2553 C CA . VAL A 1 334 ? 14.297 4.071 -19.101 1.00 93.62 334 VAL A CA 1
ATOM 2554 C C . VAL A 1 334 ? 14.043 2.622 -18.717 1.00 93.62 334 VAL A C 1
ATOM 2556 O O . VAL A 1 334 ? 13.406 1.894 -19.476 1.00 93.62 334 VAL A O 1
ATOM 2559 N N . LYS A 1 335 ? 14.584 2.193 -17.574 1.00 93.06 335 LYS A N 1
ATOM 2560 C CA . LYS A 1 335 ? 14.415 0.825 -17.074 1.00 93.06 335 LYS A CA 1
ATOM 2561 C C . LYS A 1 335 ? 12.986 0.613 -16.572 1.00 93.06 335 LYS A C 1
ATOM 2563 O O . LYS A 1 335 ? 12.458 1.454 -15.846 1.00 93.06 335 LYS A O 1
ATOM 2568 N N . GLY A 1 336 ? 12.397 -0.510 -16.960 1.00 95.12 336 GLY A N 1
ATOM 2569 C CA . GLY A 1 336 ? 11.118 -1.002 -16.468 1.00 95.12 336 GLY A CA 1
ATOM 2570 C C . GLY A 1 336 ? 11.270 -1.879 -15.229 1.00 95.12 336 GLY A C 1
ATOM 2571 O O . GLY A 1 336 ? 12.328 -2.457 -14.978 1.00 95.12 336 GLY A O 1
ATOM 2572 N N . VAL A 1 337 ? 10.196 -1.987 -14.453 1.00 96.31 337 VAL A N 1
ATOM 2573 C CA . VAL A 1 337 ? 10.121 -2.825 -13.252 1.00 96.31 337 VAL A CA 1
ATOM 2574 C C . VAL A 1 337 ? 10.247 -4.299 -13.610 1.00 96.31 337 VAL A C 1
ATOM 2576 O O . VAL A 1 337 ? 10.938 -5.026 -12.903 1.00 96.31 337 VAL A O 1
ATOM 2579 N N . LYS A 1 338 ? 9.665 -4.732 -14.736 1.00 95.38 338 LYS A N 1
ATOM 2580 C CA . LYS A 1 338 ? 9.798 -6.113 -15.202 1.00 95.38 338 LYS A CA 1
ATOM 2581 C C . LYS A 1 338 ? 11.266 -6.477 -15.417 1.00 95.38 338 LYS A C 1
ATOM 2583 O O . LYS A 1 338 ? 11.747 -7.428 -14.811 1.00 95.38 338 LYS A O 1
ATOM 2588 N N . GLU A 1 339 ? 11.994 -5.698 -16.219 1.00 93.44 339 GLU A N 1
ATOM 2589 C CA . GLU A 1 339 ? 13.407 -5.991 -16.480 1.00 93.44 339 GLU A CA 1
ATOM 2590 C C . GLU A 1 339 ? 14.273 -5.787 -15.227 1.00 93.44 339 GLU A C 1
ATOM 2592 O O . GLU A 1 339 ? 15.265 -6.486 -15.045 1.00 93.44 339 GLU A O 1
ATOM 2597 N N . ARG A 1 340 ? 13.891 -4.880 -14.315 1.00 94.69 340 ARG A N 1
ATOM 2598 C CA . ARG A 1 340 ? 14.552 -4.762 -13.008 1.00 94.69 340 ARG A CA 1
ATOM 2599 C C . ARG A 1 340 ? 14.409 -6.039 -12.176 1.00 94.69 340 ARG A C 1
ATOM 2601 O O . ARG A 1 340 ? 15.376 -6.425 -11.529 1.00 94.69 340 ARG A O 1
ATOM 2608 N N . ILE A 1 341 ? 13.236 -6.668 -12.179 1.00 95.31 341 ILE A N 1
ATOM 2609 C CA . ILE A 1 341 ? 13.009 -7.946 -11.496 1.00 95.31 341 ILE A CA 1
ATOM 2610 C C . ILE A 1 341 ? 13.757 -9.070 -12.212 1.00 95.31 341 ILE A C 1
ATOM 2612 O O . ILE A 1 341 ? 14.426 -9.847 -11.542 1.00 95.31 341 ILE A O 1
ATOM 2616 N N . ASP A 1 342 ? 13.739 -9.106 -13.549 1.00 93.38 342 ASP A N 1
ATOM 2617 C CA . ASP A 1 342 ? 14.515 -10.074 -14.338 1.00 93.38 342 ASP A CA 1
ATOM 2618 C C . ASP A 1 342 ? 16.016 -10.041 -13.983 1.00 93.38 342 ASP A C 1
ATOM 2620 O O . ASP A 1 342 ? 16.651 -11.086 -13.919 1.00 93.38 342 ASP A O 1
ATOM 2624 N N . GLU A 1 343 ? 16.583 -8.860 -13.705 1.00 92.50 343 GLU A N 1
ATOM 2625 C CA . GLU A 1 343 ? 17.990 -8.706 -13.295 1.00 92.50 343 GLU A CA 1
ATOM 2626 C C . GLU A 1 343 ? 18.320 -9.278 -11.907 1.00 92.50 343 GLU A C 1
ATOM 2628 O O . GLU A 1 343 ? 19.482 -9.582 -11.641 1.00 92.50 343 GLU A O 1
ATOM 2633 N N . ILE A 1 344 ? 17.347 -9.338 -10.995 1.00 95.25 344 ILE A N 1
ATOM 2634 C CA . ILE A 1 344 ? 17.563 -9.743 -9.593 1.00 95.25 344 ILE A CA 1
ATOM 2635 C C . ILE A 1 344 ? 16.943 -11.100 -9.261 1.00 95.25 344 ILE A C 1
ATOM 2637 O O . ILE A 1 344 ? 17.209 -11.630 -8.179 1.00 95.25 344 ILE A O 1
ATOM 2641 N N . ALA A 1 345 ? 16.112 -11.634 -10.151 1.00 95.62 345 ALA A N 1
ATOM 2642 C CA . ALA A 1 345 ? 15.499 -12.941 -10.025 1.00 95.62 345 ALA A CA 1
ATOM 2643 C C . ALA A 1 345 ? 16.568 -14.041 -9.983 1.00 95.62 345 ALA A C 1
ATOM 2645 O O . ALA A 1 345 ? 17.542 -14.013 -10.732 1.00 95.62 345 ALA A O 1
ATOM 2646 N N . ASP A 1 346 ? 16.371 -15.008 -9.097 1.00 96.00 346 ASP A N 1
ATOM 2647 C CA . ASP A 1 346 ? 17.163 -16.238 -8.992 1.00 96.00 346 ASP A CA 1
ATOM 2648 C C . ASP A 1 346 ? 16.309 -17.498 -9.206 1.00 96.00 346 ASP A C 1
ATOM 2650 O O . ASP A 1 346 ? 16.825 -18.614 -9.163 1.00 96.00 346 ASP A O 1
ATOM 2654 N N . LEU A 1 347 ? 15.018 -17.314 -9.493 1.00 95.56 347 LEU A N 1
ATOM 2655 C CA . LEU A 1 347 ? 14.077 -18.361 -9.853 1.00 95.56 347 LEU A CA 1
ATOM 2656 C C . LEU A 1 347 ? 13.361 -18.020 -11.165 1.00 95.56 347 LEU A C 1
ATOM 2658 O O . LEU A 1 347 ? 13.078 -16.858 -11.484 1.00 95.56 347 LEU A O 1
ATOM 2662 N N . GLU A 1 348 ? 13.014 -19.071 -11.902 1.00 92.50 348 GLU A N 1
ATOM 2663 C CA . GLU A 1 348 ? 12.123 -18.970 -13.055 1.00 92.50 348 GLU A CA 1
ATOM 2664 C C . GLU A 1 348 ? 10.699 -18.600 -12.619 1.00 92.50 348 GLU A C 1
ATOM 2666 O O . GLU A 1 348 ? 10.293 -18.805 -11.469 1.00 92.50 348 GLU A O 1
ATOM 2671 N N . GLU A 1 349 ? 9.915 -18.065 -13.549 1.00 89.69 349 GLU A N 1
ATOM 2672 C CA . GLU A 1 349 ? 8.513 -17.736 -13.298 1.00 89.69 349 GLU A CA 1
ATOM 2673 C C . GLU A 1 349 ? 7.690 -18.983 -12.914 1.00 89.69 349 GLU A C 1
ATOM 2675 O O . GLU A 1 349 ? 7.900 -20.075 -13.440 1.00 89.69 349 GLU A O 1
ATOM 2680 N N . GLY A 1 350 ? 6.746 -18.825 -11.979 1.00 84.56 350 GLY A N 1
ATOM 2681 C CA . GLY A 1 350 ? 5.866 -19.905 -11.510 1.00 84.56 350 GLY A CA 1
ATOM 2682 C C . GLY A 1 350 ? 6.393 -20.717 -10.319 1.00 84.56 350 GLY A C 1
ATOM 2683 O O . GLY A 1 350 ? 5.678 -21.584 -9.814 1.00 84.56 350 GLY A O 1
ATOM 2684 N N . ASN A 1 351 ? 7.600 -20.425 -9.826 1.00 89.50 351 ASN A N 1
ATOM 2685 C CA . ASN A 1 351 ? 8.144 -21.036 -8.610 1.00 89.50 351 ASN A CA 1
ATOM 2686 C C . ASN A 1 351 ? 7.629 -20.318 -7.353 1.00 89.50 351 ASN A C 1
ATOM 2688 O O . ASN A 1 351 ? 8.281 -19.423 -6.820 1.00 89.50 351 ASN A O 1
ATOM 2692 N N . HIS A 1 352 ? 6.452 -20.721 -6.877 1.00 90.62 352 HIS A N 1
ATOM 2693 C CA . HIS A 1 352 ? 5.845 -20.188 -5.655 1.00 90.62 352 HIS A CA 1
ATOM 2694 C C . HIS A 1 352 ? 6.122 -21.093 -4.445 1.00 90.62 352 HIS A C 1
ATOM 2696 O O . HIS A 1 352 ? 6.059 -22.320 -4.586 1.00 90.62 352 HIS A O 1
ATOM 2702 N N . PRO A 1 353 ? 6.354 -20.537 -3.240 1.00 87.19 353 PRO A N 1
ATOM 2703 C CA . PRO A 1 353 ? 6.418 -21.349 -2.034 1.00 87.19 353 PRO A CA 1
ATOM 2704 C C . PRO A 1 353 ? 5.039 -21.961 -1.717 1.00 87.19 353 PRO A C 1
ATOM 2706 O O . PRO A 1 353 ? 4.002 -21.356 -2.026 1.00 87.19 353 PRO A O 1
ATOM 2709 N N . PRO A 1 354 ? 4.988 -23.145 -1.077 1.00 84.88 354 PRO A N 1
ATOM 2710 C CA . PRO A 1 354 ? 3.731 -23.751 -0.655 1.00 84.88 354 PRO A CA 1
ATOM 2711 C C . PRO A 1 354 ? 2.895 -22.796 0.202 1.00 84.88 354 PRO A C 1
ATOM 2713 O O . PRO A 1 354 ? 3.399 -22.167 1.130 1.00 84.88 354 PRO A O 1
ATOM 2716 N N . GLY A 1 355 ? 1.602 -22.695 -0.104 1.00 84.19 355 GLY A N 1
ATOM 2717 C CA . GLY A 1 355 ? 0.682 -21.836 0.645 1.00 84.19 355 GLY A CA 1
ATOM 2718 C C . GLY A 1 355 ? 0.775 -20.342 0.318 1.00 84.19 355 GLY A C 1
ATOM 2719 O O . GLY A 1 355 ? 0.120 -19.551 0.995 1.00 84.19 355 GLY A O 1
ATOM 2720 N N . ARG A 1 356 ? 1.530 -19.927 -0.713 1.00 91.06 356 ARG A N 1
ATOM 2721 C CA . ARG A 1 356 ? 1.484 -18.544 -1.208 1.00 91.06 356 ARG A CA 1
ATOM 2722 C C . ARG A 1 356 ? 0.045 -18.170 -1.616 1.00 91.06 356 ARG A C 1
ATOM 2724 O O . ARG A 1 356 ? -0.511 -18.820 -2.505 1.00 91.06 356 ARG A O 1
ATOM 2731 N N . PRO A 1 357 ? -0.555 -17.115 -1.029 1.00 91.94 357 PRO A N 1
ATOM 2732 C CA . PRO A 1 357 ? -1.886 -16.666 -1.425 1.00 91.94 357 PRO A CA 1
ATOM 2733 C C . PRO A 1 357 ? -1.905 -16.170 -2.877 1.00 91.94 357 PRO A C 1
ATOM 2735 O O . PRO A 1 357 ? -0.938 -15.533 -3.307 1.00 91.94 357 PRO A O 1
ATOM 2738 N N . PRO A 1 358 ? -2.989 -16.409 -3.633 1.00 94.50 358 PRO A N 1
ATOM 2739 C CA . PRO A 1 358 ? -3.115 -15.912 -4.995 1.00 94.50 358 PRO A CA 1
ATOM 2740 C C . PRO A 1 358 ? -3.134 -14.380 -5.037 1.00 94.50 358 PRO A C 1
ATOM 2742 O O . PRO A 1 358 ? -3.639 -13.724 -4.123 1.00 94.50 358 PRO A O 1
ATOM 2745 N N . TYR A 1 359 ? -2.652 -13.824 -6.150 1.00 97.06 359 TYR A N 1
ATOM 2746 C CA . TYR A 1 359 ? -2.874 -12.430 -6.521 1.00 97.06 359 TYR A CA 1
ATOM 2747 C C . TYR A 1 359 ? -4.063 -12.347 -7.487 1.00 97.06 359 TYR A C 1
ATOM 2749 O O . TYR A 1 359 ? -4.047 -12.941 -8.567 1.00 97.06 359 TYR A O 1
ATOM 2757 N N . ILE A 1 360 ? -5.119 -11.644 -7.092 1.00 96.19 360 ILE A N 1
ATOM 2758 C CA . ILE A 1 360 ? -6.341 -11.456 -7.870 1.00 96.19 360 ILE A CA 1
ATOM 2759 C C . ILE A 1 360 ? -6.278 -10.073 -8.510 1.00 96.19 360 ILE A C 1
ATOM 2761 O O . ILE A 1 360 ? -6.359 -9.053 -7.826 1.00 96.19 360 ILE A O 1
ATOM 2765 N N . TYR A 1 361 ? -6.169 -10.039 -9.836 1.00 95.50 361 TYR A N 1
ATOM 2766 C CA . TYR A 1 361 ? -6.219 -8.778 -10.564 1.00 95.50 361 TYR A CA 1
ATOM 2767 C C . TYR A 1 361 ? -7.612 -8.153 -10.487 1.00 95.50 361 TYR A C 1
ATOM 2769 O O . TYR A 1 361 ? -8.627 -8.820 -10.705 1.00 95.50 361 TYR A O 1
ATOM 2777 N N . GLN A 1 362 ? -7.646 -6.850 -10.241 1.00 93.31 362 GLN A N 1
ATOM 2778 C CA . GLN A 1 362 ? -8.838 -6.024 -10.310 1.00 93.31 362 GLN A CA 1
ATOM 2779 C C . GLN A 1 362 ? -8.589 -4.766 -11.138 1.00 93.31 362 GLN A C 1
ATOM 2781 O O . GLN A 1 362 ? -7.466 -4.280 -11.276 1.00 93.31 362 GLN A O 1
ATOM 2786 N N . VAL A 1 363 ? -9.678 -4.212 -11.662 1.00 92.25 363 VAL A N 1
ATOM 2787 C CA . VAL A 1 363 ? -9.691 -2.914 -12.332 1.00 92.25 363 VAL A CA 1
ATOM 2788 C C . VAL A 1 363 ? -10.665 -2.027 -11.555 1.00 92.25 363 VAL A C 1
ATOM 2790 O O . VAL A 1 363 ? -11.861 -2.325 -11.574 1.00 92.25 363 VAL A O 1
ATOM 2793 N N . PRO A 1 364 ? -10.184 -0.980 -10.854 1.00 92.56 364 PRO A N 1
ATOM 2794 C CA . PRO A 1 364 ? -11.041 -0.023 -10.155 1.00 92.56 364 PRO A CA 1
ATOM 2795 C C . PRO A 1 364 ? -12.160 0.501 -11.055 1.00 92.56 364 PRO A C 1
ATOM 2797 O O . PRO A 1 364 ? -11.939 0.701 -12.251 1.00 92.56 364 PRO A O 1
ATOM 2800 N N . LEU A 1 365 ? -13.341 0.793 -10.499 1.00 93.31 365 LEU A N 1
ATOM 2801 C CA . LEU A 1 365 ? -14.500 1.221 -11.304 1.00 93.31 365 LEU A CA 1
ATOM 2802 C C . LEU A 1 365 ? -14.191 2.451 -12.167 1.00 93.31 365 LEU A C 1
ATOM 2804 O O . LEU A 1 365 ? -14.646 2.544 -13.302 1.00 93.31 365 LEU A O 1
ATOM 2808 N N . SER A 1 366 ? -13.371 3.366 -11.647 1.00 87.81 366 SER A N 1
ATOM 2809 C CA . SER A 1 366 ? -12.929 4.579 -12.344 1.00 87.81 366 SER A CA 1
ATOM 2810 C C . SER A 1 366 ? -12.020 4.323 -13.553 1.00 87.81 366 SER A C 1
ATOM 2812 O O . SER A 1 366 ? -11.834 5.222 -14.370 1.00 87.81 366 SER A O 1
ATOM 2814 N N . MET A 1 367 ? -11.452 3.121 -13.671 1.00 86.81 367 MET A N 1
ATOM 2815 C CA . MET A 1 367 ? -10.595 2.701 -14.782 1.00 86.81 367 MET A CA 1
ATOM 2816 C C . MET A 1 367 ? -11.351 1.883 -15.835 1.00 86.81 367 MET A C 1
ATOM 2818 O O . MET A 1 367 ? -10.782 1.576 -16.881 1.00 86.81 367 MET A O 1
ATOM 2822 N N . ILE A 1 368 ? -12.615 1.524 -15.589 1.00 88.00 368 ILE A N 1
ATOM 2823 C CA . ILE A 1 368 ? -13.413 0.738 -16.530 1.00 88.00 368 ILE A CA 1
ATOM 2824 C C . ILE A 1 368 ? -14.010 1.672 -17.596 1.00 88.00 368 ILE A C 1
ATOM 2826 O O . ILE A 1 368 ? -14.793 2.568 -17.259 1.00 88.00 368 ILE A O 1
ATOM 2830 N N . PRO A 1 369 ? -13.710 1.463 -18.894 1.00 79.81 369 PRO A N 1
ATOM 2831 C CA . PRO A 1 369 ? -14.281 2.272 -19.964 1.00 79.81 369 PRO A CA 1
ATOM 2832 C C . PRO A 1 369 ? -15.814 2.296 -19.918 1.00 79.81 369 PRO A C 1
ATOM 2834 O O . PRO A 1 369 ? -16.473 1.262 -19.826 1.00 79.81 369 PRO A O 1
ATOM 2837 N N . GLY A 1 370 ? -16.393 3.495 -19.995 1.00 82.88 370 GLY A N 1
ATOM 2838 C CA . GLY A 1 370 ? -17.844 3.694 -19.936 1.00 82.88 370 GLY A CA 1
ATOM 2839 C C . GLY A 1 370 ? -18.429 3.813 -18.524 1.00 82.88 370 GLY A C 1
ATOM 2840 O O . GLY A 1 370 ? -19.621 4.102 -18.406 1.00 82.88 370 GLY A O 1
ATOM 2841 N N . ILE A 1 371 ? -17.622 3.664 -17.469 1.00 90.38 371 ILE A N 1
ATOM 2842 C CA . ILE A 1 371 ? -18.022 3.971 -16.092 1.00 90.38 371 ILE A CA 1
ATOM 2843 C C . ILE A 1 371 ? -17.419 5.322 -15.691 1.00 90.38 371 ILE A C 1
ATOM 2845 O O . ILE A 1 371 ? -16.253 5.435 -15.332 1.00 90.38 371 ILE A O 1
ATOM 2849 N N . GLY A 1 372 ? -18.236 6.375 -15.765 1.00 91.25 372 GLY A N 1
ATOM 2850 C CA . GLY A 1 372 ? -17.868 7.693 -15.244 1.00 91.25 372 GLY A CA 1
ATOM 2851 C C . GLY A 1 372 ? -18.019 7.788 -13.716 1.00 91.25 372 GLY A C 1
ATOM 2852 O O . GLY A 1 372 ? -18.659 6.925 -13.108 1.00 91.25 372 GLY A O 1
ATOM 2853 N N . PRO A 1 373 ? -17.525 8.872 -13.085 1.00 91.56 373 PRO A N 1
ATOM 2854 C CA . PRO A 1 373 ? -17.578 9.058 -11.630 1.00 91.56 373 PRO A CA 1
ATOM 2855 C C . PRO A 1 373 ? -18.986 8.943 -11.029 1.00 91.56 373 PRO A C 1
ATOM 2857 O O . PRO A 1 373 ? -19.162 8.349 -9.968 1.00 91.56 373 PRO A O 1
ATOM 2860 N N . VAL A 1 374 ? -20.002 9.458 -11.730 1.00 93.94 374 VAL A N 1
ATOM 2861 C CA . VAL A 1 374 ? -21.409 9.389 -11.295 1.00 93.94 374 VAL A CA 1
ATOM 2862 C C . VAL A 1 374 ? -21.907 7.944 -11.267 1.00 93.94 374 VAL A C 1
ATOM 2864 O O . VAL A 1 374 ? -22.529 7.518 -10.297 1.00 93.94 374 VAL A O 1
ATOM 2867 N N . THR A 1 375 ? -21.615 7.172 -12.314 1.00 94.62 375 THR A N 1
ATOM 2868 C CA . THR A 1 375 ? -22.002 5.759 -12.393 1.00 94.62 375 THR A CA 1
ATOM 2869 C C . THR A 1 375 ? -21.269 4.929 -11.345 1.00 94.62 375 THR A C 1
ATOM 2871 O O . THR A 1 375 ? -21.904 4.117 -10.680 1.00 94.62 375 THR A O 1
ATOM 2874 N N . ALA A 1 376 ? -19.966 5.163 -11.155 1.00 94.75 376 ALA A N 1
ATOM 2875 C CA . ALA A 1 376 ? -19.178 4.497 -10.120 1.00 94.75 376 ALA A CA 1
ATOM 2876 C C . ALA A 1 376 ? -19.756 4.762 -8.722 1.00 94.75 376 ALA A C 1
ATOM 2878 O O . ALA A 1 376 ? -20.010 3.823 -7.977 1.00 94.75 376 ALA A O 1
ATOM 2879 N N . SER A 1 377 ? -20.057 6.026 -8.405 1.00 93.75 377 SER A N 1
ATOM 2880 C CA . SER A 1 377 ? -20.671 6.402 -7.129 1.00 93.75 377 SER A CA 1
ATOM 2881 C C . SER A 1 377 ? -22.028 5.722 -6.923 1.00 93.75 377 SER A C 1
ATOM 2883 O O . SER A 1 377 ? -22.250 5.128 -5.870 1.00 93.75 377 SER A O 1
ATOM 2885 N N . ARG A 1 378 ? -22.912 5.731 -7.932 1.00 95.06 378 ARG A N 1
ATOM 2886 C CA . ARG A 1 378 ? -24.216 5.046 -7.865 1.00 95.06 378 ARG A CA 1
ATOM 2887 C C . ARG A 1 378 ? -24.076 3.544 -7.620 1.00 95.06 378 ARG A C 1
ATOM 2889 O O . ARG A 1 378 ? -24.826 3.001 -6.817 1.00 95.06 378 ARG A O 1
ATOM 2896 N N . LEU A 1 379 ? -23.136 2.890 -8.304 1.00 96.44 379 LEU A N 1
ATOM 2897 C CA . LEU A 1 379 ? -22.845 1.469 -8.116 1.00 96.44 379 LEU A CA 1
ATOM 2898 C C . LEU A 1 379 ? -22.370 1.187 -6.690 1.00 96.44 379 LEU A C 1
ATOM 2900 O O . LEU A 1 379 ? -22.973 0.353 -6.022 1.00 96.44 379 LEU A O 1
ATOM 2904 N N . SER A 1 380 ? -21.354 1.910 -6.208 1.00 94.62 380 SER A N 1
ATOM 2905 C CA . SER A 1 380 ? -20.822 1.725 -4.854 1.00 94.62 380 SER A CA 1
ATOM 2906 C C . SER A 1 380 ? -21.895 1.928 -3.784 1.00 94.62 380 SER A C 1
ATOM 2908 O O . SER A 1 380 ? -22.052 1.080 -2.913 1.00 94.62 380 SER A O 1
ATOM 2910 N N . HIS A 1 381 ? -22.689 2.999 -3.869 1.00 93.56 381 HIS A N 1
ATOM 2911 C CA . HIS A 1 381 ? -23.739 3.268 -2.880 1.00 93.56 381 HIS A CA 1
ATOM 2912 C C . HIS A 1 381 ? -24.837 2.200 -2.878 1.00 93.56 381 HIS A C 1
ATOM 2914 O O . HIS A 1 381 ? -25.338 1.840 -1.817 1.00 93.56 381 HIS A O 1
ATOM 2920 N N . ALA A 1 382 ? -25.225 1.696 -4.053 1.00 94.94 382 ALA A N 1
ATOM 2921 C CA . ALA A 1 382 ? -26.303 0.719 -4.162 1.00 94.94 382 ALA A CA 1
ATOM 2922 C C . ALA A 1 382 ? -25.875 -0.703 -3.769 1.00 94.94 382 ALA A C 1
ATOM 2924 O O . ALA A 1 382 ? -26.722 -1.491 -3.360 1.00 94.94 382 ALA A O 1
ATOM 2925 N N . LEU A 1 383 ? -24.591 -1.042 -3.920 1.00 95.19 383 LEU A N 1
ATOM 2926 C CA . LEU A 1 383 ? -24.117 -2.430 -3.918 1.00 95.19 383 LEU A CA 1
ATOM 2927 C C . LEU A 1 383 ? -22.985 -2.700 -2.909 1.00 95.19 383 LEU A C 1
ATOM 2929 O O . LEU A 1 383 ? -22.166 -3.598 -3.110 1.00 95.19 383 LEU A O 1
ATOM 2933 N N . GLY A 1 384 ? -22.941 -1.936 -1.814 1.00 88.62 384 GLY A N 1
ATOM 2934 C CA . GLY A 1 384 ? -22.035 -2.206 -0.690 1.00 88.62 384 GLY A CA 1
ATOM 2935 C C . GLY A 1 384 ? -20.573 -1.830 -0.949 1.00 88.62 384 GLY A C 1
ATOM 2936 O O . GLY A 1 384 ? -19.664 -2.549 -0.539 1.00 88.62 384 GLY A O 1
ATOM 2937 N N . GLY A 1 385 ? -20.343 -0.712 -1.635 1.00 95.38 385 GLY A N 1
ATOM 2938 C CA . GLY A 1 385 ? -19.019 -0.175 -1.940 1.00 95.38 385 GLY A CA 1
ATOM 2939 C C . GLY A 1 385 ? -18.408 -0.727 -3.228 1.00 95.38 385 GLY A C 1
ATOM 2940 O O . GLY A 1 385 ? -18.898 -1.675 -3.842 1.00 95.38 385 GLY A O 1
ATOM 2941 N N . GLU A 1 386 ? -17.304 -0.117 -3.659 1.00 97.06 386 GLU A N 1
ATOM 2942 C CA . GLU A 1 386 ? -16.605 -0.498 -4.890 1.00 97.06 386 GLU A CA 1
ATOM 2943 C C . GLU A 1 386 ? -16.154 -1.967 -4.882 1.00 97.06 386 GLU A C 1
ATOM 2945 O O . GLU A 1 386 ? -16.315 -2.659 -5.887 1.00 97.06 386 GLU A O 1
ATOM 2950 N N . ILE A 1 387 ? -15.659 -2.482 -3.751 1.00 96.62 387 ILE A N 1
ATOM 2951 C CA . ILE A 1 387 ? -15.259 -3.891 -3.629 1.00 96.62 387 ILE A CA 1
ATOM 2952 C C . ILE A 1 387 ? -16.476 -4.813 -3.792 1.00 96.62 387 ILE A C 1
ATOM 2954 O O . ILE A 1 387 ? -16.401 -5.805 -4.523 1.00 96.62 387 ILE A O 1
ATOM 2958 N N . GLY A 1 388 ? -17.615 -4.464 -3.184 1.00 94.88 388 GLY A N 1
ATOM 2959 C CA . GLY A 1 388 ? -18.879 -5.186 -3.350 1.00 94.88 388 GLY A CA 1
ATOM 2960 C C . GLY A 1 388 ? -19.319 -5.249 -4.815 1.00 94.88 388 GLY A C 1
ATOM 2961 O O . GLY A 1 388 ? -19.686 -6.318 -5.314 1.00 94.88 388 GLY A O 1
ATOM 2962 N N . VAL A 1 389 ? -19.185 -4.144 -5.553 1.00 96.44 389 VAL A N 1
ATOM 2963 C CA . VAL A 1 389 ? -19.471 -4.083 -6.997 1.00 96.44 389 VAL A CA 1
ATOM 2964 C C . VAL A 1 389 ? -18.481 -4.907 -7.812 1.00 96.44 389 VAL A C 1
ATOM 2966 O O . VAL A 1 389 ? -18.886 -5.586 -8.752 1.00 96.44 389 VAL A O 1
ATOM 2969 N N . LEU A 1 390 ? -17.186 -4.854 -7.506 1.00 95.44 390 LEU A N 1
ATOM 2970 C CA . LEU A 1 390 ? -16.153 -5.503 -8.314 1.00 95.44 390 LEU A CA 1
ATOM 2971 C C . LEU A 1 390 ? -16.068 -7.005 -8.082 1.00 95.44 390 LEU A C 1
ATOM 2973 O O . LEU A 1 390 ? -15.676 -7.717 -9.003 1.00 95.44 390 LEU A O 1
ATOM 2977 N N . HIS A 1 391 ? -16.490 -7.496 -6.917 1.00 92.50 391 HIS A N 1
ATOM 2978 C CA . HIS A 1 391 ? -16.228 -8.878 -6.519 1.00 92.50 391 HIS A CA 1
ATOM 2979 C C . HIS A 1 391 ? -17.468 -9.664 -6.071 1.00 92.50 391 HIS A C 1
ATOM 2981 O O . HIS A 1 391 ? -17.540 -10.855 -6.357 1.00 92.50 391 HIS A O 1
ATOM 2987 N N . GLY A 1 392 ? -18.472 -9.029 -5.453 1.00 89.31 392 GLY A N 1
ATOM 2988 C CA . GLY A 1 392 ? -19.622 -9.735 -4.856 1.00 89.31 392 GLY A CA 1
ATOM 2989 C C . GLY A 1 392 ? -20.941 -9.648 -5.634 1.00 89.31 392 GLY A C 1
ATOM 2990 O O . GLY A 1 392 ? -21.668 -10.630 -5.738 1.00 89.31 392 GLY A O 1
ATOM 2991 N N . SER A 1 393 ? -21.249 -8.489 -6.218 1.00 95.00 393 SER A N 1
ATOM 2992 C CA . SER A 1 393 ? -22.583 -8.191 -6.774 1.00 95.00 393 SER A CA 1
ATOM 2993 C C . SER A 1 393 ? -22.944 -9.068 -7.970 1.00 95.00 393 SER A C 1
ATOM 2995 O O . SER A 1 393 ? -22.079 -9.334 -8.808 1.00 95.00 393 SER A O 1
ATOM 2997 N N . SER A 1 394 ? -24.206 -9.479 -8.101 1.00 96.19 394 SER A N 1
ATOM 2998 C CA . SER A 1 394 ? -24.648 -10.272 -9.252 1.00 96.19 394 SER A CA 1
ATOM 2999 C C . SER A 1 394 ? -24.696 -9.443 -10.544 1.00 96.19 394 SER A C 1
ATOM 3001 O O . SER A 1 394 ? -24.684 -8.209 -10.524 1.00 96.19 394 SER A O 1
ATOM 3003 N N . HIS A 1 395 ? -24.762 -10.124 -11.693 1.00 96.62 395 HIS A N 1
ATOM 3004 C CA . HIS A 1 395 ? -24.989 -9.455 -12.978 1.00 96.62 395 HIS A CA 1
ATOM 3005 C C . HIS A 1 395 ? -26.304 -8.663 -12.972 1.00 96.62 395 HIS A C 1
ATOM 3007 O O . HIS A 1 395 ? -26.310 -7.504 -13.388 1.00 96.62 395 HIS A O 1
ATOM 3013 N N . ASP A 1 396 ? -27.379 -9.244 -12.434 1.00 97.81 396 ASP A N 1
ATOM 3014 C CA . ASP A 1 396 ? -28.698 -8.610 -12.371 1.00 97.81 396 ASP A CA 1
ATOM 3015 C C . ASP A 1 396 ? -28.693 -7.354 -11.492 1.00 97.81 396 ASP A C 1
ATOM 3017 O O . ASP A 1 396 ? -29.268 -6.332 -11.871 1.00 97.81 396 ASP A O 1
ATOM 3021 N N . ASP A 1 397 ? -28.009 -7.396 -10.345 1.00 97.56 397 ASP A N 1
ATOM 3022 C CA . ASP A 1 397 ? -27.857 -6.239 -9.455 1.00 97.56 397 ASP A CA 1
ATOM 3023 C C . ASP A 1 397 ? -27.163 -5.074 -10.162 1.00 97.56 397 ASP A C 1
ATOM 3025 O O . ASP A 1 397 ? -27.660 -3.946 -10.168 1.00 97.56 397 ASP A O 1
ATOM 3029 N N . ILE A 1 398 ? -26.036 -5.351 -10.821 1.00 97.56 398 ILE A N 1
ATOM 3030 C CA . ILE A 1 398 ? -25.284 -4.332 -11.557 1.00 97.56 398 ILE A CA 1
ATOM 3031 C C . ILE A 1 398 ? -26.110 -3.814 -12.741 1.00 97.56 398 ILE A C 1
ATOM 3033 O O . ILE A 1 398 ? -26.153 -2.605 -12.988 1.00 97.56 398 ILE A O 1
ATOM 3037 N N . SER A 1 399 ? -26.805 -4.708 -13.451 1.00 97.06 399 SER A N 1
ATOM 3038 C CA . SER A 1 399 ? -27.653 -4.365 -14.594 1.00 97.06 399 SER A CA 1
ATOM 3039 C C . SER A 1 399 ? -28.788 -3.423 -14.203 1.00 97.06 399 SER A C 1
ATOM 3041 O O . SER A 1 399 ? -29.056 -2.469 -14.934 1.00 97.06 399 SER A O 1
ATOM 3043 N N . ARG A 1 400 ? -29.412 -3.626 -13.036 1.00 97.38 400 ARG A N 1
ATOM 3044 C CA . ARG A 1 400 ? -30.448 -2.723 -12.509 1.00 97.38 400 ARG A CA 1
ATOM 3045 C C . ARG A 1 400 ? -29.928 -1.309 -12.254 1.00 97.38 400 ARG A C 1
ATOM 3047 O O . ARG A 1 400 ? -30.661 -0.346 -12.462 1.00 97.38 400 ARG A O 1
ATOM 3054 N N . VAL A 1 401 ? -28.676 -1.165 -11.820 1.00 96.50 401 VAL A N 1
ATOM 3055 C CA . VAL A 1 401 ? -28.105 0.141 -11.449 1.00 96.50 401 VAL A CA 1
ATOM 3056 C C . VAL A 1 401 ? -27.501 0.873 -12.650 1.00 96.50 401 VAL A C 1
ATOM 3058 O O . VAL A 1 401 ? -27.722 2.076 -12.815 1.00 96.50 401 VAL A O 1
ATOM 3061 N N . ALA A 1 402 ? -26.730 0.167 -13.479 1.00 95.38 402 ALA A N 1
ATOM 3062 C CA . ALA A 1 402 ? -25.880 0.762 -14.514 1.00 95.38 402 ALA A CA 1
ATOM 3063 C C . ALA A 1 402 ? -26.079 0.168 -15.922 1.00 95.38 402 ALA A C 1
ATOM 3065 O O . ALA A 1 402 ? -25.403 0.584 -16.866 1.00 95.38 402 ALA A O 1
ATOM 3066 N N . GLY A 1 403 ? -27.023 -0.762 -16.084 1.00 94.56 403 GLY A N 1
ATOM 3067 C CA . GLY A 1 403 ? -27.357 -1.393 -17.358 1.00 94.56 403 GLY A CA 1
ATOM 3068 C C . GLY A 1 403 ? -26.495 -2.610 -17.704 1.00 94.56 403 GLY A C 1
ATOM 3069 O O . GLY A 1 403 ? -25.374 -2.783 -17.221 1.00 94.56 403 GLY A O 1
ATOM 3070 N N . VAL A 1 404 ? -27.026 -3.439 -18.607 1.00 94.38 404 VAL A N 1
ATOM 3071 C CA . VAL A 1 404 ? -26.458 -4.744 -18.998 1.00 94.38 404 VAL A CA 1
ATOM 3072 C C . VAL A 1 404 ? -25.015 -4.634 -19.490 1.00 94.38 404 VAL A C 1
ATOM 3074 O O . VAL A 1 404 ? -24.165 -5.417 -19.086 1.00 94.38 404 VAL A O 1
ATOM 3077 N N . ARG A 1 405 ? -24.689 -3.605 -20.283 1.00 91.94 405 ARG A N 1
ATOM 3078 C CA . ARG A 1 405 ? -23.326 -3.421 -20.811 1.00 91.94 405 ARG A CA 1
ATOM 3079 C C . ARG A 1 405 ? -22.280 -3.256 -19.701 1.00 91.94 405 ARG A C 1
ATOM 3081 O O . ARG A 1 405 ? -21.164 -3.757 -19.826 1.00 91.94 405 ARG A O 1
ATOM 3088 N N . VAL A 1 406 ? -22.618 -2.531 -18.631 1.00 93.88 406 VAL A N 1
ATOM 3089 C CA . VAL A 1 406 ? -21.714 -2.337 -17.486 1.00 93.88 406 VAL A CA 1
ATOM 3090 C C . VAL A 1 406 ? -21.569 -3.641 -16.706 1.00 93.88 406 VAL A C 1
ATOM 3092 O O . VAL A 1 406 ? -20.447 -4.028 -16.382 1.00 93.88 406 VAL A O 1
ATOM 3095 N N . ALA A 1 407 ? -22.674 -4.357 -16.487 1.00 95.00 407 ALA A N 1
ATOM 3096 C CA . ALA A 1 407 ? -22.660 -5.671 -15.853 1.00 95.00 407 ALA A CA 1
ATOM 3097 C C . ALA A 1 407 ? -21.800 -6.678 -16.629 1.00 95.00 407 ALA A C 1
ATOM 3099 O O . ALA A 1 407 ? -20.906 -7.286 -16.044 1.00 95.00 407 ALA A O 1
ATOM 3100 N N . ASP A 1 408 ? -21.978 -6.781 -17.948 1.00 93.81 408 ASP A N 1
ATOM 3101 C CA . ASP A 1 408 ? -21.184 -7.657 -18.817 1.00 93.81 408 ASP A CA 1
ATOM 3102 C C . ASP A 1 408 ? -19.689 -7.332 -18.746 1.00 93.81 408 ASP A C 1
ATOM 3104 O O . ASP A 1 408 ? -18.854 -8.235 -18.666 1.00 93.81 408 ASP A O 1
ATOM 3108 N N . THR A 1 409 ? -19.346 -6.041 -18.733 1.00 93.38 409 THR A N 1
ATOM 3109 C CA . THR A 1 409 ? -17.955 -5.577 -18.627 1.00 93.38 409 THR A CA 1
ATOM 3110 C C . THR A 1 409 ? -17.335 -6.000 -17.299 1.00 93.38 409 THR A C 1
ATOM 3112 O O . THR A 1 409 ? -16.253 -6.588 -17.292 1.00 93.38 409 THR A O 1
ATOM 3115 N N . ILE A 1 410 ? -18.027 -5.774 -16.178 1.00 93.69 410 ILE A N 1
ATOM 3116 C CA . ILE A 1 410 ? -17.540 -6.168 -14.848 1.00 93.69 410 ILE A CA 1
ATOM 3117 C C . ILE A 1 410 ? -17.443 -7.699 -14.739 1.00 93.69 410 ILE A C 1
ATOM 3119 O O . ILE A 1 410 ? -16.434 -8.212 -14.257 1.00 93.69 410 ILE A O 1
ATOM 3123 N N . MET A 1 411 ? -18.422 -8.454 -15.252 1.00 93.81 411 MET A N 1
ATOM 3124 C CA . MET A 1 411 ? -18.361 -9.923 -15.275 1.00 93.81 411 MET A CA 1
ATOM 3125 C C . MET A 1 411 ? -17.194 -10.442 -16.126 1.00 93.81 411 MET A C 1
ATOM 3127 O O . MET A 1 411 ? -16.543 -11.421 -15.756 1.00 93.81 411 MET A O 1
ATOM 3131 N N . ALA A 1 412 ? -16.909 -9.810 -17.269 1.00 92.81 412 ALA A N 1
ATOM 3132 C CA . ALA A 1 412 ? -15.763 -10.159 -18.103 1.00 92.81 412 ALA A CA 1
ATOM 3133 C C . ALA A 1 412 ? -14.439 -9.921 -17.362 1.00 92.81 412 ALA A C 1
ATOM 3135 O O . ALA A 1 412 ? -13.592 -10.815 -17.353 1.00 92.81 412 ALA A O 1
ATOM 3136 N N . LEU A 1 413 ? -14.298 -8.779 -16.681 1.00 92.19 413 LEU A N 1
ATOM 3137 C CA . LEU A 1 413 ? -13.121 -8.458 -15.870 1.00 92.19 413 LEU A CA 1
ATOM 3138 C C . LEU A 1 413 ? -12.918 -9.472 -14.733 1.00 92.19 413 LEU A C 1
ATOM 3140 O O . LEU A 1 413 ? -11.840 -10.054 -14.638 1.00 92.19 413 LEU A O 1
ATOM 3144 N N . ARG A 1 414 ? -13.967 -9.795 -13.961 1.00 90.75 414 ARG A N 1
ATOM 3145 C CA . ARG A 1 414 ? -13.926 -10.834 -12.907 1.00 90.75 414 ARG A CA 1
ATOM 3146 C C . ARG A 1 414 ? -13.503 -12.205 -13.431 1.00 90.75 414 ARG A C 1
ATOM 3148 O O . ARG A 1 414 ? -12.776 -12.946 -12.774 1.00 90.75 414 ARG A O 1
ATOM 3155 N N . ALA A 1 415 ? -13.966 -12.560 -14.627 1.00 90.94 415 ALA A N 1
ATOM 3156 C CA . ALA A 1 415 ? -13.622 -13.821 -15.271 1.00 90.94 415 ALA A CA 1
ATOM 3157 C C . ALA A 1 415 ? -12.194 -13.834 -15.853 1.00 90.94 415 ALA A C 1
ATOM 3159 O O . ALA A 1 415 ? -11.757 -14.868 -16.354 1.00 90.94 415 ALA A O 1
ATOM 3160 N N . GLY A 1 416 ? -11.455 -12.7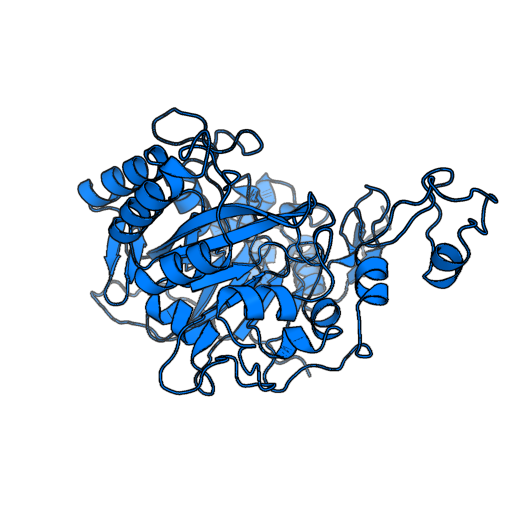19 -15.802 1.00 89.06 416 GLY A N 1
ATOM 3161 C CA . GLY A 1 416 ? -10.159 -12.574 -16.466 1.00 89.06 416 GLY A CA 1
ATOM 3162 C C . GLY A 1 416 ? -10.256 -12.514 -17.992 1.00 89.06 416 GLY A C 1
ATOM 3163 O O . GLY A 1 416 ? -9.283 -12.804 -18.678 1.00 89.06 416 GLY A O 1
ATOM 3164 N N . ARG A 1 417 ? -11.431 -12.185 -18.542 1.00 90.56 417 ARG A N 1
ATOM 3165 C CA . ARG A 1 417 ? -11.684 -12.074 -19.988 1.00 90.56 417 ARG A CA 1
ATOM 3166 C C . ARG A 1 417 ? -11.416 -10.649 -20.472 1.00 90.56 417 ARG A C 1
ATOM 3168 O O . ARG A 1 417 ? -12.314 -9.967 -20.969 1.00 90.56 417 ARG A O 1
ATOM 3175 N N . TYR A 1 418 ? -10.175 -10.209 -20.311 1.00 89.56 418 TYR A N 1
ATOM 3176 C CA . TYR A 1 418 ? -9.695 -8.903 -20.751 1.00 89.56 418 TYR A CA 1
ATOM 3177 C C . TYR A 1 418 ? -8.296 -9.015 -21.358 1.00 89.56 418 TYR A C 1
ATOM 3179 O O . TYR A 1 418 ? -7.548 -9.949 -21.070 1.00 89.56 418 TYR A O 1
ATOM 3187 N N . GLY A 1 419 ? -7.969 -8.091 -22.254 1.00 89.62 419 GLY A N 1
ATOM 3188 C CA . GLY A 1 419 ? -6.628 -7.914 -22.789 1.00 89.62 419 GLY A CA 1
ATOM 3189 C C . GLY A 1 419 ? -5.922 -6.760 -22.093 1.00 89.62 419 GLY A C 1
ATOM 3190 O O . GLY A 1 419 ? -6.570 -5.836 -21.598 1.00 89.62 419 GLY A O 1
ATOM 3191 N N . VAL A 1 420 ? -4.594 -6.835 -22.050 1.00 91.50 420 VAL A N 1
ATOM 3192 C CA . VAL A 1 420 ? -3.738 -5.783 -21.504 1.00 91.50 420 VAL A CA 1
ATOM 3193 C C . VAL A 1 420 ? -2.672 -5.433 -22.522 1.00 91.50 420 VAL A C 1
ATOM 3195 O O . VAL A 1 420 ? -2.007 -6.309 -23.074 1.00 91.50 420 VAL A O 1
ATOM 3198 N N . LYS A 1 421 ? -2.496 -4.136 -22.738 1.00 92.94 421 LYS A N 1
ATOM 3199 C CA . LYS A 1 421 ? -1.368 -3.556 -23.454 1.00 92.94 421 LYS A CA 1
ATOM 3200 C C . LYS A 1 421 ? -0.463 -2.949 -22.407 1.00 92.94 421 LYS A C 1
ATOM 3202 O O . LYS A 1 421 ? -0.902 -2.124 -21.609 1.00 92.94 421 LYS A O 1
ATOM 3207 N N . GLU A 1 422 ? 0.781 -3.395 -22.406 1.00 95.31 422 GLU A N 1
ATOM 3208 C CA . GLU A 1 422 ? 1.738 -3.042 -21.369 1.00 95.31 422 GLU A CA 1
ATOM 3209 C C . GLU A 1 422 ? 2.108 -1.554 -21.411 1.00 95.31 422 GLU A C 1
ATOM 3211 O O . GLU A 1 422 ? 2.205 -0.944 -22.479 1.00 95.31 422 GLU A O 1
ATOM 3216 N N . GLY A 1 423 ? 2.330 -0.980 -20.231 1.00 95.44 423 GLY A N 1
ATOM 3217 C CA . GLY A 1 423 ? 2.892 0.350 -20.052 1.00 95.44 423 GLY A CA 1
ATOM 3218 C C . GLY A 1 423 ? 4.423 0.347 -20.031 1.00 95.44 423 GLY A C 1
ATOM 3219 O O . GLY A 1 423 ? 5.085 -0.684 -19.891 1.00 95.44 423 GLY A O 1
ATOM 3220 N N . GLY A 1 424 ? 5.009 1.534 -20.144 1.00 95.38 424 GLY A N 1
ATOM 3221 C CA . GLY A 1 424 ? 6.458 1.719 -20.141 1.00 95.38 424 GLY A CA 1
ATOM 3222 C C . GLY A 1 424 ? 6.857 3.171 -20.387 1.00 95.38 424 GLY A C 1
ATOM 3223 O O . GLY A 1 424 ? 6.123 3.944 -21.005 1.00 95.38 424 GLY A O 1
ATOM 3224 N N . GLY A 1 425 ? 8.030 3.567 -19.888 1.00 92.12 425 GLY A N 1
ATOM 3225 C CA . GLY A 1 425 ? 8.595 4.891 -20.177 1.00 92.12 425 GLY A CA 1
ATOM 3226 C C . GLY A 1 425 ? 7.781 6.090 -19.685 1.00 92.12 425 GLY A C 1
ATOM 3227 O O . GLY A 1 425 ? 7.875 7.164 -20.270 1.00 92.12 425 GLY A O 1
ATOM 3228 N N . GLY A 1 426 ? 6.964 5.922 -18.646 1.00 92.56 426 GLY A N 1
ATOM 3229 C CA . GLY A 1 426 ? 6.078 6.957 -18.110 1.00 92.56 426 GLY A CA 1
ATOM 3230 C C . GLY A 1 426 ? 4.655 6.918 -18.672 1.00 92.56 426 GLY A C 1
ATOM 3231 O O . GLY A 1 426 ? 3.814 7.692 -18.218 1.00 92.56 426 GLY A O 1
ATOM 3232 N N . ARG A 1 427 ? 4.354 6.013 -19.612 1.00 92.94 427 ARG A N 1
ATOM 3233 C CA . ARG A 1 427 ? 3.015 5.834 -20.189 1.00 92.94 427 ARG A CA 1
ATOM 3234 C C . ARG A 1 427 ? 2.332 4.624 -19.565 1.00 92.94 427 ARG A C 1
ATOM 3236 O O . ARG A 1 427 ? 2.902 3.534 -19.577 1.00 92.94 427 ARG A O 1
ATOM 3243 N N . TYR A 1 428 ? 1.129 4.822 -19.029 1.00 92.44 428 TYR A N 1
ATOM 3244 C CA . TYR A 1 428 ? 0.291 3.727 -18.538 1.00 92.44 428 TYR A CA 1
ATOM 3245 C C . TYR A 1 428 ? -0.069 2.761 -19.668 1.00 92.44 428 TYR A C 1
ATOM 3247 O O . TYR A 1 428 ? -0.176 3.164 -20.828 1.00 92.44 428 TYR A O 1
ATOM 3255 N N . GLY A 1 429 ? -0.249 1.498 -19.297 1.00 91.50 429 GLY A N 1
ATOM 3256 C CA . GLY A 1 429 ? -0.862 0.505 -20.161 1.00 91.50 429 GLY A CA 1
ATOM 3257 C C . GLY A 1 429 ? -2.370 0.715 -20.289 1.00 91.50 429 GLY A C 1
ATOM 3258 O O . GLY A 1 429 ? -2.961 1.592 -19.656 1.00 91.50 42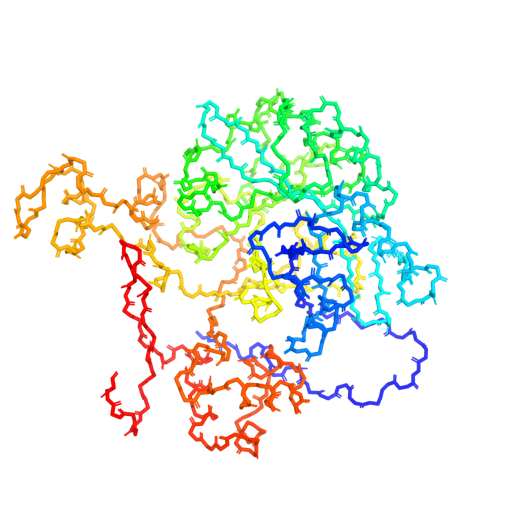9 GLY A O 1
ATOM 3259 N N . GLU A 1 430 ? -2.997 -0.119 -21.106 1.00 90.12 430 GLU A N 1
ATOM 3260 C CA . GLU A 1 430 ? -4.426 -0.053 -21.415 1.00 90.12 430 GLU A CA 1
ATOM 3261 C C . GLU A 1 430 ? -5.067 -1.426 -21.198 1.00 90.12 430 GLU A C 1
ATOM 3263 O O . GLU A 1 430 ? -4.449 -2.459 -21.468 1.00 90.12 430 GLU A O 1
ATOM 3268 N N . VAL A 1 431 ? -6.318 -1.432 -20.735 1.00 88.56 431 VAL A N 1
ATOM 3269 C CA . VAL A 1 431 ? -7.140 -2.636 -20.571 1.00 88.56 431 VAL A CA 1
ATOM 3270 C C . VAL A 1 431 ? -8.358 -2.559 -21.487 1.00 88.56 431 VAL A C 1
ATOM 3272 O O . VAL A 1 431 ? -8.986 -1.507 -21.601 1.00 88.56 431 VAL A O 1
ATOM 3275 N N . TRP A 1 432 ? -8.717 -3.672 -22.124 1.00 86.44 432 TRP A N 1
ATOM 3276 C CA . TRP A 1 432 ? -9.957 -3.793 -22.900 1.00 86.44 432 TRP A CA 1
ATOM 3277 C C . TRP A 1 432 ? -10.640 -5.131 -22.634 1.00 86.44 432 TRP A C 1
ATOM 3279 O O . TRP A 1 432 ? -9.992 -6.125 -22.313 1.00 86.44 432 TRP A O 1
ATOM 3289 N N . THR A 1 433 ? -11.959 -5.180 -22.788 1.00 82.25 433 THR A N 1
ATOM 3290 C CA . THR A 1 433 ? -12.741 -6.417 -22.682 1.00 82.25 433 THR A CA 1
ATOM 3291 C C . THR A 1 433 ? -13.087 -6.956 -24.068 1.00 82.25 433 THR A C 1
ATOM 3293 O O . THR A 1 433 ? -13.243 -6.201 -25.025 1.00 82.25 433 THR A O 1
ATOM 3296 N N . TYR A 1 434 ? -13.211 -8.278 -24.192 1.00 73.50 434 TYR A N 1
ATOM 3297 C CA . TYR A 1 434 ? -13.576 -8.947 -25.449 1.00 73.50 434 TYR A CA 1
ATOM 3298 C C . TYR A 1 434 ? -15.096 -9.103 -25.573 1.00 73.50 434 TYR A C 1
ATOM 3300 O O . TYR A 1 434 ? -15.608 -10.211 -25.741 1.00 73.50 434 TYR A O 1
ATOM 3308 N N . LEU A 1 435 ? -15.841 -8.008 -25.403 1.00 70.75 435 LEU A N 1
ATOM 3309 C CA . LEU A 1 435 ? -17.296 -8.061 -25.497 1.00 70.75 435 LEU A CA 1
ATOM 3310 C C . LEU A 1 435 ? -17.732 -8.073 -26.973 1.00 70.75 435 LEU A C 1
ATOM 3312 O O . LEU A 1 435 ? -17.207 -7.286 -27.760 1.00 70.75 435 LEU A O 1
ATOM 3316 N N . PRO A 1 436 ? -18.739 -8.880 -27.368 1.00 52.00 436 PRO A N 1
ATOM 3317 C CA . PRO A 1 436 ? -19.208 -8.974 -28.759 1.00 52.00 436 PRO A CA 1
ATOM 3318 C C . PRO A 1 436 ? -19.702 -7.652 -29.375 1.00 52.00 436 PRO A C 1
ATOM 3320 O O . PRO A 1 436 ? -20.020 -7.601 -30.562 1.00 52.00 436 PRO A O 1
ATOM 3323 N N . HIS A 1 437 ? -19.827 -6.586 -28.578 1.00 52.72 437 HIS A N 1
ATOM 3324 C CA . HIS A 1 437 ? -20.382 -5.291 -28.979 1.00 52.72 437 HIS A CA 1
ATOM 3325 C C . HIS A 1 437 ? -19.440 -4.104 -28.718 1.00 52.72 437 HIS A C 1
ATOM 3327 O O . HIS A 1 437 ? -19.836 -2.956 -28.924 1.00 52.72 437 HIS A O 1
ATOM 3333 N N . SER A 1 438 ? -18.198 -4.335 -28.281 1.00 44.38 438 SER A N 1
ATOM 3334 C CA . SER A 1 438 ? -17.208 -3.263 -28.159 1.00 44.38 438 SER A CA 1
ATOM 3335 C C . SER A 1 438 ? -16.500 -3.061 -29.496 1.00 44.38 438 SER A C 1
ATOM 3337 O O . SER A 1 438 ? -15.658 -3.866 -29.889 1.00 44.38 438 SER A O 1
ATOM 3339 N N . LYS A 1 439 ? -16.817 -1.965 -30.198 1.00 36.94 439 LYS A N 1
ATOM 3340 C CA . LYS A 1 439 ? -15.871 -1.403 -31.171 1.00 36.94 439 LYS A CA 1
ATOM 3341 C C . LYS A 1 439 ? -14.564 -1.136 -30.419 1.00 36.94 439 LYS A C 1
ATOM 3343 O O . LYS A 1 439 ? -14.617 -0.608 -29.312 1.00 36.94 439 LYS A O 1
ATOM 3348 N N . HIS A 1 440 ? -13.427 -1.516 -30.995 1.00 37.75 440 HIS A N 1
ATOM 3349 C CA . HIS A 1 440 ? -12.136 -0.978 -30.573 1.00 37.75 440 HIS A CA 1
ATOM 3350 C C . HIS A 1 440 ? -12.250 0.554 -30.618 1.00 37.75 440 HIS A C 1
ATOM 3352 O O . HIS A 1 440 ? -12.646 1.090 -31.657 1.00 37.75 440 HIS A O 1
ATOM 3358 N N . ILE A 1 441 ? -12.017 1.228 -29.490 1.00 34.41 441 ILE A N 1
ATOM 3359 C CA . ILE A 1 441 ? -11.995 2.695 -29.394 1.00 34.41 441 ILE A CA 1
ATOM 3360 C C . ILE A 1 441 ? -10.569 3.108 -29.085 1.00 34.41 441 ILE A C 1
ATOM 3362 O O . ILE A 1 441 ? -10.020 2.540 -28.113 1.00 34.41 441 ILE A O 1
#

Mean predicted aligned error: 6.71 Å